Protein 6I8W (pdb70)

Sequence (618 aa):
KRFLLGLVLLLAVAAGVLYFVPATLLASSVRTVERGLAGLSEHSSVQVDNLEIAYLEGGSEKNPTLLLIHGFGADKDNWLRFARRPLTERYHVVALDLPGFGDSSKPQQASYDVGTQAERVANFAAAIGVRRLHLAGNSSMGGHIAALYAARHPEQVLSLALIDNAGVMMPARKSELFEEDLERGENPLVVRQPEDFQKLLDFVFVQQPPLPAPLKRYLGERAVAASAFNAQIFEQLRQRYIPLEPELPKIEAPTLLLWGDRDRRVLDVSSIEVMRPLLKRPSVVIMENCGHVPMVERPEETAQQHYQQAFLDGVRNAKRFLLGLVLLLAVAAGVLYFVPATLLASVRTVERGLAGLSEHSVQVDNLEEIAYLEGGSEKNPTLLLIHGFGADKDNWLRFARPLTERYHVVALDLPGFGDSSKPQQASYDVGTQAERVANFAAAIGVRRLHLAGNSSMGGHIAALYAARHPEQVLSLALIDNAGVMMPARKSELFEDLERGENPLVVRRQPEDFQKLLDFVFVQQQPPLPAPLKRYLGERAVAASAFNAQIFEQLRQRYIPLEPELPKIEAPTLLLWGDRDRVLDVSSIEVMRPLLKRPSVVIMENCGHVPMVERPEETAQQHYQQAFLDGVRNA

Organism: Pseudomonas aeruginosa (NCBI:txid287)

Nearest PDB structures (foldseek):
  6i8w-assembly2_B  TM=1.003E+00  e=7.235E-64  Pseudomonas aeruginosa
  4opm-assembly1_A  TM=9.510E-01  e=1.521E-30  Acinetobacter baumannii AYE
  1iuo-assembly1_A  TM=8.448E-01  e=3.465E-20  Pseudomonas fluorescens
  4uhe-assembly1_A  TM=7.995E-01  e=2.027E-19  Thermogutta terrifontis
  3v48-assembly1_B  TM=7.999E-01  e=5.677E-14  Escherichia coli SE11

CATH classification: 3.40.50.1820

Structure (mmCIF, N/CA/C/O backbone):
data_6I8W
#
_entry.id   6I8W
#
_cell.length_a   133.871
_cell.length_b   133.871
_cell.length_c   212.358
_cell.angle_alpha   90.00
_cell.angle_beta   90.00
_cell.angle_gamma   90.00
#
_symmetry.space_group_name_H-M   'I 41 2 2'
#
loop_
_entity.id
_entity.type
_entity.pdbx_description
1 polymer 'Alpha/beta fold hydrolase'
2 non-polymer 'MYRISTIC ACID'
3 non-polymer 'octyl beta-D-glucopyranoside'
4 non-polymer 'ISOPROPYL ALCOHOL'
5 non-polymer 'CARBON DIOXIDE'
6 non-polymer 'UNDECANOIC ACID'
7 water water
#
loop_
_atom_site.group_PDB
_atom_site.id
_atom_site.type_symbol
_atom_site.label_atom_id
_atom_site.label_alt_id
_atom_site.label_comp_id
_atom_site.label_asym_id
_atom_site.label_entity_id
_atom_site.label_seq_id
_atom_site.pdbx_PDB_ins_code
_atom_site.Cartn_x
_atom_site.Cartn_y
_atom_site.Cartn_z
_atom_site.occupancy
_atom_site.B_iso_or_equiv
_atom_site.auth_seq_id
_atom_site.auth_comp_id
_atom_site.auth_asym_id
_atom_site.auth_atom_id
_atom_site.pdbx_PDB_model_num
ATOM 11 N N . LYS A 1 2 ? 115.043 43.306 10.492 1.00 139.29 2 LYS A N 1
ATOM 12 C CA . LYS A 1 2 ? 114.600 42.096 9.810 1.00 136.57 2 LYS A CA 1
ATOM 13 C C . LYS A 1 2 ? 113.794 41.180 10.730 1.00 135.70 2 LYS A C 1
ATOM 14 O O . LYS A 1 2 ? 112.802 40.581 10.309 1.00 131.89 2 LYS A O 1
ATOM 16 N N . ARG A 1 3 ? 114.230 41.069 11.983 1.00 138.59 3 ARG A N 1
ATOM 17 C CA . ARG A 1 3 ? 113.546 40.222 12.960 1.00 135.37 3 ARG A CA 1
ATOM 18 C C . ARG A 1 3 ? 112.171 40.762 13.343 1.00 132.21 3 ARG A C 1
ATOM 19 O O . ARG A 1 3 ? 111.209 39.999 13.442 1.00 120.37 3 ARG A O 1
ATOM 27 N N . PHE A 1 4 ? 112.088 42.073 13.561 1.00 139.75 4 PHE A N 1
ATOM 28 C CA . PHE A 1 4 ? 110.820 42.719 13.888 1.00 138.50 4 PHE A CA 1
ATOM 29 C C . PHE A 1 4 ? 109.821 42.482 12.759 1.00 131.41 4 PHE A C 1
ATOM 30 O O . PHE A 1 4 ? 108.644 42.220 13.001 1.00 127.52 4 PHE A O 1
ATOM 38 N N . LEU A 1 5 ? 110.305 42.587 11.524 1.00 130.45 5 LEU A N 1
ATOM 39 C CA . LEU A 1 5 ? 109.486 42.336 10.343 1.00 127.23 5 LEU A CA 1
ATOM 40 C C . LEU A 1 5 ? 109.120 40.857 10.201 1.00 124.33 5 LEU A C 1
ATOM 41 O O . LEU A 1 5 ? 107.978 40.524 9.882 1.00 118.54 5 LEU A O 1
ATOM 46 N N . LEU A 1 6 ? 110.095 39.978 10.427 1.00 127.34 6 LEU A N 1
ATOM 47 C CA . LEU A 1 6 ? 109.861 38.535 10.408 1.00 123.89 6 LEU A CA 1
ATOM 48 C C . LEU A 1 6 ? 108.806 38.142 11.439 1.00 118.03 6 LEU A C 1
ATOM 49 O O . LEU A 1 6 ? 107.874 37.391 11.142 1.00 111.07 6 LEU A O 1
ATOM 54 N N . GLY A 1 7 ? 108.970 38.657 12.654 1.00 117.45 7 GLY A N 1
ATOM 55 C CA . GLY A 1 7 ? 108.030 38.413 13.732 1.00 113.24 7 GLY A CA 1
ATOM 56 C C . GLY A 1 7 ? 106.675 38.993 13.384 1.00 110.26 7 GLY A C 1
ATOM 57 O O . GLY A 1 7 ? 105.636 38.453 13.770 1.00 103.89 7 GLY A O 1
ATOM 58 N N . LEU A 1 8 ? 106.694 40.105 12.654 1.00 112.18 8 LEU A N 1
ATOM 59 C CA . LEU A 1 8 ? 105.470 40.750 12.192 1.00 107.62 8 LEU A CA 1
ATOM 60 C C . LEU A 1 8 ? 104.749 39.850 11.188 1.00 100.32 8 LEU A C 1
ATOM 61 O O . LEU A 1 8 ? 103.522 39.772 11.190 1.00 90.14 8 LEU A O 1
ATOM 66 N N . VAL A 1 9 ? 105.515 39.178 10.330 1.00 100.34 9 VAL A N 1
ATOM 67 C CA . VAL A 1 9 ? 104.940 38.257 9.351 1.00 95.51 9 VAL A CA 1
ATOM 68 C C . VAL A 1 9 ? 104.237 37.077 10.025 1.00 92.32 9 VAL A C 1
ATOM 69 O O . VAL A 1 9 ? 103.072 36.808 9.739 1.00 87.79 9 VAL A O 1
ATOM 73 N N . LEU A 1 10 ? 104.943 36.385 10.920 1.00 95.60 10 LEU A N 1
ATOM 74 C CA . LEU A 1 10 ? 104.371 35.258 11.664 1.00 93.69 10 LEU A CA 1
ATOM 75 C C . LEU A 1 10 ? 103.163 35.657 12.505 1.00 91.68 10 LEU A C 1
ATOM 76 O O . LEU A 1 10 ? 102.181 34.919 12.580 1.00 86.48 10 LEU A O 1
ATOM 81 N N . LEU A 1 11 ? 103.245 36.814 13.153 1.00 94.45 11 LEU A N 1
ATOM 82 C CA . LEU A 1 11 ? 102.146 37.283 13.984 1.00 93.86 11 LEU A CA 1
ATOM 83 C C . LEU A 1 11 ? 100.884 37.469 13.154 1.00 86.77 11 LEU A C 1
ATOM 84 O O . LEU A 1 11 ? 99.798 37.042 13.558 1.00 78.97 11 LEU A O 1
ATOM 89 N N . LEU A 1 12 ? 101.034 38.093 11.988 1.00 80.02 12 LEU A N 1
ATOM 90 C CA . LEU A 1 12 ? 99.920 38.245 11.060 1.00 73.55 12 LEU A CA 1
ATOM 91 C C . LEU A 1 12 ? 99.519 36.897 10.461 1.00 69.21 12 LEU A C 1
ATOM 92 O O . LEU A 1 12 ? 98.338 36.648 10.226 1.00 70.78 12 LEU A O 1
ATOM 97 N N . ALA A 1 13 ? 100.500 36.029 10.222 1.00 68.41 13 ALA A N 1
ATOM 98 C CA . ALA A 1 13 ? 100.224 34.709 9.655 1.00 71.43 13 ALA A CA 1
ATOM 99 C C . ALA A 1 13 ? 99.336 33.888 10.589 1.00 70.38 13 ALA A C 1
ATOM 100 O O . ALA A 1 13 ? 98.331 33.312 10.164 1.00 67.81 13 ALA A O 1
ATOM 102 N N . VAL A 1 14 ? 99.713 33.856 11.863 1.00 69.81 14 VAL A N 1
ATOM 103 C CA . VAL A 1 14 ? 98.953 33.133 12.873 1.00 73.61 14 VAL A CA 1
ATOM 104 C C . VAL A 1 14 ? 97.577 33.754 13.068 1.00 70.85 14 VAL A C 1
ATOM 105 O O . VAL A 1 14 ? 96.578 33.045 13.180 1.00 67.53 14 VAL A O 1
ATOM 109 N N . ALA A 1 15 ? 97.524 35.082 13.051 1.00 64.99 15 ALA A N 1
ATOM 110 C CA . ALA A 1 15 ? 96.274 35.800 13.272 1.00 66.17 15 ALA A CA 1
ATOM 111 C C . ALA A 1 15 ? 95.313 35.587 12.115 1.00 71.44 15 ALA A C 1
ATOM 112 O O . ALA A 1 15 ? 94.135 35.304 12.328 1.00 74.89 15 ALA A O 1
ATOM 114 N N . ALA A 1 16 ? 95.819 35.715 10.891 1.00 75.71 16 ALA A N 1
ATOM 115 C CA . ALA A 1 16 ? 95.004 35.473 9.704 1.00 73.81 16 ALA A CA 1
ATOM 116 C C . ALA A 1 16 ? 94.471 34.046 9.679 1.00 72.45 16 ALA A C 1
ATOM 117 O O . ALA A 1 16 ? 93.318 33.811 9.315 1.00 72.67 16 ALA A O 1
ATOM 119 N N . GLY A 1 17 ? 95.314 33.093 10.059 1.00 65.85 17 GLY A N 1
ATOM 120 C CA . GLY A 1 17 ? 94.888 31.708 10.096 1.00 62.83 17 GLY A CA 1
ATOM 121 C C . GLY A 1 17 ? 93.859 31.443 11.178 1.00 67.65 17 GLY A C 1
ATOM 122 O O . GLY A 1 17 ? 92.827 30.821 10.930 1.00 65.85 17 GLY A O 1
ATOM 123 N N . VAL A 1 18 ? 94.141 31.924 12.384 1.00 71.38 18 VAL A N 1
ATOM 124 C CA . VAL A 1 18 ? 93.215 31.789 13.500 1.00 70.34 18 VAL A CA 1
ATOM 125 C C . VAL A 1 18 ? 91.903 32.542 13.290 1.00 69.72 18 VAL A C 1
ATOM 126 O O . VAL A 1 18 ? 90.823 31.989 13.496 1.00 71.42 18 VAL A O 1
ATOM 130 N N . LEU A 1 19 ? 91.991 33.803 12.891 1.00 69.64 19 LEU A N 1
ATOM 131 C CA . LEU A 1 19 ? 90.792 34.621 12.787 1.00 73.91 19 LEU A CA 1
ATOM 132 C C . LEU A 1 19 ? 89.959 34.361 11.538 1.00 79.51 19 LEU A C 1
ATOM 133 O O . LEU A 1 19 ? 88.737 34.492 11.567 1.00 85.50 19 LEU A O 1
ATOM 138 N N . TYR A 1 20 ? 90.608 33.970 10.447 1.00 82.76 20 TYR A N 1
ATOM 139 C CA . TYR A 1 20 ? 89.884 33.798 9.191 1.00 80.49 20 TYR A CA 1
ATOM 140 C C . TYR A 1 20 ? 89.843 32.386 8.627 1.00 77.42 20 TYR A C 1
ATOM 141 O O . TYR A 1 20 ? 88.765 31.873 8.316 1.00 77.67 20 TYR A O 1
ATOM 150 N N . PHE A 1 21 ? 91.005 31.754 8.482 1.00 70.88 21 PHE A N 1
ATOM 151 C CA . PHE A 1 21 ? 91.040 30.484 7.768 1.00 67.60 21 PHE A CA 1
ATOM 152 C C . PHE A 1 21 ? 90.487 29.288 8.551 1.00 61.76 21 PHE A C 1
ATOM 153 O O . PHE A 1 21 ? 89.751 28.477 7.993 1.00 62.21 21 PHE A O 1
ATOM 161 N N . VAL A 1 22 ? 90.841 29.168 9.827 1.00 57.90 22 VAL A N 1
ATOM 162 C CA . VAL A 1 22 ? 90.381 28.035 10.625 1.00 57.48 22 VAL A CA 1
ATOM 163 C C . VAL A 1 22 ? 88.837 27.983 10.793 1.00 56.02 22 VAL A C 1
ATOM 164 O O . VAL A 1 22 ? 88.233 26.917 10.616 1.00 55.80 22 VAL A O 1
ATOM 168 N N . PRO A 1 23 ? 88.186 29.124 11.110 1.00 55.95 23 PRO A N 1
ATOM 169 C CA . PRO A 1 23 ? 86.712 29.081 11.165 1.00 53.42 23 PRO A CA 1
ATOM 170 C C . PRO A 1 23 ? 86.042 28.660 9.854 1.00 48.10 23 PRO A C 1
ATOM 171 O O . PRO A 1 23 ? 85.074 27.892 9.876 1.00 42.81 23 PRO A O 1
ATOM 175 N N . ALA A 1 24 ? 86.533 29.173 8.731 1.00 48.53 24 ALA A N 1
ATOM 176 C CA . ALA A 1 24 ? 85.937 28.865 7.429 1.00 44.16 24 ALA A CA 1
ATOM 177 C C . ALA A 1 24 ? 86.058 27.369 7.123 1.00 46.65 24 ALA A C 1
ATOM 178 O O . ALA A 1 24 ? 85.097 26.750 6.671 1.00 47.05 24 ALA A O 1
ATOM 180 N N . THR A 1 25 ? 87.227 26.781 7.382 1.00 49.58 25 THR A N 1
ATOM 181 C CA . THR A 1 25 ? 87.412 25.354 7.113 1.00 46.66 25 THR A CA 1
ATOM 182 C C . THR A 1 25 ? 86.562 24.531 8.077 1.00 45.52 25 THR A C 1
ATOM 183 O O . THR A 1 25 ? 86.089 23.447 7.738 1.00 50.19 25 THR A O 1
ATOM 187 N N . LEU A 1 26 ? 86.401 25.034 9.295 1.00 46.71 26 LEU A N 1
ATOM 188 C CA . LEU A 1 26 ? 85.537 24.389 10.275 1.00 44.79 26 LEU A CA 1
ATOM 189 C C . LEU A 1 26 ? 84.110 24.278 9.724 1.00 45.14 26 LEU A C 1
ATOM 190 O O . LEU A 1 26 ? 83.502 23.206 9.743 1.00 41.72 26 LEU A O 1
ATOM 195 N N . LEU A 1 27 ? 83.585 25.384 9.209 1.00 43.42 27 LEU A N 1
ATOM 196 C CA . LEU A 1 27 ? 82.225 25.373 8.669 1.00 36.89 27 LEU A CA 1
ATOM 197 C C . LEU A 1 27 ? 82.150 24.440 7.464 1.00 36.59 27 LEU A C 1
ATOM 198 O O . LEU A 1 27 ? 81.184 23.693 7.308 1.00 37.92 27 LEU A O 1
ATOM 203 N N . ALA A 1 28 ? 83.181 24.465 6.624 1.00 40.19 28 ALA A N 1
ATOM 204 C CA . ALA A 1 28 ? 83.185 23.614 5.439 1.00 40.84 28 ALA A CA 1
ATOM 205 C C . ALA A 1 28 ? 83.210 22.127 5.828 1.00 36.47 28 ALA A C 1
ATOM 206 O O . ALA A 1 28 ? 82.570 21.291 5.172 1.00 37.06 28 ALA A O 1
ATOM 208 N N . SER A 1 29 ? 83.894 21.808 6.921 1.00 35.73 29 SER A N 1
ATOM 209 C CA A SER A 1 29 ? 83.983 20.422 7.385 0.71 37.75 29 SER A CA 1
ATOM 210 C CA B SER A 1 29 ? 83.983 20.423 7.376 0.29 37.51 29 SER A CA 1
ATOM 211 C C . SER A 1 29 ? 82.639 19.959 7.934 1.00 37.61 29 SER A C 1
ATOM 212 O O . SER A 1 29 ? 82.158 18.873 7.608 1.00 36.91 29 SER A O 1
ATOM 217 N N . VAL A 1 30 ? 82.024 20.786 8.770 1.00 37.10 30 VAL A N 1
ATOM 218 C CA . VAL A 1 30 ? 80.718 20.441 9.318 1.00 37.35 30 VAL A CA 1
ATOM 219 C C . VAL A 1 30 ? 79.644 20.318 8.215 1.00 36.62 30 VAL A C 1
ATOM 220 O O . VAL A 1 30 ? 78.792 19.425 8.265 1.00 34.54 30 VAL A O 1
ATOM 224 N N . ARG A 1 31 ? 79.693 21.202 7.218 1.00 39.11 31 ARG A N 1
ATOM 225 C CA . ARG A 1 31 ? 78.784 21.112 6.072 1.00 34.41 31 ARG A CA 1
ATOM 226 C C . ARG A 1 31 ? 79.022 19.804 5.333 1.00 32.33 31 ARG A C 1
ATOM 227 O O . ARG A 1 31 ? 78.085 19.125 4.935 1.00 31.35 31 ARG A O 1
ATOM 235 N N . THR A 1 32 ? 80.289 19.469 5.129 1.00 31.88 32 THR A N 1
ATOM 236 C CA . THR A 1 32 ? 80.646 18.237 4.449 1.00 38.25 32 THR A CA 1
ATOM 237 C C . THR A 1 32 ? 80.055 17.041 5.192 1.00 35.31 32 THR A C 1
ATOM 238 O O . THR A 1 32 ? 79.475 16.139 4.577 1.00 33.32 32 THR A O 1
ATOM 242 N N . VAL A 1 33 ? 80.150 17.052 6.518 1.00 35.43 33 VAL A N 1
ATOM 243 C CA . VAL A 1 33 ? 79.606 15.936 7.292 1.00 35.73 33 VAL A CA 1
ATOM 244 C C . VAL A 1 33 ? 78.084 15.856 7.214 1.00 35.59 33 VAL A C 1
ATOM 245 O O . VAL A 1 33 ? 77.514 14.819 6.854 1.00 30.53 33 VAL A O 1
ATOM 249 N N . GLU A 1 34 ? 77.421 16.964 7.532 1.00 31.38 34 GLU A N 1
ATOM 250 C CA . GLU A 1 34 ? 75.973 16.953 7.621 1.00 31.31 34 GLU A CA 1
ATOM 251 C C . GLU A 1 34 ? 75.322 16.777 6.244 1.00 34.58 34 GLU A C 1
ATOM 252 O O . GLU A 1 34 ? 74.334 16.065 6.120 1.00 30.59 34 GLU A O 1
ATOM 258 N N . ARG A 1 35 ? 75.854 17.432 5.212 1.00 30.21 35 ARG A N 1
ATOM 259 C CA . ARG A 1 35 ? 75.329 17.226 3.857 1.00 28.80 35 ARG A CA 1
ATOM 260 C C . ARG A 1 35 ? 75.585 15.781 3.394 1.00 31.02 35 ARG A C 1
ATOM 261 O O . ARG A 1 35 ? 74.728 15.154 2.771 1.00 30.75 35 ARG A O 1
ATOM 269 N N . GLY A 1 36 ? 76.776 15.265 3.678 1.00 31.31 36 GLY A N 1
ATOM 270 C CA . GLY A 1 36 ? 77.132 13.917 3.266 1.00 33.16 36 GLY A CA 1
ATOM 271 C C . GLY A 1 36 ? 76.222 12.881 3.925 1.00 34.45 36 GLY A C 1
ATOM 272 O O . GLY A 1 36 ? 75.759 11.935 3.274 1.00 33.33 36 GLY A O 1
ATOM 273 N N . LEU A 1 37 ? 75.953 13.058 5.214 1.00 29.76 37 LEU A N 1
ATOM 274 C CA . LEU A 1 37 ? 75.050 12.138 5.913 1.00 33.50 37 LEU A CA 1
ATOM 275 C C . LEU A 1 37 ? 73.631 12.198 5.343 1.00 35.44 37 LEU A C 1
ATOM 276 O O . LEU A 1 37 ? 72.917 11.211 5.356 1.00 29.81 37 LEU A O 1
ATOM 281 N N . ALA A 1 38 ? 73.242 13.350 4.812 1.00 28.10 38 ALA A N 1
ATOM 282 C CA . ALA A 1 38 ? 71.899 13.503 4.265 1.00 29.50 38 ALA A CA 1
ATOM 283 C C . ALA A 1 38 ? 71.833 13.102 2.800 1.00 34.81 38 ALA A C 1
ATOM 284 O O . ALA A 1 38 ? 70.749 13.038 2.219 1.00 35.96 38 ALA A O 1
ATOM 286 N N . GLY A 1 39 ? 72.992 12.844 2.200 1.00 32.63 39 GLY A N 1
ATOM 287 C CA . GLY A 1 39 ? 73.051 12.535 0.786 1.00 30.39 39 GLY A CA 1
ATOM 288 C C . GLY A 1 39 ? 72.787 13.761 -0.095 1.00 32.84 39 GLY A C 1
ATOM 289 O O . GLY A 1 39 ? 72.243 13.627 -1.184 1.00 35.34 39 GLY A O 1
ATOM 290 N N . LEU A 1 40 ? 73.146 14.950 0.382 1.00 27.75 40 LEU A N 1
ATOM 291 C CA . LEU A 1 40 ? 72.925 16.202 -0.363 1.00 25.76 40 LEU A CA 1
ATOM 292 C C . LEU A 1 40 ? 74.236 16.787 -0.884 1.00 33.03 40 LEU A C 1
ATOM 293 O O . LEU A 1 40 ? 75.237 16.738 -0.195 1.00 33.98 40 LEU A O 1
ATOM 298 N N . SER A 1 41 ? 74.222 17.324 -2.095 1.00 28.31 41 SER A N 1
ATOM 299 C CA . SER A 1 41 ? 75.378 18.041 -2.619 1.00 35.35 41 SER A CA 1
ATOM 300 C C . SER A 1 41 ? 74.933 19.389 -3.175 1.00 33.23 41 SER A C 1
ATOM 301 O O . SER A 1 41 ? 73.754 19.581 -3.510 1.00 31.78 41 SER A O 1
ATOM 304 N N . GLU A 1 42 ? 75.877 20.322 -3.258 1.00 30.29 42 GLU A N 1
ATOM 305 C CA . GLU A 1 42 ? 75.575 21.712 -3.613 1.00 32.64 42 GLU A CA 1
ATOM 306 C C . GLU A 1 42 ? 75.743 22.020 -5.099 1.00 41.30 42 GLU A C 1
ATOM 307 O O . GLU A 1 42 ? 76.692 21.574 -5.736 1.00 35.66 42 GLU A O 1
ATOM 313 N N . HIS A 1 43 ? 74.806 22.796 -5.639 1.00 30.94 43 HIS A N 1
ATOM 314 C CA . HIS A 1 43 ? 74.853 23.251 -7.013 1.00 33.61 43 HIS A CA 1
ATOM 315 C C . HIS A 1 43 ? 74.421 24.704 -7.042 1.00 37.93 43 HIS A C 1
ATOM 316 O O . HIS A 1 43 ? 74.057 25.262 -6.011 1.00 34.75 43 HIS A O 1
ATOM 323 N N . SER A 1 44 ? 74.460 25.311 -8.222 1.00 35.57 44 SER A N 1
ATOM 324 C CA A SER A 1 44 ? 73.970 26.668 -8.415 0.08 41.12 44 SER A CA 1
ATOM 325 C CA B SER A 1 44 ? 73.890 26.634 -8.387 0.92 40.96 44 SER A CA 1
ATOM 326 C C . SER A 1 44 ? 73.300 26.771 -9.777 1.00 40.04 44 SER A C 1
ATOM 327 O O . SER A 1 44 ? 73.679 26.055 -10.704 1.00 37.33 44 SER A O 1
ATOM 332 N N . VAL A 1 45 ? 72.324 27.666 -9.900 1.00 37.55 45 VAL A N 1
ATOM 333 C CA . VAL A 1 45 ? 71.708 27.939 -11.185 1.00 39.39 45 VAL A CA 1
ATOM 334 C C . VAL A 1 45 ? 71.312 29.411 -11.224 1.00 35.51 45 VAL A C 1
ATOM 335 O O . VAL A 1 45 ? 70.903 29.986 -10.210 1.00 36.32 45 VAL A O 1
ATOM 339 N N . GLN A 1 46 ? 71.453 30.022 -12.390 1.00 37.01 46 GLN A N 1
ATOM 340 C CA . GLN A 1 46 ? 71.051 31.407 -12.595 1.00 37.79 46 GLN A CA 1
ATOM 341 C C . GLN A 1 46 ? 69.571 31.490 -12.936 1.00 38.81 46 GLN A C 1
ATOM 342 O O . GLN A 1 46 ? 69.111 30.880 -13.907 1.00 40.79 46 GLN A O 1
ATOM 348 N N . VAL A 1 47 ? 68.843 32.279 -12.154 1.00 37.99 47 VAL A N 1
ATOM 349 C CA . VAL A 1 47 ? 67.409 32.474 -12.334 1.00 36.82 47 VAL A CA 1
ATOM 350 C C . VAL A 1 47 ? 67.148 33.973 -12.360 1.00 38.65 47 VAL A C 1
ATOM 351 O O . VAL A 1 47 ? 67.427 34.651 -11.367 1.00 37.50 47 VAL A O 1
ATOM 355 N N . ASP A 1 48 ? 66.650 34.473 -13.497 1.00 39.07 48 ASP A N 1
ATOM 356 C CA . ASP A 1 48 ? 66.524 35.911 -13.749 1.00 40.37 48 ASP A CA 1
ATOM 357 C C . ASP A 1 48 ? 67.839 36.613 -13.402 1.00 50.81 48 ASP A C 1
ATOM 358 O O . ASP A 1 48 ? 67.855 37.683 -12.771 1.00 41.40 48 ASP A O 1
ATOM 363 N N . ASN A 1 49 ? 68.932 35.981 -13.821 1.00 41.26 49 ASN A N 1
ATOM 364 C CA . ASN A 1 49 ? 70.281 36.502 -13.630 1.00 42.11 49 ASN A CA 1
ATOM 365 C C . ASN A 1 49 ? 70.693 36.574 -12.161 1.00 41.62 49 ASN A C 1
ATOM 366 O O . ASN A 1 49 ? 71.685 37.206 -11.833 1.00 42.60 49 ASN A O 1
ATOM 371 N N . LEU A 1 50 ? 69.960 35.905 -11.277 1.00 39.42 50 LEU A N 1
ATOM 372 C CA . LEU A 1 50 ? 70.452 35.772 -9.913 1.00 43.14 50 LEU A CA 1
ATOM 373 C C . LEU A 1 50 ? 71.018 34.378 -9.723 1.00 43.08 50 LEU A C 1
ATOM 374 O O . LEU A 1 50 ? 70.394 33.387 -10.106 1.00 42.32 50 LEU A O 1
ATOM 379 N N . GLU A 1 51 ? 72.169 34.289 -9.070 1.00 37.54 51 GLU A N 1
ATOM 380 C CA . GLU A 1 51 ? 72.715 32.976 -8.745 1.00 37.38 51 GLU A CA 1
ATOM 381 C C . GLU A 1 51 ? 71.992 32.413 -7.540 1.00 37.15 51 GLU A C 1
ATOM 382 O O . GLU A 1 51 ? 71.977 33.008 -6.469 1.00 38.67 51 GLU A O 1
ATOM 388 N N . ILE A 1 52 ? 71.366 31.265 -7.729 1.00 33.84 52 ILE A N 1
ATOM 389 C CA . ILE A 1 52 ? 70.685 30.613 -6.630 1.00 32.33 52 ILE A CA 1
ATOM 390 C C . ILE A 1 52 ? 71.421 29.335 -6.263 1.00 37.89 52 ILE A C 1
ATOM 391 O O . ILE A 1 52 ? 71.523 28.423 -7.080 1.00 38.49 52 ILE A O 1
ATOM 396 N N . ALA A 1 53 ? 71.961 29.297 -5.044 1.00 34.52 53 ALA A N 1
ATOM 397 C CA . ALA A 1 53 ? 72.629 28.113 -4.538 1.00 34.72 53 ALA A CA 1
ATOM 398 C C . ALA A 1 53 ? 71.587 27.132 -4.018 1.00 32.82 53 ALA A C 1
ATOM 399 O O . ALA A 1 53 ? 70.570 27.538 -3.441 1.00 29.65 53 ALA A O 1
ATOM 401 N N . TYR A 1 54 ? 71.827 25.842 -4.215 1.00 28.72 54 TYR A N 1
ATOM 402 C CA . TYR A 1 54 ? 70.894 24.860 -3.688 1.00 27.56 54 TYR A CA 1
ATOM 403 C C . TYR A 1 54 ? 71.565 23.543 -3.401 1.00 34.13 54 TYR A C 1
ATOM 404 O O . TYR A 1 54 ? 72.647 23.257 -3.901 1.00 28.51 54 TYR A O 1
ATOM 413 N N . LEU A 1 55 ? 70.918 22.764 -2.548 1.00 27.62 55 LEU A N 1
ATOM 414 C CA . LEU A 1 55 ? 71.332 21.393 -2.287 1.00 30.14 55 LEU A CA 1
ATOM 415 C C . LEU A 1 55 ? 70.393 20.459 -3.010 1.00 31.81 55 LEU A C 1
ATOM 416 O O . LEU A 1 55 ? 69.194 20.762 -3.160 1.00 29.96 55 LEU A O 1
ATOM 421 N N . GLU A 1 56 ? 70.923 19.322 -3.442 1.00 30.70 56 GLU A N 1
ATOM 422 C CA . GLU A 1 56 ? 70.111 18.317 -4.119 1.00 33.74 56 GLU A CA 1
ATOM 423 C C . GLU A 1 56 ? 70.545 16.897 -3.737 1.00 32.14 56 GLU A C 1
ATOM 424 O O . GLU A 1 56 ? 71.737 16.637 -3.545 1.00 30.65 56 GLU A O 1
ATOM 430 N N . GLY A 1 57 ? 69.582 15.980 -3.623 1.00 33.52 57 GLY A N 1
ATOM 431 C CA . GLY A 1 57 ? 69.896 14.594 -3.293 1.00 34.34 57 GLY A CA 1
ATOM 432 C C . GLY A 1 57 ? 68.760 13.673 -3.687 1.00 35.70 57 GLY A C 1
ATOM 433 O O . GLY A 1 57 ? 67.685 14.138 -4.065 1.00 30.62 57 GLY A O 1
ATOM 434 N N . GLY A 1 58 ? 68.997 12.369 -3.616 1.00 34.45 58 GLY A N 1
ATOM 435 C CA . GLY A 1 58 ? 67.980 11.402 -3.981 1.00 35.39 58 GLY A CA 1
ATOM 436 C C . GLY A 1 58 ? 67.925 11.206 -5.483 1.00 42.84 58 GLY A C 1
ATOM 437 O O . GLY A 1 58 ? 68.641 11.862 -6.229 1.00 39.86 58 GLY A O 1
ATOM 438 N N . SER A 1 59 ? 67.077 10.292 -5.934 1.00 38.71 59 SER A N 1
ATOM 439 C CA . SER A 1 59 ? 66.963 10.008 -7.359 1.00 39.49 59 SER A CA 1
ATOM 440 C C . SER A 1 59 ? 65.972 10.915 -8.055 1.00 42.40 59 SER A C 1
ATOM 441 O O . SER A 1 59 ? 64.862 11.104 -7.565 1.00 43.64 59 SER A O 1
ATOM 444 N N . GLU A 1 60 ? 66.357 11.433 -9.220 1.00 44.60 60 GLU A N 1
ATOM 445 C CA . GLU A 1 60 ? 65.475 12.271 -10.029 1.00 49.29 60 GLU A CA 1
ATOM 446 C C . GLU A 1 60 ? 64.255 11.518 -10.559 1.00 49.40 60 GLU A C 1
ATOM 447 O O . GLU A 1 60 ? 63.331 12.134 -11.078 1.00 52.40 60 GLU A O 1
ATOM 453 N N . LYS A 1 61 ? 64.242 10.195 -10.418 1.00 50.52 61 LYS A N 1
ATOM 454 C CA . LYS A 1 61 ? 63.069 9.406 -10.795 1.00 57.24 61 LYS A CA 1
ATOM 455 C C . LYS A 1 61 ? 61.971 9.470 -9.725 1.00 55.36 61 LYS A C 1
ATOM 456 O O . LYS A 1 61 ? 60.826 9.091 -9.969 1.00 49.95 61 LYS A O 1
ATOM 462 N N . ASN A 1 62 ? 62.327 9.954 -8.540 1.00 46.87 62 ASN A N 1
ATOM 463 C CA . ASN A 1 62 ? 61.387 10.009 -7.433 1.00 43.17 62 ASN A CA 1
ATOM 464 C C . ASN A 1 62 ? 60.745 11.388 -7.331 1.00 44.41 62 ASN A C 1
ATOM 465 O O . ASN A 1 62 ? 61.245 12.337 -7.923 1.00 40.95 62 ASN A O 1
ATOM 470 N N . PRO A 1 63 ? 59.606 11.495 -6.623 1.00 44.75 63 PRO A N 1
ATOM 471 C CA . PRO A 1 63 ? 58.948 12.803 -6.537 1.00 39.99 63 PRO A CA 1
ATOM 472 C C . PRO A 1 63 ? 59.853 13.829 -5.869 1.00 35.18 63 PRO A C 1
ATOM 473 O O . PRO A 1 63 ? 60.648 13.485 -4.984 1.00 29.71 63 PRO A O 1
ATOM 477 N N . THR A 1 64 ? 59.753 15.073 -6.317 1.00 34.85 64 THR A N 1
ATOM 478 C CA . THR A 1 64 ? 60.580 16.150 -5.786 1.00 34.54 64 THR A CA 1
ATOM 479 C C . THR A 1 64 ? 59.944 16.789 -4.570 1.00 33.02 64 THR A C 1
ATOM 480 O O . THR A 1 64 ? 58.739 17.091 -4.567 1.00 30.27 64 THR A O 1
ATOM 484 N N . LEU A 1 65 ? 60.747 16.941 -3.520 1.00 27.26 65 LEU A N 1
ATOM 485 C CA . LEU A 1 65 ? 60.401 17.762 -2.369 1.00 30.71 65 LEU A CA 1
ATOM 486 C C . LEU A 1 65 ? 61.259 19.012 -2.409 1.00 31.90 65 LEU A C 1
ATOM 487 O O . LEU A 1 65 ? 62.482 18.916 -2.369 1.00 29.97 65 LEU A O 1
ATOM 492 N N . LEU A 1 66 ? 60.629 20.175 -2.454 1.00 27.57 66 LEU A N 1
ATOM 493 C CA . LEU A 1 66 ? 61.378 21.430 -2.458 1.00 25.84 66 LEU A CA 1
ATOM 494 C C . LEU A 1 66 ? 61.207 22.123 -1.111 1.00 27.60 66 LEU A C 1
ATOM 495 O O . LEU A 1 66 ? 60.086 22.459 -0.704 1.00 31.46 66 LEU A O 1
ATOM 500 N N . LEU A 1 67 ? 62.325 22.355 -0.433 1.00 24.10 67 LEU A N 1
ATOM 501 C CA . LEU A 1 67 ? 62.322 22.848 0.941 1.00 25.11 67 LEU A CA 1
ATOM 502 C C . LEU A 1 67 ? 62.777 24.296 0.986 1.00 28.62 67 LEU A C 1
ATOM 503 O O . LEU A 1 67 ? 63.825 24.639 0.427 1.00 28.54 67 LEU A O 1
ATOM 508 N N . ILE A 1 68 ? 62.014 25.142 1.674 1.00 25.71 68 ILE A N 1
ATOM 509 C CA . ILE A 1 68 ? 62.287 26.584 1.654 1.00 24.07 68 ILE A CA 1
ATOM 510 C C . ILE A 1 68 ? 62.495 27.117 3.074 1.00 26.43 68 ILE A C 1
ATOM 511 O O . ILE A 1 68 ? 61.572 27.120 3.893 1.00 30.29 68 ILE A O 1
ATOM 516 N N . HIS A 1 69 ? 63.707 27.586 3.350 1.00 30.73 69 HIS A N 1
ATOM 517 C CA . HIS A 1 69 ? 64.071 28.076 4.677 1.00 27.74 69 HIS A CA 1
ATOM 518 C C . HIS A 1 69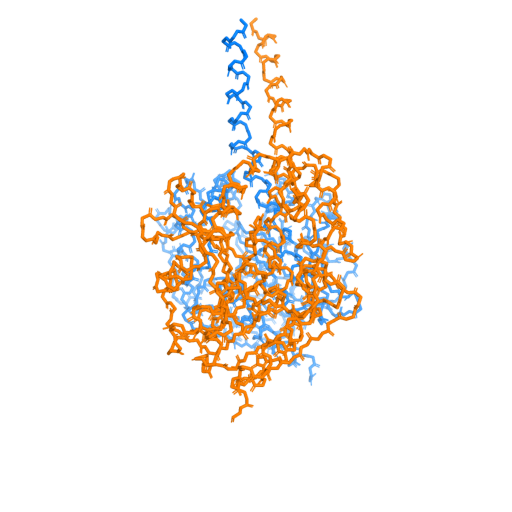 ? 63.390 29.417 5.024 1.00 34.72 69 HIS A C 1
ATOM 519 O O . HIS A 1 69 ? 62.785 30.077 4.164 1.00 30.70 69 HIS A O 1
ATOM 526 N N . GLY A 1 70 ? 63.545 29.848 6.274 1.00 33.02 70 GLY A N 1
ATOM 527 C CA . GLY A 1 70 ? 62.926 31.077 6.725 1.00 34.24 70 GLY A CA 1
ATOM 528 C C . GLY A 1 70 ? 63.873 32.264 6.771 1.00 39.18 70 GLY A C 1
ATOM 529 O O . GLY A 1 70 ? 64.975 32.214 6.235 1.00 32.80 70 GLY A O 1
ATOM 530 N N . PHE A 1 71 ? 63.421 33.340 7.407 1.00 35.59 71 PHE A N 1
ATOM 531 C CA . PHE A 1 71 ? 64.160 34.593 7.452 1.00 39.91 71 PHE A CA 1
ATOM 532 C C . PHE A 1 71 ? 65.523 34.424 8.126 1.00 39.75 71 PHE A C 1
ATOM 533 O O . PHE A 1 71 ? 65.619 33.845 9.200 1.00 38.14 71 PHE A O 1
ATOM 541 N N . GLY A 1 72 ? 66.571 34.914 7.477 1.00 38.79 72 GLY A N 1
ATOM 542 C CA . GLY A 1 72 ? 67.897 34.890 8.061 1.00 40.42 72 GLY A CA 1
ATOM 543 C C . GLY A 1 72 ? 68.549 33.522 8.038 1.00 42.50 72 GLY A C 1
ATOM 544 O O . GLY A 1 72 ? 69.713 33.397 8.419 1.00 47.11 72 GLY A O 1
ATOM 545 N N . ALA A 1 73 ? 67.808 32.506 7.589 1.00 35.42 73 ALA A N 1
ATOM 546 C CA . ALA A 1 73 ? 68.311 31.131 7.540 1.00 33.12 73 ALA A CA 1
ATOM 547 C C . ALA A 1 73 ? 68.870 30.781 6.157 1.00 35.20 73 ALA A C 1
ATOM 548 O O . ALA A 1 73 ? 69.092 31.657 5.324 1.00 32.67 73 ALA A O 1
ATOM 550 N N . ASP A 1 74 ? 69.096 29.494 5.909 1.00 33.47 74 ASP A N 1
ATOM 551 C CA . ASP A 1 74 ? 69.587 29.047 4.608 1.00 31.76 74 ASP A CA 1
ATOM 552 C C . ASP A 1 74 ? 69.277 27.563 4.420 1.00 30.31 74 ASP A C 1
ATOM 553 O O . ASP A 1 74 ? 68.650 26.935 5.276 1.00 29.91 74 ASP A O 1
ATOM 558 N N . LYS A 1 75 ? 69.728 27.014 3.299 1.00 28.43 75 LYS A N 1
ATOM 559 C CA . LYS A 1 75 ? 69.395 25.641 2.928 1.00 26.45 75 LYS A CA 1
ATOM 560 C C . LYS A 1 75 ? 69.943 24.620 3.927 1.00 29.25 75 LYS A C 1
ATOM 561 O O . LYS A 1 75 ? 69.412 23.506 4.033 1.00 26.61 75 LYS A O 1
ATOM 567 N N . ASP A 1 76 ? 70.997 24.973 4.661 1.00 26.62 76 ASP A N 1
ATOM 568 C CA . ASP A 1 76 ? 71.553 24.013 5.637 1.00 28.82 76 ASP A CA 1
ATOM 569 C C . ASP A 1 76 ? 70.642 23.806 6.860 1.00 32.87 76 ASP A C 1
ATOM 570 O O . ASP A 1 76 ? 70.877 22.888 7.644 1.00 30.53 76 ASP A O 1
ATOM 575 N N . ASN A 1 77 ? 69.603 24.633 7.027 1.00 30.35 77 ASN A N 1
ATOM 576 C CA . ASN A 1 77 ? 68.566 24.358 8.038 1.00 28.76 77 ASN A CA 1
ATOM 577 C C . ASN A 1 77 ? 67.909 22.981 7.868 1.00 29.64 77 ASN A C 1
ATOM 578 O O . ASN A 1 77 ? 67.355 22.427 8.816 1.00 29.24 77 ASN A O 1
ATOM 583 N N . TRP A 1 78 ? 67.955 22.455 6.652 1.00 27.07 78 TRP A N 1
ATOM 584 C CA . TRP A 1 78 ? 67.190 21.259 6.299 1.00 23.74 78 TRP A CA 1
ATOM 585 C C . TRP A 1 78 ? 67.943 19.935 6.339 1.00 24.66 78 TRP A C 1
ATOM 586 O O . TRP A 1 78 ? 67.338 18.902 6.061 1.00 24.40 78 TRP A O 1
ATOM 597 N N . LEU A 1 79 ? 69.235 19.946 6.674 1.00 25.98 79 LEU A N 1
ATOM 598 C CA . LEU A 1 79 ? 70.076 18.751 6.451 1.00 27.38 79 LEU A CA 1
ATOM 599 C C . LEU A 1 79 ? 69.611 17.502 7.193 1.00 28.66 79 LEU A C 1
ATOM 600 O O . LEU A 1 79 ? 69.504 16.423 6.610 1.00 25.81 79 LEU A O 1
ATOM 605 N N . ARG A 1 80 ? 69.394 17.623 8.492 1.00 26.12 80 ARG A N 1
ATOM 606 C CA . ARG A 1 80 ? 69.062 16.440 9.280 1.00 28.11 80 ARG A CA 1
ATOM 607 C C . ARG A 1 80 ? 67.646 15.965 8.980 1.00 30.97 80 ARG A C 1
ATOM 608 O O . ARG A 1 80 ? 67.346 14.781 9.039 1.00 25.08 80 ARG A O 1
ATOM 616 N N . PHE A 1 81 ? 66.780 16.911 8.656 1.00 26.95 81 PHE A N 1
ATOM 617 C CA . PHE A 1 81 ? 65.404 16.622 8.265 1.00 29.28 81 PHE A CA 1
ATOM 618 C C . PHE A 1 81 ? 65.369 15.849 6.952 1.00 28.06 81 PHE A C 1
ATOM 619 O O . PHE A 1 81 ? 64.557 14.961 6.765 1.00 27.68 81 PHE A O 1
ATOM 627 N N . ALA A 1 82 ? 66.254 16.222 6.035 1.00 25.95 82 ALA A N 1
ATOM 628 C CA . ALA A 1 82 ? 66.281 15.664 4.686 1.00 26.86 82 ALA A CA 1
ATOM 629 C C . ALA A 1 82 ? 66.895 14.267 4.660 1.00 29.37 82 ALA A C 1
ATOM 630 O O . ALA A 1 82 ? 66.622 13.479 3.763 1.00 29.50 82 ALA A O 1
ATOM 632 N N . ARG A 1 83 ? 67.709 13.959 5.656 1.00 29.14 83 ARG A N 1
ATOM 633 C CA A ARG A 1 83 ? 68.427 12.684 5.678 0.48 30.29 83 ARG A CA 1
ATOM 634 C CA B ARG A 1 83 ? 68.424 12.691 5.692 0.52 30.15 83 ARG A CA 1
ATOM 635 C C . ARG A 1 83 ? 67.500 11.469 5.486 1.00 37.79 83 ARG A C 1
ATOM 636 O O . ARG A 1 83 ? 67.769 10.629 4.628 1.00 34.73 83 ARG A O 1
ATOM 651 N N . PRO A 1 84 ? 66.390 11.365 6.258 1.00 31.69 84 PRO A N 1
ATOM 652 C CA . PRO A 1 84 ? 65.570 10.164 5.971 1.00 32.32 84 PRO A CA 1
ATOM 653 C C . PRO A 1 84 ? 64.727 10.265 4.697 1.00 36.78 84 PRO A C 1
ATOM 654 O O . PRO A 1 84 ? 64.120 9.281 4.294 1.00 39.42 84 PRO A O 1
ATOM 658 N N . LEU A 1 85 ? 64.681 11.443 4.085 1.00 31.83 85 LEU A N 1
ATOM 659 C CA . LEU A 1 85 ? 63.851 11.678 2.910 1.00 28.97 85 LEU A CA 1
ATOM 660 C C . LEU A 1 85 ? 64.535 11.369 1.579 1.00 32.39 85 LEU A C 1
ATOM 661 O O . LEU A 1 85 ? 63.859 11.071 0.597 1.00 35.14 85 LEU A O 1
ATOM 666 N N . THR A 1 86 ? 65.865 11.465 1.524 1.00 30.39 86 THR A N 1
ATOM 667 C CA . THR A 1 86 ? 66.551 11.317 0.244 1.00 31.02 86 THR A CA 1
ATOM 668 C C . THR A 1 86 ? 66.561 9.871 -0.266 1.00 36.39 86 THR A C 1
ATOM 669 O O . THR A 1 86 ? 66.851 9.635 -1.435 1.00 35.66 86 THR A O 1
ATOM 673 N N . GLU A 1 87 ? 66.201 8.917 0.585 1.00 36.41 87 GLU A N 1
ATOM 674 C CA . GLU A 1 87 ? 66.085 7.519 0.150 1.00 46.45 87 GLU A CA 1
ATOM 675 C C . GLU A 1 87 ? 64.920 7.342 -0.814 1.00 44.89 87 GLU A C 1
ATOM 676 O O . GLU A 1 87 ? 65.012 6.585 -1.771 1.00 50.12 87 GLU A O 1
ATOM 678 N N . ARG A 1 88 ? 63.835 8.068 -0.563 1.00 39.06 88 ARG A N 1
ATOM 679 C CA . ARG A 1 88 ? 62.584 7.883 -1.297 1.00 37.14 88 ARG A CA 1
ATOM 680 C C . ARG A 1 88 ? 62.190 9.080 -2.160 1.00 39.95 88 ARG A C 1
ATOM 681 O O . ARG A 1 88 ? 61.291 8.979 -2.996 1.00 40.44 88 ARG A O 1
ATOM 689 N N . TYR A 1 89 ? 62.859 10.212 -1.959 1.00 31.47 89 TYR A N 1
ATOM 690 C CA . TYR A 1 89 ? 62.500 11.445 -2.666 1.00 27.96 89 TYR A CA 1
ATOM 691 C C . TYR A 1 89 ? 63.690 12.119 -3.292 1.00 28.54 89 TYR A C 1
ATOM 692 O O . TYR A 1 89 ? 64.828 11.911 -2.877 1.00 33.88 89 TYR A O 1
ATOM 701 N N . HIS A 1 90 ? 63.402 12.923 -4.313 1.00 29.99 90 HIS A N 1
ATOM 702 C CA . HIS A 1 90 ? 64.361 13.836 -4.885 1.00 30.00 90 HIS A CA 1
ATOM 703 C C . HIS A 1 90 ? 64.259 15.123 -4.089 1.00 32.66 90 HIS A C 1
ATOM 704 O O . HIS A 1 90 ? 63.307 15.878 -4.250 1.00 36.72 90 HIS A O 1
ATOM 711 N N . VAL A 1 91 ? 65.220 15.361 -3.207 1.00 30.93 91 VAL A N 1
ATOM 712 C CA . VAL A 1 91 ? 65.109 16.479 -2.281 1.00 27.08 91 VAL A CA 1
ATOM 713 C C . VAL A 1 91 ? 65.918 17.671 -2.782 1.00 32.13 91 VAL A C 1
ATOM 714 O O . VAL A 1 91 ? 67.081 17.526 -3.183 1.00 28.08 91 VAL A O 1
ATOM 718 N N . VAL A 1 92 ? 65.279 18.840 -2.795 1.00 28.27 92 VAL A N 1
ATOM 719 C CA . VAL A 1 92 ? 65.951 20.081 -3.196 1.00 24.41 92 VAL A CA 1
ATOM 720 C C . VAL A 1 92 ? 65.729 21.142 -2.114 1.00 27.08 92 VAL A C 1
ATOM 721 O O . VAL A 1 92 ? 64.597 21.370 -1.665 1.00 27.14 92 VAL A O 1
ATOM 725 N N . ALA A 1 93 ? 66.812 21.772 -1.670 1.00 27.96 93 ALA A N 1
ATOM 726 C CA . ALA A 1 93 ? 66.703 22.874 -0.720 1.00 26.96 93 ALA A CA 1
ATOM 727 C C . ALA A 1 93 ? 67.501 24.070 -1.250 1.00 26.63 93 ALA A C 1
ATOM 728 O O . ALA A 1 93 ? 68.720 23.974 -1.396 1.00 27.61 93 ALA A O 1
ATOM 730 N N . LEU A 1 94 ? 66.828 25.178 -1.573 1.00 26.45 94 LEU A N 1
ATOM 731 C CA . LEU A 1 94 ? 67.534 26.349 -2.116 1.00 25.47 94 LEU A CA 1
ATOM 732 C C . LEU A 1 94 ? 67.832 27.410 -1.051 1.00 27.56 94 LEU A C 1
ATOM 733 O O . LEU A 1 94 ? 67.167 27.473 -0.004 1.00 26.48 94 LEU A O 1
ATOM 738 N N . ASP A 1 95 ? 68.846 28.231 -1.332 1.00 25.88 95 ASP A N 1
ATOM 739 C CA . ASP A 1 95 ? 69.026 29.498 -0.651 1.00 28.44 95 ASP A CA 1
ATOM 740 C C . ASP A 1 95 ? 68.192 30.531 -1.384 1.00 31.70 95 ASP A C 1
ATOM 741 O O . ASP A 1 95 ? 68.447 30.814 -2.560 1.00 31.22 95 ASP A O 1
ATOM 746 N N . LEU A 1 96 ? 67.210 31.111 -0.713 1.00 28.98 96 LEU A N 1
ATOM 747 C CA . LEU A 1 96 ? 66.468 32.209 -1.342 1.00 28.38 96 LEU A CA 1
ATOM 748 C C . LEU A 1 96 ? 67.410 33.365 -1.657 1.00 32.12 96 LEU A C 1
ATOM 749 O O . LEU A 1 96 ? 68.339 33.624 -0.893 1.00 34.25 96 LEU A O 1
ATOM 754 N N . PRO A 1 97 ? 67.197 34.040 -2.806 1.00 33.01 97 PRO A N 1
ATOM 755 C CA . PRO A 1 97 ? 67.857 35.318 -3.056 1.00 35.26 97 PRO A CA 1
ATOM 756 C C . PRO A 1 97 ? 67.764 36.207 -1.818 1.00 40.49 97 PRO A C 1
ATOM 757 O O . PRO A 1 97 ? 66.703 36.241 -1.170 1.00 33.65 97 PRO A O 1
ATOM 761 N N . GLY A 1 98 ? 68.866 36.876 -1.486 1.00 33.61 98 GLY A N 1
ATOM 762 C CA . GLY A 1 98 ? 68.972 37.653 -0.263 1.00 36.52 98 GLY A CA 1
ATOM 763 C C . GLY A 1 98 ? 69.634 36.901 0.891 1.00 38.83 98 GLY A C 1
ATOM 764 O O . GLY A 1 98 ? 70.077 37.526 1.857 1.00 39.47 98 GLY A O 1
ATOM 765 N N . PHE A 1 99 ? 69.737 35.573 0.774 1.00 33.44 99 PHE A N 1
ATOM 766 C CA . PHE A 1 99 ? 70.196 34.718 1.885 1.00 35.17 99 PHE A CA 1
ATOM 767 C C . PHE A 1 99 ? 71.222 33.667 1.464 1.00 35.08 99 PHE A C 1
ATOM 768 O O . PHE A 1 99 ? 71.409 33.412 0.275 1.00 35.58 99 PHE A O 1
ATOM 776 N N . GLY A 1 100 ? 71.890 33.066 2.450 1.00 37.77 100 GLY A N 1
ATOM 777 C CA . GLY A 1 100 ? 72.817 31.968 2.197 1.00 33.22 100 GLY A CA 1
ATOM 778 C C . GLY A 1 100 ? 73.890 32.316 1.184 1.00 31.65 100 GLY A C 1
ATOM 779 O O . GLY A 1 100 ? 74.507 33.370 1.268 1.00 34.81 100 GLY A O 1
ATOM 780 N N . ASP A 1 101 ? 74.096 31.448 0.197 1.00 29.99 101 ASP A N 1
ATOM 781 C CA . ASP A 1 101 ? 75.125 31.704 -0.807 1.00 35.51 101 ASP A CA 1
ATOM 782 C C . ASP A 1 101 ? 74.531 32.198 -2.120 1.00 36.75 101 ASP A C 1
ATOM 783 O O . ASP A 1 101 ? 75.220 32.223 -3.126 1.00 37.30 101 ASP A O 1
ATOM 788 N N . SER A 1 102 ? 73.250 32.567 -2.115 1.00 35.66 102 SER A N 1
ATOM 789 C CA . SER A 1 102 ? 72.604 33.070 -3.328 1.00 35.43 102 SER A CA 1
ATOM 790 C C . SER A 1 102 ? 72.883 34.563 -3.527 1.00 35.23 102 SER A C 1
ATOM 791 O O . SER A 1 102 ? 73.331 35.234 -2.606 1.00 38.79 102 SER A O 1
ATOM 794 N N . SER A 1 103 ? 72.612 35.083 -4.728 1.00 34.98 103 SER A N 1
ATOM 795 C CA . SER A 1 103 ? 72.795 36.513 -5.002 1.00 38.83 103 SER A CA 1
ATOM 796 C C . SER A 1 103 ? 71.965 37.366 -4.055 1.00 35.89 103 SER A C 1
ATOM 797 O O . SER A 1 103 ? 70.864 36.980 -3.675 1.00 34.87 103 SER A O 1
ATOM 800 N N . LYS A 1 104 ? 72.498 38.531 -3.705 1.00 37.52 104 LYS A N 1
ATOM 801 C CA . LYS A 1 104 ? 71.825 39.491 -2.829 1.00 43.69 104 LYS A CA 1
ATOM 802 C C . LYS A 1 104 ? 71.840 40.911 -3.420 1.00 42.99 104 LYS A C 1
ATOM 803 O O . LYS A 1 104 ? 72.442 41.817 -2.844 1.00 49.54 104 LYS A O 1
ATOM 809 N N . PRO A 1 105 ? 71.149 41.114 -4.555 1.00 44.82 105 PRO A N 1
ATOM 810 C CA . PRO A 1 105 ? 71.106 42.451 -5.177 1.00 52.54 105 PRO A CA 1
ATOM 811 C C . PRO A 1 105 ? 70.545 43.494 -4.213 1.00 53.36 105 PRO A C 1
ATOM 812 O O . PRO A 1 105 ? 69.491 43.271 -3.612 1.00 48.37 105 PRO A O 1
ATOM 816 N N . GLN A 1 106 ? 71.239 44.612 -4.073 1.00 50.80 106 GLN A N 1
ATOM 817 C CA . GLN A 1 106 ? 70.881 45.607 -3.078 1.00 58.85 106 GLN A CA 1
ATOM 818 C C . GLN A 1 106 ? 69.534 46.277 -3.353 1.00 57.33 106 GLN A C 1
ATOM 819 O O . GLN A 1 106 ? 68.836 46.666 -2.419 1.00 64.68 106 GLN A O 1
ATOM 825 N N . GLN A 1 107 ? 69.159 46.393 -4.624 1.00 55.18 107 GLN A N 1
ATOM 826 C CA . GLN A 1 107 ? 67.951 47.141 -4.984 1.00 62.08 107 GLN A CA 1
ATOM 827 C C . GLN A 1 107 ? 66.746 46.261 -5.316 1.00 61.48 107 GLN A C 1
ATOM 828 O O . GLN A 1 107 ? 65.735 46.745 -5.818 1.00 63.85 107 GLN A O 1
ATOM 834 N 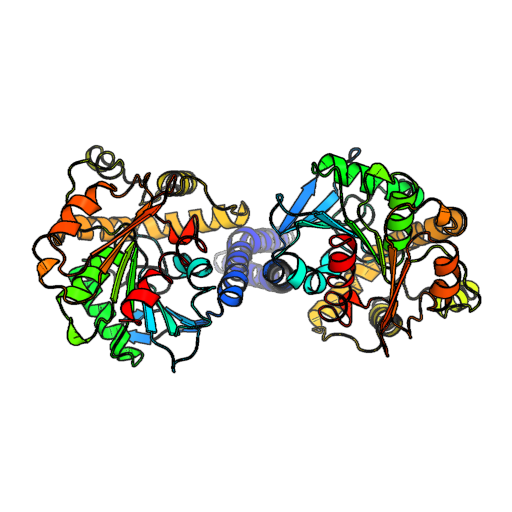N . ALA A 1 108 ? 66.832 44.972 -5.027 1.00 53.02 108 ALA A N 1
ATOM 835 C CA . ALA A 1 108 ? 65.742 44.084 -5.393 1.00 53.25 108 ALA A CA 1
ATOM 836 C C . ALA A 1 108 ? 64.622 44.124 -4.353 1.00 53.69 108 ALA A C 1
ATOM 837 O O . ALA A 1 108 ? 64.801 44.632 -3.241 1.00 49.61 108 ALA A O 1
ATOM 839 N N . SER A 1 109 ? 63.462 43.600 -4.727 1.00 51.73 109 SER A N 1
ATOM 840 C CA . SER A 1 109 ? 62.394 43.385 -3.771 1.00 53.68 109 SER A CA 1
ATOM 841 C C . SER A 1 109 ? 62.533 41.988 -3.148 1.00 48.28 109 SER A C 1
ATOM 842 O O . SER A 1 109 ? 62.792 41.005 -3.846 1.00 44.21 109 SER A O 1
ATOM 845 N N . TYR A 1 110 ? 62.329 41.901 -1.841 1.00 43.50 110 TYR A N 1
ATOM 846 C CA . TYR A 1 110 ? 62.437 40.635 -1.156 1.00 42.08 110 TYR A CA 1
ATOM 847 C C . TYR A 1 110 ? 61.149 40.278 -0.431 1.00 43.75 110 TYR A C 1
ATOM 848 O O . TYR A 1 110 ? 61.160 39.454 0.477 1.00 40.68 110 TYR A O 1
ATOM 857 N N . ASP A 1 111 ? 60.048 40.906 -0.837 1.00 42.26 111 ASP A N 1
ATOM 858 C CA . ASP A 1 111 ? 58.732 40.532 -0.332 1.00 44.50 111 ASP A CA 1
ATOM 859 C C . ASP A 1 111 ? 58.406 39.091 -0.721 1.00 43.68 111 ASP A C 1
ATOM 860 O O . ASP A 1 111 ? 58.942 38.571 -1.700 1.00 45.47 111 ASP A O 1
ATOM 865 N N . VAL A 1 112 ? 57.507 38.452 0.018 1.00 46.59 112 VAL A N 1
ATOM 866 C CA . VAL A 1 112 ? 57.270 37.018 -0.169 1.00 39.64 112 VAL A CA 1
ATOM 867 C C . VAL A 1 112 ? 56.584 36.728 -1.509 1.00 42.89 112 VAL A C 1
ATOM 868 O O . VAL A 1 112 ? 56.690 35.626 -2.046 1.00 41.68 112 VAL A O 1
ATOM 872 N N . GLY A 1 113 ? 55.868 37.716 -2.038 1.00 42.32 113 GLY A N 1
ATOM 873 C CA . GLY A 1 113 ? 55.232 37.573 -3.337 1.00 47.85 113 GLY A CA 1
ATOM 874 C C . GLY A 1 113 ? 56.238 37.467 -4.476 1.00 48.10 113 GLY A C 1
ATOM 875 O O . GLY A 1 113 ? 56.168 36.560 -5.304 1.00 46.80 113 GLY A O 1
ATOM 876 N N . THR A 1 114 ? 57.187 38.396 -4.507 1.00 46.96 114 THR A N 1
ATOM 877 C CA . THR A 1 114 ? 58.288 38.348 -5.461 1.00 44.78 114 THR A CA 1
ATOM 878 C C . THR A 1 114 ? 59.122 37.064 -5.254 1.00 42.64 114 THR A C 1
ATOM 879 O O . THR A 1 114 ? 59.499 36.386 -6.207 1.00 39.52 114 THR A O 1
ATOM 883 N N . GLN A 1 115 ? 59.389 36.717 -4.002 1.00 37.88 115 GLN A N 1
ATOM 884 C CA . GLN A 1 115 ? 60.172 35.511 -3.724 1.00 38.82 115 GLN A CA 1
ATOM 885 C C . GLN A 1 115 ? 59.450 34.242 -4.217 1.00 40.73 115 GLN A C 1
ATOM 886 O O . GLN A 1 115 ? 60.082 33.352 -4.773 1.00 35.89 115 GLN A O 1
ATOM 892 N N . ALA A 1 116 ? 58.129 34.176 -4.058 1.00 39.65 116 ALA A N 1
ATOM 893 C CA . ALA A 1 116 ? 57.379 33.003 -4.521 1.00 41.26 116 ALA A CA 1
ATOM 894 C C . ALA A 1 116 ? 57.504 32.827 -6.041 1.00 38.54 116 ALA A C 1
ATOM 895 O O . ALA A 1 116 ? 57.579 31.707 -6.538 1.00 37.66 116 ALA A O 1
ATOM 897 N N . GLU A 1 117 ? 57.544 33.929 -6.786 1.00 38.58 117 GLU A N 1
ATOM 898 C CA . GLU A 1 117 ? 57.740 33.818 -8.228 1.00 41.21 117 GLU A CA 1
ATOM 899 C C . GLU A 1 117 ? 59.163 33.354 -8.583 1.00 41.83 117 GLU A C 1
ATOM 900 O O . GLU A 1 117 ? 59.347 32.583 -9.522 1.00 39.03 117 GLU A O 1
ATOM 906 N N . ARG A 1 118 ? 60.161 33.813 -7.835 1.00 41.84 118 ARG A N 1
ATOM 907 C CA . ARG A 1 118 ? 61.529 33.343 -8.045 1.00 40.00 118 ARG A CA 1
ATOM 908 C C . ARG A 1 118 ? 61.634 31.826 -7.796 1.00 39.47 118 ARG A C 1
ATOM 909 O O . ARG A 1 118 ? 62.352 31.120 -8.509 1.00 37.26 118 ARG A O 1
ATOM 917 N N . VAL A 1 119 ? 60.931 31.329 -6.781 1.00 34.15 119 VAL A N 1
ATOM 918 C CA . VAL A 1 119 ? 60.991 29.903 -6.457 1.00 35.16 119 VAL A CA 1
ATOM 919 C C . VAL A 1 119 ? 60.356 29.083 -7.584 1.00 34.04 119 VAL A C 1
ATOM 920 O O . VAL A 1 119 ? 60.882 28.040 -7.978 1.00 35.43 119 VAL A O 1
ATOM 924 N N . ALA A 1 120 ? 59.240 29.566 -8.119 1.00 33.49 120 ALA A N 1
ATOM 925 C CA . ALA A 1 120 ? 58.609 28.901 -9.256 1.00 37.32 120 ALA A CA 1
ATOM 926 C C . ALA A 1 120 ? 59.526 28.916 -10.483 1.00 39.71 120 ALA A C 1
ATOM 927 O O . ALA A 1 120 ? 59.651 27.914 -11.182 1.00 40.29 120 ALA A O 1
ATOM 929 N N . ASN A 1 121 ? 60.163 30.053 -10.745 1.00 38.05 121 ASN A N 1
ATOM 930 C CA . ASN A 1 121 ? 61.127 30.143 -11.838 1.00 36.62 121 ASN A CA 1
ATOM 931 C C . ASN A 1 121 ? 62.331 29.213 -11.601 1.00 38.37 121 ASN A C 1
ATOM 932 O O . ASN A 1 121 ? 62.888 28.648 -12.547 1.00 34.17 121 ASN A O 1
ATOM 937 N N . PHE A 1 122 ? 62.735 29.081 -10.344 1.00 32.01 122 PHE A N 1
ATOM 938 C CA . PHE A 1 122 ? 63.814 28.162 -9.969 1.00 37.34 122 PHE A CA 1
ATOM 939 C C . PHE A 1 122 ? 63.434 26.697 -10.244 1.00 35.21 122 PHE A C 1
ATOM 940 O O . PHE A 1 122 ? 64.235 25.929 -10.767 1.00 35.92 122 PHE A O 1
ATOM 948 N N . ALA A 1 123 ? 62.219 26.309 -9.882 1.00 33.01 123 ALA A N 1
ATOM 949 C CA . ALA A 1 123 ? 61.784 24.941 -10.139 1.00 35.54 123 ALA A CA 1
ATOM 950 C C . ALA A 1 123 ? 61.849 24.647 -11.644 1.00 40.25 123 ALA A C 1
ATOM 951 O O . ALA A 1 123 ? 62.362 23.604 -12.052 1.00 36.22 123 ALA A O 1
ATOM 953 N N . ALA A 1 124 ? 61.377 25.581 -12.470 1.00 37.89 124 ALA A N 1
ATOM 954 C CA . ALA A 1 124 ? 61.468 25.409 -13.916 1.00 38.47 124 ALA A CA 1
ATOM 955 C C . ALA A 1 124 ? 62.926 25.321 -14.368 1.00 42.28 124 ALA A C 1
ATOM 956 O O . ALA A 1 124 ? 63.265 24.543 -15.265 1.00 40.19 124 ALA A O 1
ATOM 958 N N . ALA A 1 125 ? 63.789 26.115 -13.741 1.00 36.18 125 ALA A N 1
ATOM 959 C CA . ALA A 1 125 ? 65.185 26.164 -14.135 1.00 39.47 125 ALA A CA 1
ATOM 960 C C . ALA A 1 125 ? 65.907 24.838 -13.871 1.00 38.17 125 ALA A C 1
ATOM 961 O O . ALA A 1 125 ? 66.843 24.492 -14.594 1.00 37.81 125 ALA A O 1
ATOM 963 N N . ILE A 1 126 ? 65.488 24.093 -12.855 1.00 36.12 126 ILE A N 1
ATOM 964 C CA . ILE A 1 126 ? 66.120 22.784 -12.621 1.00 41.65 126 ILE A CA 1
ATOM 965 C C . ILE A 1 126 ? 65.270 21.637 -13.171 1.00 42.74 126 ILE A C 1
ATOM 966 O O . ILE A 1 126 ? 65.545 20.463 -12.922 1.00 38.99 126 ILE A O 1
ATOM 971 N N . GLY A 1 127 ? 64.244 21.988 -13.937 1.00 40.52 127 GLY A N 1
ATOM 972 C CA . GLY A 1 127 ? 63.496 21.008 -14.701 1.00 43.64 127 GLY A CA 1
ATOM 973 C C . GLY A 1 127 ? 62.467 20.242 -13.900 1.00 46.72 127 GLY A C 1
ATOM 974 O O . GLY A 1 127 ? 62.150 19.104 -14.225 1.00 45.22 127 GLY A O 1
ATOM 975 N N . VAL A 1 128 ? 61.940 20.865 -12.853 1.00 42.67 128 VAL A N 1
ATOM 976 C CA . VAL A 1 128 ? 60.915 20.232 -12.041 1.00 43.45 128 VAL A CA 1
ATOM 977 C C . VAL A 1 128 ? 59.569 20.889 -12.330 1.00 45.80 128 VAL A C 1
ATOM 978 O O . VAL A 1 128 ? 59.440 22.101 -12.214 1.00 51.33 128 VAL A O 1
ATOM 982 N N . ARG A 1 129 ? 58.572 20.085 -12.698 1.00 43.52 129 ARG A N 1
ATOM 983 C CA . ARG A 1 129 ? 57.273 20.604 -13.136 1.00 42.79 129 ARG A CA 1
ATOM 984 C C . ARG A 1 129 ? 56.166 20.352 -12.120 1.00 49.47 129 ARG A C 1
ATOM 985 O O . ARG A 1 129 ? 55.187 21.095 -12.054 1.00 47.82 129 ARG A O 1
ATOM 987 N N . ARG A 1 130 ? 56.321 19.287 -11.342 1.00 44.06 130 ARG A N 1
ATOM 988 C CA . ARG A 1 130 ? 55.378 18.956 -10.287 1.00 40.67 130 ARG A CA 1
ATOM 989 C C . ARG A 1 130 ? 56.176 18.617 -9.046 1.00 40.08 130 ARG A C 1
ATOM 990 O O . ARG A 1 130 ? 57.145 17.864 -9.122 1.00 38.36 130 ARG A O 1
ATOM 995 N N . LEU A 1 131 ? 55.774 19.158 -7.901 1.00 34.78 131 LEU A N 1
ATOM 996 C CA . LEU A 1 131 ? 56.584 18.991 -6.703 1.00 33.19 131 LEU A CA 1
ATOM 997 C C . LEU A 1 131 ? 55.793 19.133 -5.429 1.00 35.71 131 LEU A C 1
ATOM 998 O O . LEU A 1 131 ? 54.708 19.709 -5.427 1.00 36.49 131 LEU A O 1
ATOM 1003 N N . HIS A 1 132 ? 56.344 18.579 -4.351 1.00 30.30 132 HIS A N 1
ATOM 1004 C CA . HIS A 1 132 ? 55.852 18.848 -3.014 1.00 30.17 132 HIS A CA 1
ATOM 1005 C C . HIS A 1 132 ? 56.634 20.030 -2.478 1.00 35.62 132 HIS A C 1
ATOM 1006 O O . HIS A 1 132 ? 57.840 20.115 -2.685 1.00 31.36 132 HIS A O 1
ATOM 1013 N N . LEU A 1 133 ? 55.946 20.932 -1.793 1.00 31.09 133 LEU A N 1
ATOM 1014 C CA . LEU A 1 133 ? 56.580 22.102 -1.195 1.00 31.03 133 LEU A CA 1
ATOM 1015 C C . LEU A 1 133 ? 56.568 21.982 0.307 1.00 28.79 133 LEU A C 1
ATOM 1016 O O . LEU A 1 133 ? 55.559 21.573 0.878 1.00 31.18 133 LEU A O 1
ATOM 1021 N N . ALA A 1 134 ? 57.662 22.371 0.952 1.00 27.19 134 ALA A N 1
ATOM 1022 C CA . ALA A 1 134 ? 57.667 22.554 2.399 1.00 25.54 134 ALA A CA 1
ATOM 1023 C C . ALA A 1 134 ? 58.420 23.836 2.732 1.00 33.26 134 ALA A C 1
ATOM 1024 O O . ALA A 1 134 ? 59.478 24.092 2.180 1.00 30.95 134 ALA A O 1
ATOM 1026 N N . GLY A 1 135 ? 57.869 24.643 3.626 1.00 31.79 135 GLY A N 1
ATOM 1027 C CA . GLY A 1 135 ? 58.518 25.885 3.981 1.00 28.75 135 GLY A CA 1
ATOM 1028 C C . GLY A 1 135 ? 58.395 26.192 5.452 1.00 32.79 135 GLY A C 1
ATOM 1029 O O . GLY A 1 135 ? 57.344 25.968 6.061 1.00 31.67 135 GLY A O 1
ATOM 1030 N N . ASN A 1 136 ? 59.471 26.725 6.020 1.00 30.40 136 ASN A N 1
ATOM 1031 C CA . ASN A 1 136 ? 59.467 27.154 7.409 1.00 28.25 136 ASN A CA 1
ATOM 1032 C C . ASN A 1 136 ? 59.410 28.682 7.537 1.00 31.64 136 ASN A C 1
ATOM 1033 O O . ASN A 1 136 ? 60.194 29.399 6.908 1.00 33.24 136 ASN A O 1
ATOM 1038 N N . SER A 1 137 ? 58.494 29.159 8.376 1.00 31.64 137 SER A N 1
ATOM 1039 C CA A SER A 1 137 ? 58.404 30.581 8.693 0.74 35.40 137 SER A CA 1
ATOM 1040 C CA B SER A 1 137 ? 58.356 30.584 8.692 0.26 35.39 137 SER A CA 1
ATOM 1041 C C . SER A 1 137 ? 58.219 31.446 7.441 1.00 36.55 137 SER A C 1
ATOM 1042 O O . SER A 1 137 ? 57.251 31.287 6.713 1.00 36.40 137 SER A O 1
ATOM 1047 N N . MET A 1 138 ? 59.151 32.371 7.201 1.00 35.04 138 MET A N 1
ATOM 1048 C CA . MET A 1 138 ? 59.094 33.194 5.979 1.00 32.64 138 MET A CA 1
ATOM 1049 C C . MET A 1 138 ? 59.003 32.314 4.715 1.00 36.81 138 MET A C 1
ATOM 1050 O O . MET A 1 138 ? 58.310 32.652 3.762 1.00 33.70 138 MET A O 1
ATOM 1055 N N . GLY A 1 139 ? 59.718 31.188 4.718 1.00 32.46 139 GLY A N 1
ATOM 1056 C CA . GLY A 1 139 ? 59.675 30.249 3.605 1.00 28.93 139 GLY A CA 1
ATOM 1057 C C . GLY A 1 139 ? 58.321 29.554 3.462 1.00 32.65 139 GLY A C 1
ATOM 1058 O O . GLY A 1 139 ? 57.907 29.180 2.366 1.00 31.62 139 GLY A O 1
ATOM 1059 N N . GLY A 1 140 ? 57.626 29.369 4.579 1.00 30.79 140 GLY A N 1
ATOM 1060 C CA . GLY A 1 140 ? 56.276 28.820 4.535 1.00 29.98 140 GLY A CA 1
ATOM 1061 C C . GLY A 1 140 ? 55.306 29.839 3.963 1.00 37.51 140 GLY A C 1
ATOM 1062 O O . GLY A 1 140 ? 54.383 29.494 3.229 1.00 34.32 140 GLY A O 1
ATOM 1063 N N . HIS A 1 141 ? 55.518 31.106 4.311 1.00 35.35 141 HIS A N 1
ATOM 1064 C CA . HIS A 1 141 ? 54.708 32.198 3.770 1.00 37.04 141 HIS A CA 1
ATOM 1065 C C . HIS A 1 141 ? 54.821 32.189 2.238 1.00 36.68 141 HIS A C 1
ATOM 1066 O O . HIS A 1 141 ? 53.820 32.244 1.518 1.00 36.53 141 HIS A O 1
ATOM 1073 N N . ILE A 1 142 ? 56.058 32.088 1.763 1.00 36.21 142 ILE A N 1
ATOM 1074 C CA . ILE A 1 142 ? 56.378 31.993 0.339 1.00 35.21 142 ILE A CA 1
ATOM 1075 C C . ILE A 1 142 ? 55.796 30.724 -0.319 1.00 36.24 142 ILE A C 1
ATOM 1076 O O . ILE A 1 142 ? 55.231 30.783 -1.411 1.00 34.28 142 ILE A O 1
ATOM 1081 N N . ALA A 1 143 ? 55.948 29.579 0.343 1.00 30.86 143 ALA A N 1
ATOM 1082 C CA . ALA A 1 143 ? 55.429 28.314 -0.189 1.00 33.57 143 ALA A CA 1
ATOM 1083 C C . ALA A 1 143 ? 53.913 28.357 -0.354 1.00 33.88 143 ALA A C 1
ATOM 1084 O O . ALA A 1 143 ? 53.367 27.840 -1.324 1.00 34.76 143 ALA A O 1
ATOM 1086 N N . ALA A 1 144 ? 53.227 28.947 0.616 1.00 32.13 144 ALA A N 1
ATOM 1087 C CA . ALA A 1 144 ? 51.772 29.029 0.528 1.00 36.31 144 ALA A CA 1
ATOM 1088 C C . ALA A 1 144 ? 51.352 29.842 -0.699 1.00 43.34 144 ALA A C 1
ATOM 1089 O O . ALA A 1 144 ? 50.408 29.470 -1.393 1.00 39.05 144 ALA A O 1
ATOM 1091 N N . LEU A 1 145 ? 52.065 30.930 -0.989 1.00 41.35 145 LEU A N 1
ATOM 1092 C CA . LEU A 1 145 ? 51.708 31.759 -2.148 1.00 46.33 145 LEU A CA 1
ATOM 1093 C C . LEU A 1 145 ? 51.980 31.033 -3.466 1.00 41.12 145 LEU A C 1
ATOM 1094 O O . LEU A 1 145 ? 51.210 31.149 -4.414 1.00 42.38 145 LEU A O 1
ATOM 1099 N N . TYR A 1 146 ? 53.082 30.296 -3.522 1.00 36.92 146 TYR A N 1
ATOM 1100 C CA . TYR A 1 146 ? 53.385 29.458 -4.677 1.00 35.28 146 TYR A CA 1
ATOM 1101 C C . TYR A 1 146 ? 52.216 28.493 -4.925 1.00 38.88 146 TYR A C 1
ATOM 1102 O O . TYR A 1 146 ? 51.704 28.397 -6.047 1.00 39.36 146 TYR A O 1
ATOM 1111 N N . ALA A 1 147 ? 51.791 27.793 -3.874 1.00 40.83 147 ALA A N 1
ATOM 1112 C CA . ALA A 1 147 ? 50.695 26.827 -3.979 1.00 43.76 147 ALA A CA 1
ATOM 1113 C C . ALA A 1 147 ? 49.378 27.479 -4.402 1.00 48.04 147 ALA A C 1
ATOM 1114 O O . ALA A 1 147 ? 48.576 26.862 -5.106 1.00 47.34 147 ALA A O 1
ATOM 1116 N N . ALA A 1 148 ? 49.146 28.716 -3.966 1.00 41.45 148 ALA A N 1
ATOM 1117 C CA . ALA A 1 148 ? 47.901 29.409 -4.297 1.00 43.73 148 ALA A CA 1
ATOM 1118 C C . ALA A 1 148 ? 47.941 29.918 -5.728 1.00 46.56 148 ALA A C 1
ATOM 1119 O O . ALA A 1 148 ? 46.918 29.987 -6.403 1.00 53.16 148 ALA A O 1
ATOM 1121 N N . ARG A 1 149 ? 49.137 30.277 -6.186 1.00 45.73 149 ARG A N 1
ATOM 1122 C CA . ARG A 1 149 ? 49.311 30.871 -7.512 1.00 54.53 149 ARG A CA 1
ATOM 1123 C C . ARG A 1 149 ? 49.520 29.848 -8.622 1.00 52.74 149 ARG A C 1
ATOM 1124 O O . ARG A 1 149 ? 49.159 30.087 -9.766 1.00 57.03 149 ARG A O 1
ATOM 1132 N N . HIS A 1 150 ? 50.091 28.700 -8.286 1.00 45.11 150 HIS A N 1
ATOM 1133 C CA . HIS A 1 150 ? 50.399 27.698 -9.300 1.00 47.56 150 HIS A CA 1
ATOM 1134 C C . HIS A 1 150 ? 49.897 26.333 -8.887 1.00 48.48 150 HIS A C 1
ATOM 1135 O O . HIS A 1 150 ? 50.697 25.428 -8.684 1.00 48.81 150 HIS A O 1
ATOM 1142 N N . PRO A 1 151 ? 48.568 26.175 -8.778 1.00 52.10 151 PRO A N 1
ATOM 1143 C CA . PRO A 1 151 ? 48.018 24.930 -8.234 1.00 56.56 151 PRO A CA 1
ATOM 1144 C C . PRO A 1 151 ? 48.349 23.714 -9.100 1.00 55.85 151 PRO A C 1
ATOM 1145 O O . PRO A 1 151 ? 48.449 22.611 -8.582 1.00 60.49 151 PRO A O 1
ATOM 1149 N N . GLU A 1 152 ? 48.554 23.918 -10.396 1.00 52.79 152 GLU A N 1
ATOM 1150 C CA . GLU A 1 152 ? 48.839 22.802 -11.291 1.00 49.28 152 GLU A CA 1
ATOM 1151 C C . GLU A 1 152 ? 50.190 22.144 -10.991 1.00 52.64 152 GLU A C 1
ATOM 1152 O O . GLU A 1 152 ? 50.414 20.985 -11.341 1.00 55.32 152 GLU A O 1
ATOM 1158 N N . GLN A 1 153 ? 51.080 22.870 -10.320 1.00 46.50 153 GLN A N 1
ATOM 1159 C CA . GLN A 1 153 ? 52.426 22.362 -10.076 1.00 46.95 153 GLN A CA 1
ATOM 1160 C C . GLN A 1 153 ? 52.597 21.677 -8.717 1.00 46.78 153 GLN A C 1
ATOM 1161 O O . GLN A 1 153 ? 53.518 20.890 -8.536 1.00 47.28 153 GLN A O 1
ATOM 1167 N N . VAL A 1 154 ? 51.706 21.961 -7.772 1.00 39.89 154 VAL A N 1
ATOM 1168 C CA . VAL A 1 154 ? 51.982 21.614 -6.386 1.00 35.19 154 VAL A CA 1
ATOM 1169 C C . VAL A 1 154 ? 51.199 20.385 -5.929 1.00 40.77 154 VAL A C 1
ATOM 1170 O O . VAL A 1 154 ? 49.973 20.401 -5.852 1.00 43.68 154 VAL A O 1
ATOM 1174 N N . LEU A 1 155 ? 51.932 19.325 -5.616 1.00 38.15 155 LEU A N 1
ATOM 1175 C CA . LEU A 1 155 ? 51.335 18.055 -5.221 1.00 39.76 155 LEU A CA 1
ATOM 1176 C C . LEU A 1 155 ? 50.943 18.039 -3.746 1.00 36.00 155 LEU A C 1
ATOM 1177 O O . LEU A 1 155 ? 49.994 17.367 -3.358 1.00 37.44 155 LEU A O 1
ATOM 1182 N N . SER A 1 156 ? 51.703 18.740 -2.916 1.00 31.61 156 SER A N 1
ATOM 1183 C CA . SER A 1 156 ? 51.338 18.900 -1.514 1.00 31.83 156 SER A CA 1
ATOM 1184 C C . SER A 1 156 ? 52.108 20.075 -0.942 1.00 36.79 156 SER A C 1
ATOM 1185 O O . SER A 1 156 ? 53.107 20.512 -1.512 1.00 35.03 156 SER A O 1
ATOM 1188 N N . LEU A 1 157 ? 51.634 20.571 0.194 1.00 36.31 157 LEU A N 1
ATOM 1189 C CA . LEU A 1 157 ? 52.208 21.745 0.830 1.00 34.47 157 LEU A CA 1
ATOM 1190 C C . LEU A 1 157 ? 52.359 21.477 2.316 1.00 34.48 157 LEU A C 1
ATOM 1191 O O . LEU A 1 157 ? 51.430 21.006 2.963 1.00 34.33 157 LEU A O 1
ATOM 1196 N N . ALA A 1 158 ? 53.536 21.756 2.854 1.00 32.94 158 ALA A N 1
ATOM 1197 C CA . ALA A 1 158 ? 53.756 21.633 4.284 1.00 30.56 158 ALA A CA 1
ATOM 1198 C C . ALA A 1 158 ? 54.191 22.993 4.796 1.00 33.89 158 ALA A C 1
ATOM 1199 O O . ALA A 1 158 ? 55.208 23.551 4.360 1.00 29.28 158 ALA A O 1
ATOM 1201 N N . LEU A 1 159 ? 53.399 23.521 5.712 1.00 29.23 159 LEU A N 1
ATOM 1202 C CA . LEU A 1 159 ? 53.665 24.816 6.308 1.00 31.75 159 LEU A CA 1
ATOM 1203 C C . LEU A 1 159 ? 54.183 24.546 7.700 1.00 31.27 159 LEU A C 1
ATOM 1204 O O . LEU A 1 159 ? 53.444 24.109 8.571 1.00 30.10 159 LEU A O 1
ATOM 1209 N N . ILE A 1 160 ? 55.474 24.768 7.891 1.00 28.68 160 ILE A N 1
ATOM 1210 C CA . ILE A 1 160 ? 56.099 24.460 9.160 1.00 29.60 160 ILE A CA 1
ATOM 1211 C C . ILE A 1 160 ? 56.324 25.763 9.916 1.00 34.34 160 ILE A C 1
ATOM 1212 O O . ILE A 1 160 ? 57.288 26.481 9.637 1.00 30.23 160 ILE A O 1
ATOM 1217 N N . ASP A 1 161 ? 55.426 26.071 10.851 1.00 29.77 161 ASP A N 1
ATOM 1218 C CA . ASP A 1 161 ? 55.500 27.339 11.577 1.00 32.60 161 ASP A CA 1
ATOM 1219 C C . ASP A 1 161 ? 5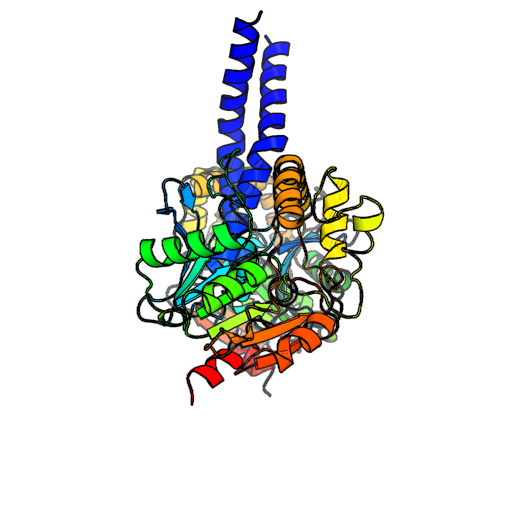5.629 28.509 10.597 1.00 35.66 161 ASP A C 1
ATOM 1220 O O . ASP A 1 161 ? 56.549 29.314 10.705 1.00 35.33 161 ASP A O 1
ATOM 1225 N N . ASN A 1 162 ? 54.717 28.589 9.637 1.00 34.63 162 ASN A N 1
ATOM 1226 C CA . ASN A 1 162 ? 54.788 29.610 8.591 1.00 36.77 162 ASN A CA 1
ATOM 1227 C C . ASN A 1 162 ? 54.355 30.988 9.070 1.00 38.30 162 ASN A C 1
ATOM 1228 O O . ASN A 1 162 ? 53.502 31.093 9.941 1.00 33.90 162 ASN A O 1
ATOM 1233 N N . ALA A 1 163 ? 54.922 32.029 8.470 1.00 39.32 163 ALA A N 1
ATOM 1234 C CA . ALA A 1 163 ? 54.407 33.386 8.628 1.00 41.83 163 ALA A CA 1
ATOM 1235 C C . ALA A 1 163 ? 53.225 33.585 7.688 1.00 42.34 163 ALA A C 1
ATOM 1236 O O . ALA A 1 163 ? 52.986 32.754 6.814 1.00 38.82 163 ALA A O 1
ATOM 1238 N N . GLY A 1 164 ? 52.488 34.681 7.856 1.00 47.52 164 GLY A N 1
ATOM 1239 C CA . GLY A 1 164 ? 51.442 35.016 6.905 1.00 42.66 164 GLY A CA 1
ATOM 1240 C C . GLY A 1 164 ? 50.014 35.127 7.420 1.00 46.11 164 GLY A C 1
ATOM 1241 O O . GLY A 1 164 ? 49.127 35.546 6.676 1.00 48.33 164 GLY A O 1
ATOM 1242 N N . VAL A 1 165 ? 49.768 34.758 8.676 1.00 41.72 165 VAL A N 1
ATOM 1243 C CA . VAL A 1 165 ? 48.460 35.023 9.263 1.00 43.77 165 VAL A CA 1
ATOM 1244 C C . VAL A 1 165 ? 48.578 35.804 10.563 1.00 44.13 165 VAL A C 1
ATOM 1245 O O . VAL A 1 165 ? 49.648 35.880 11.161 1.00 46.66 165 VAL A O 1
ATOM 1249 N N . MET A 1 166 ? 47.459 36.383 10.978 1.00 46.12 166 MET A N 1
ATOM 1250 C CA A MET A 1 166 ? 47.370 37.129 12.228 0.62 50.44 166 MET A CA 1
ATOM 1251 C CA B MET A 1 166 ? 47.387 37.114 12.235 0.38 50.04 166 MET A CA 1
ATOM 1252 C C . MET A 1 166 ? 46.466 36.391 13.212 1.00 49.53 166 MET A C 1
ATOM 1253 O O . MET A 1 166 ? 45.252 36.525 13.152 1.00 55.79 166 MET A O 1
ATOM 1262 N N . PRO A 1 167 ? 47.064 35.600 14.117 1.00 53.71 167 PRO A N 1
ATOM 1263 C CA . PRO A 1 167 ? 46.352 34.755 15.080 1.00 55.68 167 PRO A CA 1
ATOM 1264 C C . PRO A 1 167 ? 45.908 35.503 16.334 1.00 59.33 167 PRO A C 1
ATOM 1265 O O . PRO A 1 167 ? 46.279 36.667 16.538 1.00 55.96 167 PRO A O 1
ATOM 1269 N N . ALA A 1 168 ? 45.133 34.816 17.167 1.00 58.36 168 ALA A N 1
ATOM 1270 C CA . ALA A 1 168 ? 44.541 35.412 18.360 1.00 62.59 168 ALA A CA 1
ATOM 1271 C C . ALA A 1 168 ? 45.588 35.826 19.394 1.00 59.09 168 ALA A C 1
ATOM 1272 O O . ALA A 1 168 ? 45.453 36.860 20.032 1.00 65.53 168 ALA A O 1
ATOM 1274 N N . ARG A 1 169 ? 46.622 35.008 19.568 1.00 61.10 169 ARG A N 1
ATOM 1275 C CA . ARG A 1 169 ? 47.674 35.321 20.530 1.00 67.55 169 AR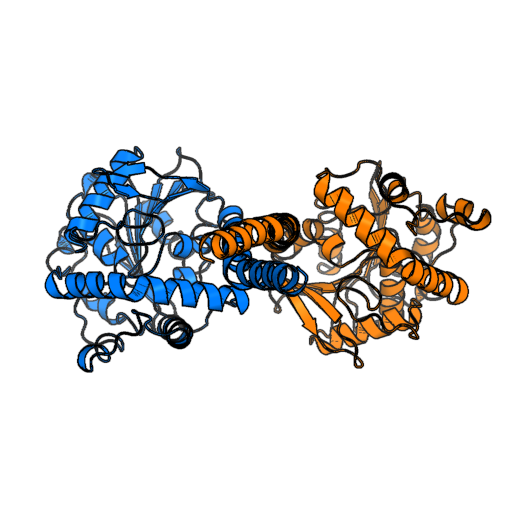G A CA 1
ATOM 1276 C C . ARG A 1 169 ? 48.865 35.998 19.842 1.00 62.79 169 ARG A C 1
ATOM 1277 O O . ARG A 1 169 ? 49.349 35.533 18.812 1.00 55.54 169 ARG A O 1
ATOM 1281 N N . LYS A 1 170 ? 49.326 37.102 20.421 1.00 54.47 170 LYS A N 1
ATOM 1282 C CA . LYS A 1 170 ? 50.481 37.831 19.910 1.00 52.49 170 LYS A CA 1
ATOM 1283 C C . LYS A 1 170 ? 51.761 37.119 20.332 1.00 50.84 170 LYS A C 1
ATOM 1284 O O . LYS A 1 170 ? 51.977 36.879 21.521 1.00 53.02 170 LYS A O 1
ATOM 1290 N N . SER A 1 171 ? 52.614 36.782 19.371 1.00 47.43 171 SER A N 1
ATOM 1291 C CA . SER A 1 171 ? 53.845 36.068 19.693 1.00 46.06 171 SER A CA 1
ATOM 1292 C C . SER A 1 171 ? 54.849 36.981 20.391 1.00 50.43 171 SER A C 1
ATOM 1293 O O . SER A 1 171 ? 54.725 38.196 20.353 1.00 49.23 171 SER A O 1
ATOM 1296 N N . GLU A 1 172 ? 55.849 36.370 21.015 1.00 47.99 172 GLU A N 1
ATOM 1297 C CA . GLU A 1 172 ? 56.889 37.097 21.719 1.00 49.15 172 GLU A CA 1
ATOM 1298 C C . GLU A 1 172 ? 57.676 37.967 20.727 1.00 48.59 172 GLU A C 1
ATOM 1299 O O . GLU A 1 172 ? 58.154 39.043 21.090 1.00 50.21 172 GLU A O 1
ATOM 1305 N N . LEU A 1 173 ? 57.817 37.501 19.485 1.00 46.58 173 LEU A N 1
ATOM 1306 C CA . LEU A 1 173 ? 58.439 38.324 18.438 1.00 46.32 173 LEU A CA 1
ATOM 1307 C C . LEU A 1 173 ? 57.647 39.590 18.208 1.00 47.95 173 LEU A C 1
ATOM 1308 O O . LEU A 1 173 ? 58.213 40.681 18.187 1.00 49.28 173 LEU A O 1
ATOM 1313 N N . PHE A 1 174 ? 56.341 39.449 18.016 1.00 48.05 174 PHE A N 1
ATOM 1314 C CA . PHE A 1 174 ? 55.531 40.615 17.720 1.00 50.09 174 PHE A CA 1
ATOM 1315 C C . PHE A 1 174 ? 55.479 41.545 18.928 1.00 52.20 174 PHE A C 1
ATOM 1316 O O . PHE A 1 174 ? 55.425 42.751 18.760 1.00 53.86 174 PHE A O 1
ATOM 1324 N N . GLU A 1 175 ? 55.555 41.007 20.142 1.00 52.73 175 GLU A N 1
ATOM 1325 C CA A GLU A 1 175 ? 55.610 41.894 21.297 0.27 55.38 175 GLU A CA 1
ATOM 1326 C CA B GLU A 1 175 ? 55.657 41.829 21.355 0.73 55.34 175 GLU A CA 1
ATOM 1327 C C . GLU A 1 175 ? 56.950 42.628 21.356 1.00 56.03 175 GLU A C 1
ATOM 1328 O O . GLU A 1 175 ? 56.979 43.821 21.681 1.00 58.36 175 GLU A O 1
ATOM 1339 N N . ASP A 1 176 ? 58.036 41.933 21.016 1.00 54.21 176 ASP A N 1
ATOM 1340 C CA . ASP A 1 176 ? 59.361 42.535 20.972 1.00 54.84 176 ASP A CA 1
ATOM 1341 C C . ASP A 1 176 ? 59.384 43.684 19.967 1.00 55.57 176 ASP A C 1
ATOM 1342 O O . ASP A 1 176 ? 59.976 44.734 20.232 1.00 57.66 176 ASP A O 1
ATOM 1347 N N . LEU A 1 177 ? 58.744 43.469 18.817 1.00 54.09 177 LEU A N 1
ATOM 1348 C CA . LEU A 1 177 ? 58.751 44.451 17.730 1.00 54.76 177 LEU A CA 1
ATOM 1349 C C . LEU A 1 177 ? 58.117 45.767 18.162 1.00 57.59 177 LEU A C 1
ATOM 1350 O O . LEU A 1 177 ? 58.511 46.834 17.686 1.00 59.13 177 LEU A O 1
ATOM 1355 N N . GLU A 1 178 ? 57.155 45.706 19.081 1.00 58.56 178 GLU A N 1
ATOM 1356 C CA . GLU A 1 178 ? 56.516 46.943 19.542 1.00 61.52 178 GLU A CA 1
ATOM 1357 C C . GLU A 1 178 ? 57.472 47.815 20.343 1.00 63.89 178 GLU A C 1
ATOM 1358 O O . GLU A 1 178 ? 57.229 49.007 20.515 1.00 66.57 178 GLU A O 1
ATOM 1364 N N . ARG A 1 179 ? 58.559 47.228 20.828 1.00 63.13 179 ARG A N 1
ATOM 1365 C CA . ARG A 1 179 ? 59.547 47.995 21.578 1.00 65.51 179 ARG A CA 1
ATOM 1366 C C . ARG A 1 179 ? 60.852 48.140 20.807 1.00 65.09 179 ARG A C 1
ATOM 1367 O O . ARG A 1 179 ? 61.878 48.498 21.383 1.00 66.51 179 ARG A O 1
ATOM 1375 N N . GLY A 1 180 ? 60.813 47.840 19.511 1.00 62.89 180 GLY A N 1
ATOM 1376 C CA . GLY A 1 180 ? 61.980 48.007 18.665 1.00 65.01 180 GLY A CA 1
ATOM 1377 C C . GLY A 1 180 ? 63.033 46.934 18.860 1.00 64.24 180 GLY A C 1
ATOM 1378 O O . GLY A 1 180 ? 64.216 47.156 18.602 1.00 63.96 180 GLY A O 1
ATOM 1379 N N . GLU A 1 181 ? 62.603 45.760 19.305 1.00 58.83 181 GLU A N 1
ATOM 1380 C CA . GLU A 1 181 ? 63.522 44.650 19.501 1.00 57.16 181 GLU A CA 1
ATOM 1381 C C . GLU A 1 181 ? 63.189 43.550 18.497 1.00 54.14 181 GLU A C 1
ATOM 1382 O O . GLU A 1 181 ? 62.025 43.216 18.281 1.00 57.22 181 GLU A O 1
ATOM 1388 N N . ASN A 1 182 ? 64.226 42.992 17.886 1.00 58.23 182 ASN A N 1
ATOM 1389 C CA . ASN A 1 182 ? 64.073 41.913 16.923 1.00 51.45 182 ASN A CA 1
ATOM 1390 C C . ASN A 1 182 ? 65.206 40.919 17.120 1.00 49.25 182 ASN A C 1
ATOM 1391 O O . ASN A 1 182 ? 66.328 41.150 16.669 1.00 49.78 182 ASN A O 1
ATOM 1396 N N . PRO A 1 183 ? 64.922 39.814 17.827 1.00 48.02 183 PRO A N 1
ATOM 1397 C CA . PRO A 1 183 ? 65.937 38.788 18.064 1.00 53.52 183 PRO A CA 1
ATOM 1398 C C . PRO A 1 183 ? 66.425 38.143 16.767 1.00 52.98 183 PRO A C 1
ATOM 1399 O O . PRO A 1 183 ? 67.492 37.533 16.773 1.00 55.22 183 PRO A O 1
ATOM 1403 N N . LEU A 1 184 ? 65.669 38.283 15.679 1.00 44.58 184 LEU A N 1
ATOM 1404 C CA . LEU A 1 184 ? 66.032 37.611 14.428 1.00 45.61 184 LEU A CA 1
ATOM 1405 C C . LEU A 1 184 ? 67.136 38.352 13.684 1.00 48.47 184 LEU A C 1
ATOM 1406 O O . LEU A 1 184 ? 67.729 37.814 12.754 1.00 46.38 184 LEU A O 1
ATOM 1411 N N . VAL A 1 185 ? 67.407 39.589 14.093 1.00 46.48 185 VAL A N 1
ATOM 1412 C CA . VAL A 1 185 ? 68.490 40.365 13.512 1.00 48.14 185 VAL A CA 1
ATOM 1413 C C . VAL A 1 185 ? 69.595 40.498 14.556 1.00 50.64 185 VAL A C 1
ATOM 1414 O O . VAL A 1 185 ? 69.425 41.160 15.573 1.00 55.04 185 VAL A O 1
ATOM 1418 N N . VAL A 1 186 ? 70.722 39.849 14.298 1.00 50.75 186 VAL A N 1
ATOM 1419 C CA . VAL A 1 186 ? 71.800 39.726 15.271 1.00 50.56 186 VAL A CA 1
ATOM 1420 C C . VAL A 1 186 ? 72.830 40.842 15.078 1.00 55.75 186 VAL A C 1
ATOM 1421 O O . VAL A 1 186 ? 73.670 40.765 14.180 1.00 56.56 186 VAL A O 1
ATOM 1425 N N . ARG A 1 187 ? 72.755 41.875 15.920 1.00 55.49 187 ARG A N 1
ATOM 1426 C CA . ARG A 1 187 ? 73.609 43.063 15.787 1.00 60.79 187 ARG A CA 1
ATOM 1427 C C . ARG A 1 187 ? 74.988 42.889 16.423 1.00 67.03 187 ARG A C 1
ATOM 1428 O O . ARG A 1 187 ? 75.990 43.421 15.930 1.00 63.28 187 ARG A O 1
ATOM 1436 N N . GLN A 1 188 ? 75.016 42.170 17.540 1.00 61.68 188 GLN A N 1
ATOM 1437 C CA . GLN A 1 188 ? 76.231 41.936 18.312 1.00 64.80 188 GLN A CA 1
ATOM 1438 C C . GLN A 1 188 ? 76.447 40.445 18.507 1.00 59.07 188 GLN A C 1
ATOM 1439 O O . GLN A 1 188 ? 75.482 39.689 18.541 1.00 56.59 188 GLN A O 1
ATOM 1445 N N . PRO A 1 189 ? 77.715 40.027 18.656 1.00 60.20 189 PRO A N 1
ATOM 1446 C CA . PRO A 1 189 ? 78.048 38.604 18.724 1.00 64.95 189 PRO A CA 1
ATOM 1447 C C . PRO A 1 189 ? 77.308 37.881 19.856 1.00 63.03 189 PRO A C 1
ATOM 1448 O O . PRO A 1 189 ? 76.969 36.705 19.679 1.00 55.06 189 PRO A O 1
ATOM 1452 N N . GLU A 1 190 ? 77.022 38.576 20.962 1.00 61.84 190 GLU A N 1
ATOM 1453 C CA . GLU A 1 190 ? 76.329 37.938 22.085 1.00 66.86 190 GLU A CA 1
ATOM 1454 C C . GLU A 1 190 ? 74.839 37.732 21.778 1.00 65.00 190 GLU A C 1
ATOM 1455 O O . GLU A 1 190 ? 74.153 36.960 22.462 1.00 67.09 190 GLU A O 1
ATOM 1461 N N . ASP A 1 191 ? 74.329 38.414 20.753 1.00 57.41 191 ASP A N 1
ATOM 1462 C CA . ASP A 1 191 ? 72.910 38.280 20.413 1.00 55.18 191 ASP A CA 1
ATOM 1463 C C . ASP A 1 191 ? 72.651 37.000 19.630 1.00 50.75 191 ASP A C 1
ATOM 1464 O O . ASP A 1 191 ? 71.498 36.628 19.404 1.00 53.82 191 ASP A O 1
ATOM 1469 N N . PHE A 1 192 ? 73.710 36.318 19.206 1.00 50.22 192 PHE A N 1
ATOM 1470 C CA . PHE A 1 192 ? 73.500 35.093 18.451 1.00 47.68 192 PHE A CA 1
ATOM 1471 C C . PHE A 1 192 ? 73.000 33.993 19.380 1.00 46.70 192 PHE A C 1
ATOM 1472 O O . PHE A 1 192 ? 72.068 33.282 19.032 1.00 47.06 192 PHE A O 1
ATOM 1480 N N . GLN A 1 193 ? 73.599 33.862 20.564 1.00 48.25 193 GLN A N 1
ATOM 1481 C CA . GLN A 1 193 ? 73.098 32.884 21.535 1.00 49.63 193 GLN A CA 1
ATOM 1482 C C . GLN A 1 193 ? 71.665 33.221 21.906 1.00 50.33 193 GLN A C 1
ATOM 1483 O O . GLN A 1 193 ? 70.859 32.331 22.150 1.00 46.23 193 GLN A O 1
ATOM 1489 N N . LYS A 1 194 ? 71.354 34.515 21.930 1.00 48.62 194 LYS A N 1
ATOM 1490 C CA . LYS A 1 194 ? 70.004 34.971 22.226 1.00 48.58 194 LYS A CA 1
ATOM 1491 C C . LYS A 1 194 ? 69.021 34.498 21.154 1.00 48.78 194 LYS A C 1
ATOM 1492 O O . LYS A 1 194 ? 67.894 34.093 21.464 1.00 48.14 194 LYS A O 1
ATOM 1495 N N . LEU A 1 195 ? 69.455 34.534 19.897 1.00 48.83 195 LEU A N 1
ATOM 1496 C CA . LEU A 1 195 ? 68.629 34.060 18.787 1.00 43.11 195 LEU A CA 1
ATOM 1497 C C . LEU A 1 195 ? 68.343 32.561 18.924 1.00 41.58 195 LEU A C 1
ATOM 1498 O O . LEU A 1 195 ? 67.199 32.125 18.775 1.00 42.19 195 LEU A O 1
ATOM 1503 N N . LEU A 1 196 ? 69.377 31.780 19.213 1.00 41.66 196 LEU A N 1
ATOM 1504 C CA . LEU A 1 196 ? 69.205 30.339 19.427 1.00 40.57 196 LEU A CA 1
ATOM 1505 C C . LEU A 1 196 ? 68.206 30.054 20.560 1.00 47.35 196 LEU A C 1
ATOM 1506 O O . LEU A 1 196 ? 67.332 29.186 20.419 1.00 41.55 196 LEU A O 1
ATOM 1511 N N . ASP A 1 197 ? 68.337 30.776 21.676 1.00 47.44 197 ASP A N 1
ATOM 1512 C CA . ASP A 1 197 ? 67.415 30.620 22.820 1.00 52.25 197 ASP A CA 1
ATOM 1513 C C . ASP A 1 197 ? 65.988 30.982 22.423 1.00 43.28 197 ASP A C 1
ATOM 1514 O O . ASP A 1 197 ? 65.017 30.436 22.950 1.00 43.42 197 ASP A O 1
ATOM 1519 N N . PHE A 1 198 ? 65.869 31.893 21.465 1.00 42.79 198 PHE A N 1
ATOM 1520 C CA . PHE A 1 198 ? 64.570 32.399 21.031 1.00 42.47 198 PHE A CA 1
ATOM 1521 C C . PHE A 1 198 ? 63.794 31.395 20.159 1.00 56.33 198 PHE A C 1
ATOM 1522 O O . PHE A 1 198 ? 62.557 31.371 20.180 1.00 40.60 198 PHE A O 1
ATOM 1530 N N . VAL A 1 199 ? 64.508 30.572 19.392 1.00 39.25 199 VAL A N 1
ATOM 1531 C CA . VAL A 1 199 ? 63.834 29.686 18.441 1.00 37.70 199 VAL A CA 1
ATOM 1532 C C . VAL A 1 199 ? 63.874 28.209 18.854 1.00 37.25 199 VAL A C 1
ATOM 1533 O O . VAL A 1 199 ? 63.135 27.406 18.287 1.00 36.37 199 VAL A O 1
ATOM 1537 N N . PHE A 1 200 ? 64.714 27.857 19.832 1.00 38.31 200 PHE A N 1
ATOM 1538 C CA . PHE A 1 200 ? 64.791 26.471 20.334 1.00 39.67 200 PHE A CA 1
ATOM 1539 C C . PHE A 1 200 ? 64.267 26.307 21.755 1.00 43.97 200 PHE A C 1
ATOM 1540 O O . PHE A 1 200 ? 64.598 27.094 22.646 1.00 41.10 200 PHE A O 1
ATOM 1548 N N . VAL A 1 201 ? 63.508 25.240 21.993 1.00 39.65 201 VAL A N 1
ATOM 1549 C CA . VAL A 1 201 ? 63.261 24.837 23.365 1.00 41.45 201 VAL A CA 1
ATOM 1550 C C . VAL A 1 201 ? 64.463 24.033 23.865 1.00 43.56 201 VAL A C 1
ATOM 1551 O O . VAL A 1 201 ? 65.069 24.375 24.877 1.00 43.48 201 VAL A O 1
ATOM 1555 N N . GLN A 1 202 ? 64.810 22.962 23.157 1.00 40.74 202 GLN A N 1
ATOM 1556 C CA . GLN A 1 202 ? 66.023 22.211 23.469 1.00 41.13 202 GLN A CA 1
ATOM 1557 C C . GLN A 1 202 ? 66.968 22.402 22.308 1.00 45.20 202 GLN A C 1
ATOM 1558 O O . GLN A 1 202 ? 66.738 21.873 21.213 1.00 40.86 202 GLN A O 1
ATOM 1564 N N . GLN A 1 203 ? 68.019 23.178 22.531 1.00 40.26 203 GLN A N 1
ATOM 1565 C CA . GLN A 1 203 ? 68.918 23.496 21.449 1.00 39.24 203 GLN A CA 1
ATOM 1566 C C . GLN A 1 203 ? 69.827 22.308 21.166 1.00 41.33 203 GLN A C 1
ATOM 1567 O O . GLN A 1 203 ? 70.390 21.733 22.081 1.00 40.90 203 GLN A O 1
ATOM 1573 N N . PRO A 1 204 ? 69.966 21.936 19.891 1.00 39.82 204 PRO A N 1
ATOM 1574 C CA . PRO A 1 204 ? 70.962 20.903 19.581 1.00 42.66 204 PRO A CA 1
ATOM 1575 C C . PRO A 1 204 ? 72.381 21.369 19.941 1.00 38.94 204 PRO A C 1
ATOM 1576 O O . PRO A 1 204 ? 72.674 22.560 19.834 1.00 41.74 204 PRO A O 1
ATOM 1580 N N . PRO A 1 205 ? 73.245 20.436 20.378 1.00 40.37 205 PRO A N 1
ATOM 1581 C CA . PRO A 1 205 ? 74.643 20.715 20.731 1.00 42.11 205 PRO A CA 1
ATOM 1582 C C . PRO A 1 205 ? 75.372 21.387 19.569 1.00 43.03 205 PRO A C 1
ATOM 1583 O O . PRO A 1 205 ? 75.253 20.939 18.423 1.00 41.83 205 PRO A O 1
ATOM 1587 N N . LEU A 1 206 ? 76.106 22.443 19.880 1.00 45.08 206 LEU A N 1
ATOM 1588 C CA . LEU A 1 206 ? 76.849 23.243 18.916 1.00 55.48 206 LEU A CA 1
ATOM 1589 C C . LEU A 1 206 ? 78.233 23.508 19.494 1.00 50.71 206 LEU A C 1
ATOM 1590 O O . LEU A 1 206 ? 78.341 24.102 20.559 1.00 50.89 206 LEU A O 1
ATOM 1595 N N . PRO A 1 207 ? 79.290 23.030 18.824 1.00 52.00 207 PRO A N 1
ATOM 1596 C CA . PRO A 1 207 ? 80.659 23.282 19.295 1.00 54.10 207 PRO A CA 1
ATOM 1597 C C . PRO A 1 207 ? 80.949 24.785 19.394 1.00 50.05 207 PRO A C 1
ATOM 1598 O O . PRO A 1 207 ? 80.589 25.504 18.474 1.00 47.36 207 PRO A O 1
ATOM 1602 N N . ALA A 1 208 ? 81.572 25.226 20.485 1.00 53.45 208 ALA A N 1
ATOM 1603 C CA . ALA A 1 208 ? 81.838 26.648 20.739 1.00 55.83 208 ALA A CA 1
ATOM 1604 C C . ALA A 1 208 ? 82.542 27.382 19.586 1.00 58.28 208 ALA A C 1
ATOM 1605 O O . ALA A 1 208 ? 82.130 28.489 19.234 1.00 52.47 208 ALA A O 1
ATOM 1607 N N . PRO A 1 209 ? 83.605 26.786 19.000 1.00 57.65 209 PRO A N 1
ATOM 1608 C CA . PRO A 1 209 ? 84.217 27.505 17.877 1.00 54.55 209 PRO A CA 1
ATOM 1609 C C . PRO A 1 209 ? 83.262 27.676 16.690 1.00 54.80 209 PRO A C 1
ATOM 1610 O O . PRO A 1 209 ? 83.261 28.729 16.065 1.00 47.77 209 PRO A O 1
ATOM 1614 N N . LEU A 1 210 ? 82.455 26.664 16.390 1.00 48.15 210 LEU A N 1
ATOM 1615 C CA . LEU A 1 210 ? 81.502 26.779 15.295 1.00 49.04 210 LEU A CA 1
ATOM 1616 C C . LEU A 1 210 ? 80.444 27.835 15.606 1.00 45.01 210 LEU A C 1
ATOM 1617 O O . LEU A 1 210 ? 80.069 28.625 14.741 1.00 44.79 210 LEU A O 1
ATOM 1622 N N . LYS A 1 211 ? 79.976 27.852 16.848 1.00 44.25 211 LYS A N 1
ATOM 1623 C CA . LYS A 1 211 ? 78.972 28.821 17.269 1.00 47.13 211 LYS A CA 1
ATOM 1624 C C . LYS A 1 211 ? 79.447 30.264 17.096 1.00 47.29 211 LYS A C 1
ATOM 1625 O O . LYS A 1 211 ? 78.715 31.095 16.588 1.00 46.31 211 LYS A O 1
ATOM 1631 N N . ARG A 1 212 ? 80.675 30.549 17.514 1.00 48.50 212 ARG A N 1
ATOM 1632 C CA . ARG A 1 212 ? 81.215 31.899 17.391 1.00 52.80 212 ARG A CA 1
ATOM 1633 C C . ARG A 1 212 ? 81.286 32.369 15.935 1.00 48.04 212 ARG A C 1
ATOM 1634 O O . ARG A 1 212 ? 80.996 33.527 15.630 1.00 53.09 212 ARG A O 1
ATOM 1642 N N . TYR A 1 213 ? 81.687 31.481 15.034 1.00 45.82 213 TYR A N 1
ATOM 1643 C CA . TYR A 1 213 ? 81.770 31.849 13.622 1.00 50.76 213 TYR A CA 1
ATOM 1644 C C . TYR A 1 213 ? 80.380 32.082 13.054 1.00 43.28 213 TYR A C 1
ATOM 1645 O O . TYR A 1 213 ? 80.173 33.023 12.293 1.00 44.18 213 TYR A O 1
ATOM 1654 N N . LEU A 1 214 ? 79.428 31.222 13.401 1.00 40.68 214 LEU A N 1
ATOM 1655 C CA . LEU A 1 214 ? 78.047 31.421 12.948 1.00 41.19 214 LEU A CA 1
ATOM 1656 C C . LEU A 1 214 ? 77.542 32.786 13.430 1.00 43.46 214 LEU A C 1
ATOM 1657 O O . LEU A 1 214 ? 76.881 33.513 12.683 1.00 44.18 214 LEU A O 1
ATOM 1662 N N . GLY A 1 215 ? 77.875 33.131 14.674 1.00 45.11 215 GLY A N 1
ATOM 1663 C CA . GLY A 1 215 ? 77.506 34.418 15.238 1.00 44.78 215 GLY A CA 1
ATOM 1664 C C . GLY A 1 215 ? 78.178 35.575 14.506 1.00 53.01 215 GLY A C 1
ATOM 1665 O O . GLY A 1 215 ? 77.565 36.621 14.286 1.00 48.84 215 GLY A O 1
ATOM 1666 N N . GLU A 1 216 ? 79.444 35.395 14.138 1.00 47.55 216 GLU A N 1
ATOM 1667 C CA . GLU A 1 216 ? 80.154 36.414 13.370 1.00 50.30 216 GLU A CA 1
ATOM 1668 C C . GLU A 1 216 ? 79.486 36.607 12.011 1.00 53.01 216 GLU A C 1
ATOM 1669 O O . GLU A 1 216 ? 79.248 37.734 11.579 1.00 51.37 216 GLU A O 1
ATOM 1675 N N . ARG A 1 217 ? 79.157 35.502 11.350 1.00 48.26 217 ARG A N 1
ATOM 1676 C CA . ARG A 1 217 ? 78.484 35.570 10.057 1.00 51.24 217 ARG A CA 1
ATOM 1677 C C . ARG A 1 217 ? 77.122 36.262 10.161 1.00 50.00 217 ARG A C 1
ATOM 1678 O O . ARG A 1 217 ? 76.735 37.013 9.267 1.00 49.27 217 ARG A O 1
ATOM 1686 N N . ALA A 1 218 ? 76.394 35.995 11.244 1.00 44.62 218 ALA A N 1
ATOM 1687 C CA . ALA A 1 218 ? 75.083 36.608 11.455 1.00 41.32 218 ALA A CA 1
ATOM 1688 C C . ALA A 1 218 ? 75.197 38.120 11.662 1.00 44.13 218 ALA A C 1
ATOM 1689 O O . ALA A 1 218 ? 74.383 38.889 11.147 1.00 48.14 218 ALA A O 1
ATOM 1691 N N . VAL A 1 219 ? 76.209 38.549 12.412 1.00 46.86 219 VAL A N 1
ATOM 1692 C CA . VAL A 1 219 ? 76.453 39.973 12.597 1.00 50.24 219 VAL A CA 1
ATOM 1693 C C . VAL A 1 219 ? 76.762 40.639 11.254 1.00 54.55 219 VAL A C 1
ATOM 1694 O O . VAL A 1 219 ? 76.217 41.691 10.934 1.00 52.50 219 VAL A O 1
ATOM 1698 N N . ALA A 1 220 ? 77.614 40.008 10.454 1.00 56.51 220 ALA A N 1
ATOM 1699 C CA . ALA A 1 220 ? 77.989 40.578 9.163 1.00 60.27 220 ALA A CA 1
ATOM 1700 C C . ALA A 1 220 ? 76.773 40.710 8.238 1.00 51.46 220 ALA A C 1
ATOM 1701 O O . ALA A 1 220 ? 76.712 41.614 7.418 1.00 55.44 220 ALA A O 1
ATOM 1703 N N . ALA A 1 221 ? 75.796 39.821 8.394 1.00 52.43 221 ALA A N 1
ATOM 1704 C CA . ALA A 1 221 ? 74.607 39.837 7.543 1.00 51.31 221 ALA A CA 1
ATOM 1705 C C . ALA A 1 221 ? 73.494 40.741 8.085 1.00 55.07 221 ALA A C 1
ATOM 1706 O O . ALA A 1 221 ? 72.486 40.948 7.412 1.00 53.91 221 ALA A O 1
ATOM 1708 N N . SER A 1 222 ? 73.679 41.289 9.285 1.00 56.15 222 SER A N 1
ATOM 1709 C CA . SER A 1 222 ? 72.562 41.874 10.028 1.00 46.91 222 SER A CA 1
ATOM 1710 C C . SER A 1 222 ? 71.978 43.137 9.374 1.00 48.44 222 SER A C 1
ATOM 1711 O O . SER A 1 222 ? 70.761 43.325 9.372 1.00 50.31 222 SER A O 1
ATOM 1714 N N . ALA A 1 223 ? 72.831 43.999 8.827 1.00 55.71 223 ALA A N 1
ATOM 1715 C CA . ALA A 1 223 ? 72.341 45.229 8.196 1.00 62.10 223 ALA A CA 1
ATOM 1716 C C . ALA A 1 223 ? 71.423 44.921 7.008 1.00 50.59 223 ALA A C 1
ATOM 1717 O O . ALA A 1 223 ? 70.317 45.458 6.906 1.00 51.05 223 ALA A O 1
ATOM 1719 N N . PHE A 1 224 ? 71.877 44.041 6.123 1.00 50.25 224 PHE A N 1
ATOM 1720 C CA . PHE A 1 224 ? 71.068 43.617 4.993 1.00 47.83 224 PHE A CA 1
ATOM 1721 C C . PHE A 1 224 ? 69.828 42.835 5.444 1.00 49.87 224 PHE A C 1
ATOM 1722 O O . PHE A 1 224 ? 68.741 43.003 4.895 1.00 49.09 224 PHE A O 1
ATOM 1730 N N . ASN A 1 225 ? 69.988 41.969 6.436 1.00 46.78 225 ASN A N 1
ATOM 1731 C CA . ASN A 1 225 ? 68.833 41.240 6.946 1.00 42.41 225 ASN A CA 1
ATOM 1732 C C . ASN A 1 225 ? 67.783 42.213 7.486 1.00 45.24 225 ASN A C 1
ATOM 1733 O O . ASN A 1 225 ? 66.598 42.037 7.233 1.00 43.37 225 ASN A O 1
ATOM 1738 N N . ALA A 1 226 ? 68.225 43.259 8.187 1.00 44.51 226 ALA A N 1
ATOM 1739 C CA . ALA A 1 226 ? 67.298 44.234 8.754 1.00 47.12 226 ALA A CA 1
ATOM 1740 C C . ALA A 1 226 ? 66.498 44.939 7.658 1.00 52.78 226 ALA A C 1
ATOM 1741 O O . ALA A 1 226 ? 65.316 45.246 7.829 1.00 50.61 226 ALA A O 1
ATOM 1743 N N . GLN A 1 227 ? 67.159 45.208 6.539 1.00 52.94 227 GLN A N 1
ATOM 1744 C CA . GLN A 1 227 ? 66.513 45.865 5.400 1.00 54.46 227 GLN A CA 1
ATOM 1745 C C . GLN A 1 227 ? 65.455 44.946 4.776 1.00 45.17 227 GLN A C 1
ATOM 1746 O O . GLN A 1 227 ? 64.339 45.368 4.472 1.00 45.11 227 GLN A O 1
ATOM 1752 N N . ILE A 1 228 ? 65.802 43.678 4.605 1.00 42.78 228 ILE A N 1
ATOM 1753 C CA . ILE A 1 228 ? 64.831 42.708 4.121 1.00 48.97 228 ILE A CA 1
ATOM 1754 C C . ILE A 1 228 ? 63.658 42.591 5.094 1.00 44.31 228 ILE A C 1
ATOM 1755 O O . ILE A 1 228 ? 62.504 42.551 4.671 1.00 46.11 228 ILE A O 1
ATOM 1760 N N . PHE A 1 229 ? 63.949 42.550 6.393 1.00 41.51 229 PHE A N 1
ATOM 1761 C CA . PHE A 1 229 ? 62.887 42.415 7.391 1.00 42.57 229 PHE A CA 1
ATOM 1762 C C . PHE A 1 229 ? 61.913 43.590 7.292 1.00 47.86 229 PHE A C 1
ATOM 1763 O O . PHE A 1 229 ? 60.703 43.423 7.461 1.00 51.33 229 PHE A O 1
ATOM 1771 N N . GLU A 1 230 ? 62.440 44.772 6.992 1.00 45.01 230 GLU A N 1
ATOM 1772 C CA . GLU A 1 230 ? 61.594 45.954 6.843 1.00 48.37 230 GLU A CA 1
ATOM 1773 C C . GLU A 1 230 ? 60.677 45.829 5.626 1.00 47.61 230 GLU A C 1
ATOM 1774 O O . GLU A 1 230 ? 59.515 46.234 5.672 1.00 47.53 230 GLU A O 1
ATOM 1780 N N . GLN A 1 231 ? 61.196 45.262 4.541 1.00 50.22 231 GLN A N 1
ATOM 1781 C CA . GLN A 1 231 ? 60.362 44.955 3.382 1.00 53.19 231 GLN A CA 1
ATOM 1782 C C . GLN A 1 231 ? 59.271 43.935 3.722 1.00 52.97 231 GLN A C 1
ATOM 1783 O O . GLN A 1 231 ? 58.147 44.040 3.246 1.00 53.40 231 GLN A O 1
ATOM 1789 N N . LEU A 1 232 ? 59.601 42.941 4.541 1.00 44.80 232 LEU A N 1
ATOM 1790 C CA . LEU A 1 232 ? 58.611 41.932 4.904 1.00 47.11 232 LEU A CA 1
ATOM 1791 C C . LEU A 1 232 ? 57.482 42.591 5.701 1.00 53.04 232 LEU A C 1
ATOM 1792 O O . LEU A 1 232 ? 56.321 42.181 5.610 1.00 51.15 232 LEU A O 1
ATOM 1797 N N . ARG A 1 233 ? 57.817 43.633 6.457 1.00 50.71 233 ARG A N 1
ATOM 1798 C CA . ARG A 1 233 ? 56.806 44.379 7.197 1.00 57.89 233 ARG A CA 1
ATOM 1799 C C . ARG A 1 233 ? 55.993 45.291 6.285 1.00 53.62 233 ARG A C 1
ATOM 1800 O O . ARG A 1 233 ? 54.766 45.310 6.357 1.00 55.43 233 ARG A O 1
ATOM 1808 N N . GLN A 1 234 ? 56.682 46.057 5.442 1.00 50.42 234 GLN A N 1
ATOM 1809 C CA . GLN A 1 234 ? 56.016 47.072 4.613 1.00 57.65 234 GLN A CA 1
ATOM 1810 C C . GLN A 1 234 ? 55.289 46.463 3.419 1.00 56.50 234 GLN A C 1
ATOM 1811 O O . GLN A 1 234 ? 54.320 47.032 2.924 1.00 59.08 234 GLN A O 1
ATOM 1817 N N . ARG A 1 235 ? 55.763 45.313 2.956 1.00 52.09 235 ARG A N 1
ATOM 1818 C CA . ARG A 1 235 ? 55.201 44.668 1.771 1.00 58.51 235 ARG A CA 1
ATOM 1819 C C . ARG A 1 235 ? 54.565 43.339 2.160 1.00 57.04 235 ARG A C 1
ATOM 1820 O O . ARG A 1 235 ? 54.580 42.372 1.399 1.00 52.07 235 ARG A O 1
ATOM 1828 N N . TYR A 1 236 ? 53.993 43.315 3.358 1.00 57.94 236 TYR A N 1
ATOM 1829 C CA . TYR A 1 236 ? 53.375 42.115 3.911 1.00 54.44 236 TYR A CA 1
ATOM 1830 C C . TYR A 1 236 ? 52.178 41.681 3.081 1.00 51.36 236 TYR A C 1
ATOM 1831 O O . TYR A 1 236 ? 51.359 42.497 2.708 1.00 53.70 236 TYR A O 1
ATOM 1840 N N . ILE A 1 237 ? 52.089 40.391 2.783 1.00 48.25 237 ILE A N 1
ATOM 1841 C CA . ILE A 1 237 ? 50.935 39.852 2.068 1.00 53.51 237 ILE A CA 1
ATOM 1842 C C . ILE A 1 237 ? 50.165 38.884 2.961 1.00 53.76 237 ILE A C 1
ATOM 1843 O O . ILE A 1 237 ? 50.665 37.808 3.290 1.00 54.58 237 ILE A O 1
ATOM 1848 N N . PRO A 1 238 ? 48.948 39.270 3.369 1.00 52.34 238 PRO A N 1
ATOM 1849 C CA . PRO A 1 238 ? 48.135 38.381 4.206 1.00 52.34 238 PRO A CA 1
ATOM 1850 C C . PRO A 1 238 ? 47.795 37.083 3.487 1.00 47.28 238 PRO A C 1
ATOM 1851 O O . PRO A 1 238 ? 47.433 37.106 2.312 1.00 51.25 238 PRO A O 1
ATOM 1855 N N . LEU A 1 239 ? 47.919 35.957 4.180 1.00 50.32 239 LEU A N 1
ATOM 1856 C CA . LEU A 1 239 ? 47.565 34.671 3.598 1.00 46.06 239 LEU A CA 1
ATOM 1857 C C . LEU A 1 239 ? 46.073 34.343 3.680 1.00 53.47 239 LEU A C 1
ATOM 1858 O O . LEU A 1 239 ? 45.577 33.524 2.903 1.00 54.73 239 LEU A O 1
ATOM 1863 N N . GLU A 1 240 ? 45.368 34.956 4.631 1.00 53.06 240 GLU A N 1
ATOM 1864 C CA . GLU A 1 240 ? 43.962 34.620 4.865 1.00 52.29 240 GLU A CA 1
ATOM 1865 C C . GLU A 1 240 ? 43.112 34.648 3.578 1.00 55.37 240 GLU A C 1
ATOM 1866 O O . GLU A 1 240 ? 42.316 33.741 3.362 1.00 55.78 240 GLU A O 1
ATOM 1872 N N . PRO A 1 241 ? 43.277 35.674 2.714 1.00 56.94 241 PRO A N 1
ATOM 1873 C CA . PRO A 1 241 ? 42.499 35.610 1.466 1.00 60.62 241 PRO A CA 1
ATOM 1874 C C . PRO A 1 241 ? 43.035 34.609 0.425 1.00 58.07 241 PRO A C 1
ATOM 1875 O O . PRO A 1 241 ? 42.358 34.368 -0.569 1.00 60.86 241 PRO A O 1
ATOM 1879 N N . GLU A 1 242 ? 44.238 34.075 0.619 1.00 50.64 242 GLU A N 1
ATOM 1880 C CA . GLU A 1 242 ? 44.865 33.230 -0.401 1.00 53.72 242 GLU A CA 1
ATOM 1881 C C . GLU A 1 242 ? 44.702 31.732 -0.145 1.00 52.27 242 GLU A C 1
ATOM 1882 O O . GLU A 1 242 ? 44.591 30.944 -1.087 1.00 52.41 242 GLU A O 1
ATOM 1888 N N . LEU A 1 243 ? 44.700 31.340 1.126 1.00 48.46 243 LEU A N 1
ATOM 1889 C CA . LEU A 1 243 ? 44.603 29.925 1.494 1.00 48.35 243 LEU A CA 1
ATOM 1890 C C . LEU A 1 243 ? 43.430 29.173 0.842 1.00 53.12 243 LEU A C 1
ATOM 1891 O O . LEU A 1 243 ? 43.612 28.032 0.429 1.00 49.64 243 LEU A O 1
ATOM 1896 N N . PRO A 1 244 ? 42.232 29.799 0.731 1.00 55.97 244 PRO A N 1
ATOM 1897 C CA . PRO A 1 244 ? 41.153 29.043 0.075 1.00 57.29 244 PRO A CA 1
ATOM 1898 C C . PRO A 1 244 ? 41.417 28.709 -1.400 1.00 56.22 244 PRO A C 1
ATOM 1899 O O . PRO A 1 244 ? 40.731 27.850 -1.942 1.00 57.69 244 PRO A O 1
ATOM 1903 N N . LYS A 1 245 ? 42.392 29.360 -2.029 1.00 52.77 245 LYS A N 1
ATOM 1904 C CA . LYS A 1 245 ? 42.727 29.076 -3.427 1.00 53.04 245 LYS A CA 1
ATOM 1905 C C . LYS A 1 245 ? 43.607 27.832 -3.568 1.00 52.93 245 LYS A C 1
ATOM 1906 O O . LYS A 1 245 ? 43.781 27.299 -4.661 1.00 56.21 245 LYS A O 1
ATOM 1912 N N . ILE A 1 246 ? 44.178 27.380 -2.460 1.00 48.93 246 ILE A N 1
ATOM 1913 C CA . ILE A 1 246 ? 45.076 26.234 -2.503 1.00 45.42 246 ILE A CA 1
ATOM 1914 C C . ILE A 1 246 ? 44.291 24.938 -2.723 1.00 51.26 246 ILE A C 1
ATOM 1915 O O . ILE A 1 246 ? 43.334 24.647 -2.000 1.00 51.86 246 ILE A O 1
ATOM 1920 N N . GLU A 1 247 ? 44.694 24.173 -3.736 1.00 46.88 247 GLU A N 1
ATOM 1921 C CA . GLU A 1 247 ? 44.043 22.900 -4.056 1.00 48.03 247 GLU A CA 1
ATOM 1922 C C . GLU A 1 247 ? 44.775 21.711 -3.417 1.00 51.07 247 GLU A C 1
ATOM 1923 O O . GLU A 1 247 ? 44.186 20.658 -3.157 1.00 49.46 247 GLU A O 1
ATOM 1925 N N . ALA A 1 248 ? 46.058 21.896 -3.136 1.00 45.91 248 ALA A N 1
ATOM 1926 C CA . ALA A 1 248 ? 46.896 20.811 -2.643 1.00 46.19 248 ALA A CA 1
ATOM 1927 C C . ALA A 1 248 ? 46.561 20.433 -1.203 1.00 42.56 248 ALA A C 1
ATOM 1928 O O . ALA A 1 248 ? 46.146 21.287 -0.428 1.00 42.60 248 ALA A O 1
ATOM 1930 N N . PRO A 1 249 ? 46.744 19.148 -0.841 1.00 42.47 249 PRO A N 1
ATOM 1931 C CA . PRO A 1 249 ? 46.711 18.793 0.582 1.00 39.79 249 PRO A CA 1
ATOM 1932 C C . PRO A 1 249 ? 47.762 19.614 1.320 1.00 38.34 249 PRO A C 1
ATOM 1933 O O . PRO A 1 249 ? 48.892 19.729 0.834 1.00 31.73 249 PRO A O 1
ATOM 1937 N N . THR A 1 250 ? 47.406 20.155 2.474 1.00 38.46 250 THR A N 1
ATOM 1938 C CA . THR A 1 250 ? 48.277 21.083 3.172 1.00 39.01 250 THR A CA 1
ATOM 1939 C C . THR A 1 250 ? 48.492 20.634 4.614 1.00 39.00 250 THR A C 1
ATOM 1940 O O . THR A 1 250 ? 47.542 20.497 5.387 1.00 39.08 250 THR A O 1
ATOM 1944 N N . LEU A 1 251 ? 49.750 20.398 4.961 1.00 30.25 251 LEU A N 1
ATOM 1945 C CA . LEU A 1 251 ? 50.114 20.047 6.319 1.00 32.08 251 LEU A CA 1
ATOM 1946 C C . LEU A 1 251 ? 50.430 21.317 7.097 1.00 34.46 251 LEU A C 1
ATOM 1947 O O . LEU A 1 251 ? 51.244 22.130 6.656 1.00 31.79 251 LEU A O 1
ATOM 1952 N N . LEU A 1 252 ? 49.769 21.485 8.237 1.00 33.62 252 LEU A N 1
ATOM 1953 C CA . LEU A 1 252 ? 50.083 22.554 9.182 1.00 32.79 252 LEU A CA 1
ATOM 1954 C C . LEU A 1 252 ? 50.851 21.931 10.331 1.00 34.88 252 LEU A C 1
ATOM 1955 O O . LEU A 1 252 ? 50.281 21.148 11.090 1.00 34.91 252 LEU A O 1
ATOM 1960 N N . LEU A 1 253 ? 52.138 22.244 10.457 1.00 30.48 253 LEU A N 1
ATOM 1961 C CA . LEU A 1 253 ? 52.936 21.640 11.529 1.00 27.70 253 LEU A CA 1
ATOM 1962 C C . LEU A 1 253 ? 53.577 22.728 12.385 1.00 34.33 253 LEU A C 1
ATOM 1963 O O . LEU A 1 253 ? 54.202 23.652 11.849 1.00 33.23 253 LEU A O 1
ATOM 1968 N N . TRP A 1 254 ? 53.438 22.603 13.708 1.00 29.85 254 TRP A N 1
ATOM 1969 C CA . TRP A 1 254 ? 53.917 23.630 14.635 1.00 36.27 254 TRP A CA 1
ATOM 1970 C C . TRP A 1 254 ? 54.685 23.029 15.795 1.00 40.07 254 TRP A C 1
ATOM 1971 O O . TRP A 1 254 ? 54.411 21.900 16.202 1.00 35.38 254 TRP A O 1
ATOM 1982 N N . GLY A 1 255 ? 55.651 23.783 16.315 1.00 31.51 255 GLY A N 1
ATOM 1983 C CA . GLY A 1 255 ? 56.172 23.537 17.651 1.00 33.27 255 GLY A CA 1
ATOM 1984 C C . GLY A 1 255 ? 55.259 24.271 18.614 1.00 40.98 255 GLY A C 1
ATOM 1985 O O . GLY A 1 255 ? 55.027 25.460 18.431 1.00 40.08 255 GLY A O 1
ATOM 1986 N N . ASP A 1 256 ? 54.735 23.589 19.631 1.00 33.88 256 ASP A N 1
ATOM 1987 C CA . ASP A 1 256 ? 53.727 24.208 20.489 1.00 37.92 256 ASP A CA 1
ATOM 1988 C C . ASP A 1 256 ? 54.253 25.459 21.204 1.00 43.16 256 ASP A C 1
ATOM 1989 O O . ASP A 1 256 ? 53.493 26.396 21.447 1.00 41.00 256 ASP A O 1
ATOM 1994 N N . ARG A 1 257 ? 55.552 25.507 21.486 1.00 36.84 257 ARG A N 1
ATOM 1995 C CA . ARG A 1 257 ? 56.106 26.629 22.256 1.00 43.76 257 ARG A CA 1
ATOM 1996 C C . ARG A 1 257 ? 56.862 27.634 21.377 1.00 44.30 257 ARG A C 1
ATOM 1997 O O . ARG A 1 257 ? 57.724 28.375 21.864 1.00 38.51 257 ARG A O 1
ATOM 2005 N N . ASP A 1 258 ? 56.526 27.646 20.088 1.00 37.99 258 ASP A N 1
ATOM 2006 C CA . ASP A 1 258 ? 57.051 28.618 19.122 1.00 37.06 258 ASP A CA 1
ATOM 2007 C C . ASP A 1 258 ? 56.841 30.032 19.668 1.00 41.41 258 ASP A C 1
ATOM 2008 O O . ASP A 1 258 ? 55.712 30.444 19.906 1.00 38.82 258 ASP A O 1
ATOM 2013 N N . ARG A 1 259 ? 57.933 30.759 19.884 1.00 37.91 259 ARG A N 1
ATOM 2014 C CA A ARG A 1 259 ? 57.875 32.121 20.422 0.45 44.32 259 ARG A CA 1
ATOM 2015 C CA B ARG A 1 259 ? 57.843 32.117 20.423 0.55 38.51 259 ARG A CA 1
ATOM 2016 C C . ARG A 1 259 ? 57.844 33.155 19.305 1.00 43.79 259 ARG A C 1
ATOM 2017 O O . ARG A 1 259 ? 57.495 34.329 19.524 1.00 47.08 259 ARG A O 1
ATOM 2032 N N . VAL A 1 260 ? 58.227 32.723 18.107 1.00 42.22 260 VAL A N 1
ATOM 2033 C CA . VAL A 1 260 ? 58.342 33.624 16.963 1.00 41.87 260 VAL A CA 1
ATOM 2034 C C . VAL A 1 260 ? 56.993 33.842 16.277 1.00 41.30 260 VAL A C 1
ATOM 2035 O O . VAL A 1 260 ? 56.598 34.964 15.996 1.00 42.77 260 VAL A O 1
ATOM 2039 N N . LEU A 1 261 ? 56.299 32.746 15.994 1.00 40.49 261 LEU A N 1
ATOM 2040 C CA . LEU A 1 261 ? 54.978 32.779 15.368 1.00 43.09 261 LEU A CA 1
ATOM 2041 C C . LEU A 1 261 ? 54.071 31.835 16.152 1.00 45.34 261 LEU A C 1
ATOM 2042 O O . LEU A 1 261 ? 54.441 30.685 16.419 1.00 44.12 261 LEU A O 1
ATOM 2047 N N . ASP A 1 262 ? 52.894 32.310 16.531 1.00 41.28 262 ASP A N 1
ATOM 2048 C CA . ASP A 1 262 ? 52.134 31.602 17.549 1.00 38.83 262 ASP A CA 1
ATOM 2049 C C . ASP A 1 262 ? 51.362 30.406 17.010 1.00 41.47 262 ASP A C 1
ATOM 2050 O O . ASP A 1 262 ? 50.824 30.454 15.902 1.00 38.59 262 ASP A O 1
ATOM 2055 N N . VAL A 1 263 ? 51.309 29.337 17.808 1.00 41.16 263 VAL A N 1
ATOM 2056 C CA . VAL A 1 263 ? 50.605 28.112 17.421 1.00 43.25 263 VAL A CA 1
ATOM 2057 C C . VAL A 1 263 ? 49.122 28.352 17.116 1.00 45.38 263 VAL A C 1
ATOM 2058 O O . VAL A 1 263 ? 48.514 27.591 16.368 1.00 41.90 263 VAL A O 1
ATOM 2062 N N . SER A 1 264 ? 48.544 29.418 17.665 1.00 45.14 264 SER A N 1
ATOM 2063 C CA . SER A 1 264 ? 47.152 29.745 17.371 1.00 50.08 264 SER A CA 1
ATOM 2064 C C . SER A 1 264 ? 46.946 30.126 15.896 1.00 45.51 264 SER A C 1
ATOM 2065 O O . SER A 1 264 ? 45.807 30.272 15.444 1.00 50.47 264 SER A O 1
ATOM 2068 N N . SER A 1 265 ? 48.040 30.303 15.158 1.00 38.75 265 SER A N 1
ATOM 2069 C CA . SER A 1 265 ? 47.981 30.448 13.700 1.00 42.38 265 SER A CA 1
ATOM 2070 C C . SER A 1 265 ? 47.202 29.311 13.028 1.00 43.22 265 SER A C 1
ATOM 2071 O O . SER A 1 265 ? 46.569 29.513 11.997 1.00 39.47 265 SER A O 1
ATOM 2074 N N . ILE A 1 266 ? 47.280 28.112 13.601 1.00 40.05 266 ILE A N 1
ATOM 2075 C CA . ILE A 1 266 ? 46.636 26.939 13.004 1.00 39.69 266 ILE A CA 1
ATOM 2076 C C . ILE A 1 266 ? 45.111 27.093 12.976 1.00 45.50 266 ILE A C 1
ATOM 2077 O O . ILE A 1 266 ? 44.456 26.695 12.013 1.00 48.30 266 ILE A O 1
ATOM 2082 N N . GLU A 1 267 ? 44.553 27.698 14.018 1.00 41.21 267 GLU A N 1
ATOM 2083 C CA . GLU A 1 267 ? 43.106 27.911 14.085 1.00 52.91 267 GLU A CA 1
ATOM 2084 C C . GLU A 1 267 ? 42.633 28.915 13.032 1.00 54.37 267 GLU A C 1
ATOM 2085 O O . GLU A 1 267 ? 41.500 28.852 12.577 1.00 54.22 267 GLU A O 1
ATOM 2091 N N . VAL A 1 268 ? 43.505 29.834 12.632 1.00 50.78 268 VAL A N 1
ATOM 2092 C CA . VAL A 1 268 ? 43.164 30.755 11.553 1.00 52.29 268 VAL A CA 1
ATOM 2093 C C . VAL A 1 268 ? 43.141 29.999 10.222 1.00 51.17 268 VAL A C 1
ATOM 2094 O O . VAL A 1 268 ? 42.233 30.173 9.422 1.00 44.83 268 VAL A O 1
ATOM 2098 N N . MET A 1 269 ? 44.136 29.146 9.998 1.00 45.97 269 MET A N 1
ATOM 2099 C CA . MET A 1 269 ? 44.339 28.539 8.687 1.00 43.63 269 MET A CA 1
ATOM 2100 C C . MET A 1 269 ? 43.460 27.330 8.400 1.00 45.82 269 MET A C 1
ATOM 2101 O O . MET A 1 269 ? 43.076 27.081 7.254 1.00 46.07 269 MET A O 1
ATOM 2106 N N . ARG A 1 270 ? 43.207 26.540 9.433 1.00 44.20 270 ARG A N 1
ATOM 2107 C CA . ARG A 1 270 ? 42.482 25.287 9.266 1.00 50.37 270 ARG A CA 1
ATOM 2108 C C . ARG A 1 270 ? 41.122 25.451 8.544 1.00 48.86 270 ARG A C 1
ATOM 2109 O O . ARG A 1 270 ? 40.900 24.778 7.536 1.00 49.24 270 ARG A O 1
ATOM 2117 N N . PRO A 1 271 ? 40.234 26.365 9.017 1.00 47.84 271 PRO A N 1
ATOM 2118 C CA . PRO A 1 271 ? 38.946 26.572 8.329 1.00 54.65 271 PRO A CA 1
ATOM 2119 C C . PRO A 1 271 ? 39.073 27.081 6.895 1.00 58.47 271 PRO A C 1
ATOM 2120 O O . PRO A 1 271 ? 38.116 26.991 6.127 1.00 56.47 271 PRO A O 1
ATOM 2124 N N . LEU A 1 272 ? 40.217 27.673 6.565 1.00 57.28 272 LEU A N 1
ATOM 2125 C CA . LEU A 1 272 ? 40.388 28.332 5.272 1.00 55.47 272 LEU A CA 1
ATOM 2126 C C . LEU A 1 272 ? 40.973 27.398 4.216 1.00 52.42 272 LEU A C 1
ATOM 2127 O O . LEU A 1 272 ? 41.003 27.745 3.038 1.00 59.09 272 LEU A O 1
ATOM 2132 N N . LEU A 1 273 ? 41.420 26.213 4.636 1.00 46.60 273 LEU A N 1
ATOM 2133 C CA . LEU A 1 273 ? 42.047 25.264 3.719 1.00 43.58 273 LEU A CA 1
ATOM 2134 C C . LEU A 1 273 ? 41.098 24.143 3.317 1.00 48.39 273 LEU A C 1
ATOM 2135 O O . LEU A 1 273 ? 40.368 23.611 4.153 1.00 48.05 273 LEU A O 1
ATOM 2140 N N . LYS A 1 274 ? 41.130 23.769 2.041 1.00 51.09 274 LYS A N 1
ATOM 2141 C CA . LYS A 1 274 ? 40.285 22.684 1.540 1.00 52.29 274 LYS A CA 1
ATOM 2142 C C . LYS A 1 274 ? 40.682 21.346 2.148 1.00 47.78 274 LYS A C 1
ATOM 2143 O O . LYS A 1 274 ? 39.826 20.546 2.531 1.00 50.15 274 LYS A O 1
ATOM 2149 N N . ARG A 1 275 ? 41.985 21.103 2.235 1.00 41.82 275 ARG A N 1
ATOM 2150 C CA . ARG A 1 275 ? 42.497 19.805 2.685 1.00 43.43 275 ARG A CA 1
ATOM 2151 C C . ARG A 1 275 ? 43.617 19.922 3.713 1.00 42.55 275 ARG A C 1
ATOM 2152 O O . ARG A 1 275 ? 44.769 19.590 3.420 1.00 43.97 275 ARG A O 1
ATOM 2160 N N . PRO A 1 276 ? 43.277 20.367 4.934 1.00 41.95 276 PRO A N 1
ATOM 2161 C CA . PRO A 1 276 ? 44.312 20.551 5.952 1.00 41.12 276 PRO A CA 1
ATOM 2162 C C . PRO A 1 276 ? 44.603 19.277 6.744 1.00 37.81 276 PRO A C 1
ATOM 2163 O O . PRO A 1 276 ? 43.688 18.516 7.038 1.00 38.76 276 PRO A O 1
ATOM 2167 N N . SER A 1 277 ? 45.879 19.043 7.042 1.00 34.95 277 SER A N 1
ATOM 2168 C CA . SER A 1 277 ? 46.293 18.103 8.074 1.00 30.97 277 SER A CA 1
ATOM 2169 C C . SER A 1 277 ? 46.978 18.917 9.160 1.00 35.07 277 SER A C 1
ATOM 2170 O O . SER A 1 277 ? 47.515 19.992 8.885 1.00 33.24 277 SER A O 1
ATOM 2173 N N . VAL A 1 278 ? 46.999 18.403 10.383 1.00 33.25 278 VAL A N 1
ATOM 2174 C CA . VAL A 1 278 ? 47.600 19.155 11.476 1.00 35.69 278 VAL A CA 1
ATOM 2175 C C . VAL A 1 278 ? 48.557 18.285 12.283 1.00 36.04 278 VAL A C 1
ATOM 2176 O O . VAL A 1 278 ? 48.242 17.142 12.609 1.00 32.02 278 VAL A O 1
ATOM 2180 N N . VAL A 1 279 ? 49.733 18.828 12.581 1.00 32.37 279 VAL A N 1
ATOM 2181 C CA . VAL A 1 279 ? 50.625 18.239 13.570 1.00 30.90 279 VAL A CA 1
ATOM 2182 C C . VAL A 1 279 ? 51.125 19.328 14.525 1.00 30.76 279 VAL A C 1
ATOM 2183 O O . VAL A 1 279 ? 51.696 20.315 14.089 1.00 32.65 279 VAL A O 1
ATOM 2187 N N . ILE A 1 280 ? 50.901 19.151 15.823 1.00 30.20 280 ILE A N 1
ATOM 2188 C CA . ILE A 1 280 ? 51.512 20.043 16.803 1.00 35.29 280 ILE A CA 1
ATOM 2189 C C . ILE A 1 280 ? 52.456 19.221 17.652 1.00 38.32 280 ILE A C 1
ATOM 2190 O O . ILE A 1 280 ? 52.028 18.315 18.372 1.00 35.42 280 ILE A O 1
ATOM 2195 N N . MET A 1 281 ? 53.742 19.539 17.566 1.00 34.06 281 MET A N 1
ATOM 2196 C CA . MET A 1 281 ? 54.754 18.829 18.335 1.00 35.91 281 MET A CA 1
ATOM 2197 C C . MET A 1 281 ? 54.932 19.458 19.709 1.00 35.78 281 MET A C 1
ATOM 2198 O O . MET A 1 281 ? 54.965 20.680 19.835 1.00 33.89 281 MET A O 1
ATOM 2203 N N . GLU A 1 282 ? 55.014 18.614 20.735 1.00 33.16 282 GLU A N 1
ATOM 2204 C CA . GLU A 1 282 ? 55.027 19.070 22.123 1.00 36.15 282 GLU A CA 1
ATOM 2205 C C . GLU A 1 282 ? 56.422 19.500 22.583 1.00 37.08 282 GLU A C 1
ATOM 2206 O O . GLU A 1 282 ? 57.420 18.873 22.227 1.00 39.39 282 GLU A O 1
ATOM 2212 N N . ASN A 1 283 ? 56.473 20.562 23.382 1.00 39.09 283 ASN A N 1
ATOM 2213 C CA . ASN A 1 283 ? 57.716 21.102 23.935 1.00 40.37 283 ASN A CA 1
ATOM 2214 C C . ASN A 1 283 ? 58.755 21.362 22.855 1.00 37.05 283 ASN A C 1
ATOM 2215 O O . ASN A 1 283 ? 59.932 21.009 23.007 1.00 39.67 283 ASN A O 1
ATOM 2220 N N . CYS A 1 284 ? 58.308 22.002 21.780 1.00 34.10 284 CYS A N 1
ATOM 2221 C CA . CYS A 1 284 ? 59.150 22.276 20.635 1.00 31.92 284 CYS A CA 1
ATOM 2222 C C . CYS A 1 284 ? 59.008 23.729 20.207 1.00 33.05 284 CYS A C 1
ATOM 2223 O O . CYS A 1 284 ? 57.961 24.356 20.410 1.00 37.48 284 CYS A O 1
ATOM 2226 N N . GLY A 1 285 ? 60.067 24.279 19.631 1.00 33.61 285 GLY A N 1
ATOM 2227 C CA . GLY A 1 285 ? 60.052 25.693 19.273 1.00 32.06 285 GLY A CA 1
ATOM 2228 C C . GLY A 1 285 ? 59.701 25.943 17.821 1.00 39.61 285 GLY A C 1
ATOM 2229 O O . GLY A 1 285 ? 59.001 25.155 17.174 1.00 37.05 285 GLY A O 1
ATOM 2230 N N . HIS A 1 286 ? 60.230 27.050 17.313 1.00 35.89 286 HIS A N 1
ATOM 2231 C CA . HIS A 1 286 ? 59.924 27.589 15.995 1.00 31.74 286 HIS A CA 1
ATOM 2232 C C . HIS A 1 286 ? 60.473 26.800 14.803 1.00 32.27 286 HIS A C 1
ATOM 2233 O O . HIS A 1 286 ? 59.994 26.954 13.676 1.00 30.12 286 HIS A O 1
ATOM 2240 N N . VAL A 1 287 ? 61.497 25.982 15.024 1.00 29.24 287 VAL A N 1
ATOM 2241 C CA . VAL A 1 287 ? 62.092 25.265 13.890 1.00 29.76 287 VAL A CA 1
ATOM 2242 C C . VAL A 1 287 ? 62.164 23.757 14.175 1.00 30.44 287 VAL A C 1
ATOM 2243 O O . VAL A 1 287 ? 63.243 23.192 14.357 1.00 32.72 287 VAL A O 1
ATOM 2247 N N . PRO A 1 288 ? 60.991 23.093 14.216 1.00 31.65 288 PRO A N 1
ATOM 2248 C CA . PRO A 1 288 ? 60.920 21.659 14.542 1.00 31.95 288 PRO A CA 1
ATOM 2249 C C . PRO A 1 288 ? 61.854 20.808 13.671 1.00 28.14 288 PRO A C 1
ATOM 2250 O O . PRO A 1 288 ? 62.466 19.849 14.176 1.00 30.20 288 PRO A O 1
ATOM 2254 N N . MET A 1 289 ? 61.985 21.165 12.396 1.00 28.38 289 MET A N 1
ATOM 2255 C CA . MET A 1 289 ? 62.817 20.381 11.476 1.00 26.78 289 MET A CA 1
ATOM 2256 C C . MET A 1 289 ? 64.300 20.480 11.837 1.00 27.33 289 MET A C 1
ATOM 2257 O O . MET A 1 289 ? 65.094 19.658 11.393 1.00 30.50 289 MET A O 1
ATOM 2262 N N . VAL A 1 290 ? 64.673 21.477 12.644 1.00 28.76 290 VAL A N 1
ATOM 2263 C CA . VAL A 1 290 ? 66.046 21.556 13.153 1.00 28.86 290 VAL A CA 1
ATOM 2264 C C . VAL A 1 290 ? 66.144 21.007 14.580 1.00 30.26 290 VAL A C 1
ATOM 2265 O O . VAL A 1 290 ? 67.081 20.285 14.900 1.00 31.63 290 VAL A O 1
ATOM 2269 N N . GLU A 1 291 ? 65.180 21.361 15.435 1.00 30.45 291 GLU A N 1
ATOM 2270 C CA . GLU A 1 291 ? 65.213 20.954 16.837 1.00 30.00 291 GLU A CA 1
ATOM 2271 C C . GLU A 1 291 ? 65.045 19.435 17.013 1.00 28.67 291 GLU A C 1
ATOM 2272 O O . GLU A 1 291 ? 65.765 18.794 17.781 1.00 31.11 291 GLU A O 1
ATOM 2278 N N . ARG A 1 292 ? 64.074 18.879 16.300 1.00 29.59 292 ARG A N 1
ATOM 2279 C CA . ARG A 1 292 ? 63.773 17.451 16.360 1.00 31.55 292 ARG A CA 1
ATOM 2280 C C . ARG A 1 292 ? 63.554 16.950 14.928 1.00 25.94 292 ARG A C 1
ATOM 2281 O O . ARG A 1 292 ? 62.416 16.705 14.505 1.00 28.05 292 ARG A O 1
ATOM 2289 N N . PRO A 1 293 ? 64.651 16.814 14.169 1.00 30.96 293 PRO A N 1
ATOM 2290 C CA . PRO A 1 293 ? 64.575 16.601 12.717 1.00 31.01 293 PRO A CA 1
ATOM 2291 C C . PRO A 1 293 ? 63.938 15.269 12.317 1.00 31.81 293 PRO A C 1
ATOM 2292 O O . PRO A 1 293 ? 63.089 15.245 11.439 1.00 25.79 293 PRO A O 1
ATOM 2296 N N . GLU A 1 294 ? 64.371 14.174 12.926 1.00 29.22 294 GLU A N 1
ATOM 2297 C CA . GLU A 1 294 ? 63.871 12.854 12.511 1.00 34.81 294 GLU A CA 1
ATOM 2298 C C . GLU A 1 294 ? 62.396 12.714 12.881 1.00 30.77 294 GLU A C 1
ATOM 2299 O O . GLU A 1 294 ? 61.613 12.120 12.150 1.00 32.48 294 GLU A O 1
ATOM 2305 N N . GLU A 1 295 ? 62.027 13.271 14.022 1.00 31.40 295 GLU A N 1
ATOM 2306 C CA . GLU A 1 295 ? 60.636 13.271 14.447 1.00 30.44 295 GLU A CA 1
ATOM 2307 C C . GLU A 1 295 ? 59.750 14.094 13.491 1.00 30.08 295 GLU A C 1
ATOM 2308 O O . GLU A 1 295 ? 58.673 13.659 13.084 1.00 28.72 295 GLU A O 1
ATOM 2314 N N . THR A 1 296 ? 60.207 15.285 13.132 1.00 27.97 296 THR A N 1
ATOM 2315 C CA . THR A 1 296 ? 59.475 16.127 12.206 1.00 27.92 296 THR A CA 1
ATOM 2316 C C . THR A 1 296 ? 59.376 15.466 10.824 1.00 26.79 296 THR A C 1
ATOM 2317 O O . THR A 1 296 ? 58.330 15.498 10.190 1.00 27.45 296 THR A O 1
ATOM 2321 N N . ALA A 1 297 ? 60.469 14.864 10.369 1.00 24.49 297 ALA A N 1
ATOM 2322 C CA . ALA A 1 297 ? 60.498 14.169 9.072 1.00 25.64 297 ALA A CA 1
ATOM 2323 C C . ALA A 1 297 ? 59.552 12.982 9.052 1.00 25.38 297 ALA A C 1
ATOM 2324 O O . ALA A 1 297 ? 58.999 12.633 8.016 1.00 26.08 297 ALA A O 1
ATOM 2326 N N . GLN A 1 298 ? 59.412 12.324 10.195 1.00 25.91 298 GLN A N 1
ATOM 2327 C CA A GLN A 1 298 ? 58.524 11.167 10.289 0.53 27.20 298 GLN A CA 1
ATOM 2328 C CA B GLN A 1 298 ? 58.532 11.170 10.302 0.47 27.46 298 GLN A CA 1
ATOM 2329 C C . GLN A 1 298 ? 57.056 11.594 10.177 1.00 27.45 298 GLN A C 1
ATOM 2330 O O . GLN A 1 298 ? 56.268 10.929 9.516 1.00 28.55 298 GLN A O 1
ATOM 2341 N N . HIS A 1 299 ? 56.689 12.695 10.843 1.00 26.85 299 HIS A N 1
ATOM 2342 C CA . HIS A 1 299 ? 55.334 13.254 10.696 1.00 29.33 299 HIS A CA 1
ATOM 2343 C C . HIS A 1 299 ? 55.082 13.638 9.235 1.00 26.89 299 HIS A C 1
ATOM 2344 O O . HIS A 1 299 ? 54.015 13.378 8.671 1.00 28.98 299 HIS A O 1
ATOM 2351 N N . TYR A 1 300 ? 56.075 14.266 8.624 1.00 25.66 300 TYR A N 1
ATOM 2352 C CA . TYR A 1 300 ? 55.978 14.682 7.223 1.00 25.46 300 TYR A CA 1
ATOM 2353 C C . TYR A 1 300 ? 55.862 13.469 6.282 1.00 27.89 300 TYR A C 1
ATOM 2354 O O . TYR A 1 300 ? 55.030 13.475 5.379 1.00 28.37 300 TYR A O 1
ATOM 2363 N N . GLN A 1 301 ? 56.677 12.427 6.498 1.00 26.60 301 GLN A N 1
ATOM 2364 C CA A GLN A 1 301 ? 56.575 11.193 5.713 0.47 27.98 301 GLN A CA 1
ATOM 2365 C CA B GLN A 1 301 ? 56.559 11.205 5.698 0.53 27.98 301 GLN A CA 1
ATOM 2366 C C . GLN A 1 301 ? 55.184 10.572 5.839 1.00 30.42 301 GLN A C 1
ATOM 2367 O O . GLN A 1 301 ? 54.627 10.029 4.870 1.00 30.75 301 GLN A O 1
ATOM 2378 N N . ALA A 1 302 ? 54.635 10.627 7.048 1.00 29.90 302 ALA A N 1
ATOM 2379 C CA . ALA A 1 302 ? 53.315 10.057 7.284 1.00 32.73 302 ALA A CA 1
ATOM 2380 C C . ALA A 1 302 ? 52.274 10.817 6.462 1.00 32.07 302 ALA A C 1
ATOM 2381 O O . ALA A 1 302 ? 51.408 10.226 5.818 1.00 33.92 302 ALA A O 1
ATOM 2383 N N . PHE A 1 303 ? 52.367 12.140 6.524 1.00 30.36 303 PHE A N 1
ATOM 2384 C CA . PHE A 1 303 ? 51.512 13.028 5.738 1.00 32.42 303 PHE A CA 1
ATOM 2385 C C . PHE A 1 303 ? 51.619 12.704 4.249 1.00 32.83 303 PHE A C 1
ATOM 2386 O O . PHE A 1 303 ? 50.609 12.490 3.589 1.00 31.81 303 PHE A O 1
ATOM 2394 N N . LEU A 1 304 ? 52.850 12.630 3.730 1.00 30.12 304 LEU A N 1
ATOM 2395 C CA . LEU A 1 304 ? 53.070 12.314 2.315 1.00 29.45 304 LEU A CA 1
ATOM 2396 C C . LEU A 1 304 ? 52.500 10.948 1.920 1.00 37.61 304 LEU A C 1
ATOM 2397 O O . LEU A 1 304 ? 51.996 10.763 0.808 1.00 37.25 304 LEU A O 1
ATOM 2402 N N . ASP A 1 305 ? 52.633 9.978 2.813 1.00 33.43 305 ASP A N 1
ATOM 2403 C CA . ASP A 1 305 ? 52.083 8.642 2.558 1.00 35.67 305 ASP A CA 1
ATOM 2404 C C . ASP A 1 305 ? 50.575 8.739 2.347 1.00 37.40 305 ASP A C 1
ATOM 2405 O O . ASP A 1 305 ? 50.027 8.133 1.431 1.00 41.28 305 ASP A O 1
ATOM 2410 N N . GLY A 1 306 ? 49.900 9.498 3.203 1.00 37.01 306 GLY A N 1
ATOM 2411 C CA . GLY A 1 306 ? 48.473 9.710 3.027 1.00 42.73 306 GLY A CA 1
ATOM 2412 C C . GLY A 1 306 ? 48.158 10.382 1.704 1.00 45.11 306 GLY A C 1
ATOM 2413 O O . GLY A 1 306 ? 47.274 9.944 0.984 1.00 49.61 306 GLY A O 1
ATOM 2414 N N . VAL A 1 307 ? 48.897 11.435 1.370 1.00 37.49 307 VAL A N 1
ATOM 2415 C CA . VAL A 1 307 ? 48.681 12.132 0.094 1.00 47.52 307 VAL A CA 1
ATOM 2416 C C . VAL A 1 307 ? 48.832 11.190 -1.112 1.00 51.39 307 VAL A C 1
ATOM 2417 O O . VAL A 1 307 ? 48.015 11.228 -2.038 1.00 49.66 307 VAL A O 1
ATOM 2421 N N . ARG A 1 308 ? 49.855 10.339 -1.088 1.00 47.27 308 ARG A N 1
ATOM 2422 C CA . ARG A 1 308 ? 50.092 9.376 -2.167 1.00 47.72 308 ARG A CA 1
ATOM 2423 C C . ARG A 1 308 ? 49.100 8.219 -2.171 1.00 58.98 308 ARG A C 1
ATOM 2424 O O . ARG A 1 308 ? 48.604 7.814 -3.234 1.00 66.86 308 ARG A O 1
ATOM 2429 N N . ASN A 1 309 ? 48.756 7.725 -0.981 1.00 69.26 309 ASN A N 1
ATOM 2430 C CA . ASN A 1 309 ? 48.085 6.416 -0.879 1.00 83.39 309 ASN A CA 1
ATOM 2431 C C . ASN A 1 309 ? 46.606 6.371 -1.081 1.00 93.19 309 ASN A C 1
ATOM 2432 O O . ASN A 1 309 ? 45.995 5.332 -0.838 1.00 97.50 309 ASN A O 1
ATOM 2437 N N . ALA A 1 310 ? 46.019 7.470 -1.517 1.00 95.21 310 ALA A N 1
ATOM 2438 C CA . ALA A 1 310 ? 44.577 7.507 -1.624 1.00 101.16 310 ALA A CA 1
ATOM 2439 C C . ALA A 1 310 ? 44.127 8.669 -2.490 1.00 104.90 310 ALA A C 1
ATOM 2440 O O . ALA A 1 310 ? 44.747 8.961 -3.512 1.00 106.34 310 ALA A O 1
ATOM 2459 N N . LYS B 1 2 ? 107.333 52.824 2.745 1.00 73.53 2 LYS B N 1
ATOM 2460 C CA . LYS B 1 2 ? 106.683 52.342 3.964 1.00 71.54 2 LYS B CA 1
ATOM 2461 C C . LYS B 1 2 ? 105.451 51.525 3.595 1.00 64.65 2 LYS B C 1
ATOM 2462 O O . LYS B 1 2 ? 105.204 50.456 4.152 1.00 67.46 2 LYS B O 1
ATOM 2468 N N . ARG B 1 3 ? 104.695 52.027 2.626 1.00 65.14 3 ARG B N 1
ATOM 2469 C CA . ARG B 1 3 ? 103.509 51.336 2.140 1.00 68.33 3 ARG B CA 1
ATOM 2470 C C . ARG B 1 3 ? 103.910 50.080 1.374 1.00 59.33 3 ARG B C 1
ATOM 2471 O O . ARG B 1 3 ? 103.290 49.030 1.532 1.00 58.45 3 ARG B O 1
ATOM 2473 N N . PHE B 1 4 ? 104.945 50.194 0.540 1.00 67.78 4 PHE B N 1
ATOM 2474 C CA . PHE B 1 4 ? 105.434 49.043 -0.219 1.00 66.54 4 PHE B CA 1
ATOM 2475 C C . PHE B 1 4 ? 105.871 47.905 0.699 1.00 65.80 4 PHE B C 1
ATOM 2476 O O . PHE B 1 4 ? 105.561 46.739 0.448 1.00 67.17 4 PHE B O 1
ATOM 2484 N N . LEU B 1 5 ? 106.577 48.254 1.771 1.00 70.36 5 LEU B N 1
ATOM 2485 C CA . LEU B 1 5 ? 107.041 47.270 2.744 1.00 72.77 5 LEU B CA 1
ATOM 2486 C C . LEU B 1 5 ? 105.878 46.651 3.496 1.00 70.08 5 LEU B C 1
ATOM 2487 O O . LEU B 1 5 ? 105.869 45.450 3.746 1.00 70.58 5 LEU B O 1
ATOM 2492 N N . LEU B 1 6 ? 104.909 47.478 3.870 1.00 72.38 6 LEU B N 1
ATOM 2493 C CA . LEU B 1 6 ? 103.707 46.981 4.534 1.00 70.42 6 LEU B CA 1
ATOM 2494 C C . LEU B 1 6 ? 103.004 45.941 3.671 1.00 70.24 6 LEU B C 1
ATOM 2495 O O . LEU B 1 6 ? 102.639 44.866 4.151 1.00 73.42 6 LEU B O 1
ATOM 2500 N N . GLY B 1 7 ? 102.822 46.268 2.396 1.00 70.17 7 GLY B N 1
ATOM 2501 C CA . GLY B 1 7 ? 102.175 45.361 1.470 1.00 71.66 7 GLY B CA 1
ATOM 2502 C C . GLY B 1 7 ? 102.983 44.095 1.293 1.00 71.17 7 GLY B C 1
ATOM 2503 O O . GLY B 1 7 ? 102.422 43.008 1.152 1.00 68.67 7 GLY B O 1
ATOM 2504 N N . LEU B 1 8 ? 104.305 44.236 1.320 1.00 64.14 8 LEU B N 1
ATOM 2505 C CA . LEU B 1 8 ? 105.194 43.091 1.206 1.00 66.04 8 LEU B CA 1
ATOM 2506 C C . LEU B 1 8 ? 105.075 42.194 2.430 1.00 69.48 8 LEU B C 1
ATOM 2507 O O . LEU B 1 8 ? 105.056 40.970 2.311 1.00 66.83 8 LEU B O 1
ATOM 2512 N N . VAL B 1 9 ? 104.962 42.814 3.600 1.00 65.46 9 VAL B N 1
ATOM 2513 C CA . VAL B 1 9 ? 104.812 42.078 4.850 1.00 65.54 9 VAL B CA 1
ATOM 2514 C C . VAL B 1 9 ? 103.526 41.248 4.837 1.00 68.68 9 VAL B C 1
ATOM 2515 O O . VAL B 1 9 ? 103.549 40.044 5.108 1.00 67.30 9 VAL B O 1
ATOM 2519 N N . LEU B 1 10 ? 102.414 41.900 4.513 1.00 71.29 10 LEU B N 1
ATOM 2520 C CA . LEU B 1 10 ? 101.118 41.232 4.423 1.00 70.11 10 LEU B CA 1
ATOM 2521 C C . LEU B 1 10 ? 101.139 40.106 3.397 1.00 69.19 10 LEU B C 1
ATOM 2522 O O . LEU B 1 10 ? 100.605 39.020 3.637 1.00 77.42 10 LEU B O 1
ATOM 2527 N N . LEU B 1 11 ? 101.760 40.376 2.255 1.00 66.75 11 LEU B N 1
ATOM 2528 C CA . LEU B 1 11 ? 101.836 39.411 1.168 1.00 69.97 11 LEU B CA 1
ATOM 2529 C C . LEU B 1 11 ? 102.597 38.146 1.596 1.00 74.91 11 LEU B C 1
ATOM 2530 O O . LEU B 1 11 ? 102.154 37.029 1.314 1.00 70.21 11 LEU B O 1
ATOM 2535 N N . LEU B 1 12 ? 103.730 38.305 2.279 1.00 72.29 12 LEU B N 1
ATOM 2536 C CA . LEU B 1 12 ? 104.416 37.134 2.837 1.00 73.01 12 LEU B CA 1
ATOM 2537 C C . LEU B 1 12 ? 103.624 36.491 3.980 1.00 71.58 12 LEU B C 1
ATOM 2538 O O . LEU B 1 12 ? 103.674 35.281 4.160 1.00 70.34 12 LEU B O 1
ATOM 2543 N N . ALA B 1 13 ? 102.906 37.301 4.755 1.00 71.14 13 ALA B N 1
ATOM 2544 C CA . ALA B 1 13 ? 102.127 36.788 5.881 1.00 66.33 13 ALA B CA 1
ATOM 2545 C C . ALA B 1 13 ? 101.074 35.794 5.410 1.00 68.16 13 ALA B C 1
ATOM 2546 O O . ALA B 1 13 ? 100.921 34.719 5.996 1.00 65.46 13 ALA B O 1
ATOM 2548 N N . VAL B 1 14 ? 100.343 36.158 4.358 1.00 64.37 14 VAL B N 1
ATOM 2549 C CA . VAL B 1 14 ? 99.332 35.264 3.816 1.00 66.92 14 VAL B CA 1
ATOM 2550 C C . VAL B 1 14 ? 100.022 34.021 3.264 1.00 67.98 14 VAL B C 1
ATOM 2551 O O . VAL B 1 14 ? 99.494 32.915 3.375 1.00 67.90 14 VAL B O 1
ATOM 2555 N N . ALA B 1 15 ? 101.207 34.197 2.685 1.00 61.28 15 ALA B N 1
ATOM 2556 C CA . ALA B 1 15 ? 101.930 33.075 2.108 1.00 63.67 15 ALA B CA 1
ATOM 2557 C C . ALA B 1 15 ? 102.409 32.135 3.208 1.00 75.37 15 ALA B C 1
ATOM 2558 O O . ALA B 1 15 ? 102.217 30.921 3.119 1.00 81.93 15 ALA B O 1
ATOM 2560 N N . ALA B 1 16 ? 103.018 32.696 4.249 1.00 65.46 16 ALA B N 1
ATOM 2561 C CA . ALA B 1 16 ? 103.445 31.894 5.391 1.00 68.17 16 ALA B CA 1
ATOM 2562 C C . ALA B 1 16 ? 102.244 31.203 6.044 1.00 70.25 16 ALA B C 1
ATOM 2563 O O . ALA B 1 16 ? 102.340 30.053 6.460 1.00 71.79 16 ALA B O 1
ATOM 2565 N N . GLY B 1 17 ? 101.123 31.919 6.120 1.00 71.57 17 GLY B N 1
ATOM 2566 C CA . GLY B 1 17 ? 99.893 31.417 6.711 1.00 72.08 17 GLY B CA 1
ATOM 2567 C C . GLY B 1 17 ? 99.332 30.251 5.923 1.00 75.54 17 GLY B C 1
ATOM 2568 O O . GLY B 1 17 ? 98.888 29.257 6.499 1.00 75.18 17 GLY B O 1
ATOM 2569 N N . VAL B 1 18 ? 99.345 30.384 4.601 1.00 79.38 18 VAL B N 1
ATOM 2570 C CA . VAL B 1 18 ? 98.937 29.305 3.710 1.00 82.91 18 VAL B CA 1
ATOM 2571 C C . VAL B 1 18 ? 99.829 28.089 3.925 1.00 87.65 18 VAL B C 1
ATOM 2572 O O . VAL B 1 18 ? 99.346 26.970 4.006 1.00 92.61 18 VAL B O 1
ATOM 2576 N N . LEU B 1 19 ? 101.128 28.317 4.056 1.00 81.43 19 LEU B N 1
ATOM 2577 C CA . LEU B 1 19 ? 102.096 27.227 4.143 1.00 86.42 19 LEU B CA 1
ATOM 2578 C C . LEU B 1 19 ? 101.987 26.454 5.451 1.00 89.72 19 LEU B C 1
ATOM 2579 O O . LEU B 1 19 ? 102.495 25.337 5.551 1.00 96.89 19 LEU B O 1
ATOM 2584 N N . TYR B 1 20 ? 101.364 27.046 6.465 1.00 84.52 20 TYR B N 1
ATOM 2585 C CA . TYR B 1 20 ? 101.204 26.331 7.726 1.00 86.87 20 TYR B CA 1
ATOM 2586 C C . TYR B 1 20 ? 99.747 25.921 7.941 1.00 87.76 20 TYR B C 1
ATOM 2587 O O . TYR B 1 20 ? 99.457 24.755 8.206 1.00 88.25 20 TYR B O 1
ATOM 2596 N N . PHE B 1 21 ? 98.827 26.869 7.818 1.00 88.32 21 PHE B N 1
ATOM 2597 C CA . PHE B 1 21 ? 97.437 26.586 8.152 1.00 84.83 21 PHE B CA 1
ATOM 2598 C C . PHE B 1 21 ? 96.763 25.707 7.107 1.00 85.29 21 PHE B C 1
ATOM 2599 O O . PHE B 1 21 ? 96.021 24.789 7.461 1.00 81.98 21 PHE B O 1
ATOM 2607 N N . VAL B 1 22 ? 97.014 25.967 5.826 1.00 77.64 22 VAL B N 1
ATOM 2608 C CA . VAL B 1 22 ? 96.357 25.170 4.797 1.00 75.32 22 VAL B CA 1
ATOM 2609 C C . VAL B 1 22 ? 96.735 23.676 4.884 1.00 72.08 22 VAL B C 1
ATOM 2610 O O . VAL B 1 22 ? 95.842 22.836 4.814 1.00 69.62 22 VAL B O 1
ATOM 2614 N N . PRO B 1 23 ? 98.032 23.329 5.033 1.00 60.53 23 PRO B N 1
ATOM 2615 C CA . PRO B 1 23 ? 98.253 21.893 5.259 1.00 63.78 23 PRO B CA 1
ATOM 2616 C C . PRO B 1 23 ? 97.647 21.383 6.570 1.00 64.61 23 PRO B C 1
ATOM 2617 O O . PRO B 1 23 ? 96.984 20.344 6.561 1.00 62.97 23 PRO B O 1
ATOM 2621 N N . ALA B 1 24 ? 97.845 22.124 7.660 1.00 68.81 24 ALA B N 1
ATOM 2622 C CA . ALA B 1 24 ? 97.403 21.693 8.990 1.00 80.54 24 ALA B CA 1
ATOM 2623 C C . ALA B 1 24 ? 95.886 21.578 9.165 1.00 81.32 24 ALA B C 1
ATOM 2624 O O . ALA B 1 24 ? 95.401 20.591 9.718 1.00 82.62 24 ALA B O 1
ATOM 2626 N N . THR B 1 25 ? 95.136 22.582 8.721 1.00 78.32 25 THR B N 1
ATOM 2627 C CA . THR B 1 25 ? 93.684 22.532 8.861 1.00 72.76 25 THR B CA 1
ATOM 2628 C C . THR B 1 25 ? 93.086 21.516 7.909 1.00 69.71 25 THR B C 1
ATOM 2629 O O . THR B 1 25 ? 92.111 20.844 8.238 1.00 64.94 25 THR B O 1
ATOM 2633 N N . LEU B 1 26 ? 93.675 21.412 6.722 1.00 66.12 26 LEU B N 1
ATOM 2634 C CA . LEU B 1 26 ? 93.245 20.419 5.751 1.00 75.67 26 LEU B CA 1
ATOM 2635 C C . LEU B 1 26 ? 93.341 19.024 6.368 1.00 72.48 26 LEU B C 1
ATOM 2636 O O . LEU B 1 26 ? 92.403 18.230 6.270 1.00 74.20 26 LEU B O 1
ATOM 2641 N N . LEU B 1 27 ? 94.468 18.725 7.007 1.00 64.03 27 LEU B N 1
ATOM 2642 C CA . LEU B 1 27 ? 94.613 17.424 7.660 1.00 61.49 27 LEU B CA 1
ATOM 2643 C C . LEU B 1 27 ? 93.618 17.297 8.821 1.00 56.83 27 LEU B C 1
ATOM 2644 O O . LEU B 1 27 ? 92.987 16.261 8.992 1.00 55.99 27 LEU B O 1
ATOM 2649 N N . ALA B 1 28 ? 93.461 18.365 9.599 1.00 56.20 28 ALA B N 1
ATOM 2650 C CA . ALA B 1 28 ? 92.512 18.386 10.719 1.00 60.33 28 ALA B CA 1
ATOM 2651 C C . ALA B 1 28 ? 91.045 18.266 10.261 1.00 63.14 28 ALA B C 1
ATOM 2652 O O . ALA B 1 28 ? 90.190 17.767 10.998 1.00 58.07 28 ALA B O 1
ATOM 2654 N N . SER B 1 29 ? 90.751 18.770 9.066 1.00 47.72 29 SER B N 1
ATOM 2655 C CA . SER B 1 29 ? 89.413 18.665 8.484 1.00 47.38 29 SER B CA 1
ATOM 2656 C C . SER B 1 29 ? 89.078 17.237 8.069 1.00 49.72 29 SER B C 1
ATOM 2657 O O . SER B 1 29 ? 87.937 16.782 8.216 1.00 47.17 29 SER B O 1
ATOM 2660 N N . VAL B 1 30 ? 90.074 16.521 7.561 1.00 53.80 30 VAL B N 1
ATOM 2661 C CA . VAL B 1 30 ? 89.883 15.115 7.229 1.00 55.84 30 VAL B CA 1
ATOM 2662 C C . VAL B 1 30 ? 89.471 14.377 8.485 1.00 54.12 30 VAL B C 1
ATOM 2663 O O . VAL B 1 30 ? 88.567 13.536 8.467 1.00 52.43 30 VAL B O 1
ATOM 2667 N N . ARG B 1 31 ? 90.115 14.738 9.588 1.00 52.55 31 ARG B N 1
ATOM 2668 C CA . ARG B 1 31 ? 89.804 14.154 10.881 1.00 50.18 31 ARG B CA 1
ATOM 2669 C C . ARG B 1 31 ? 88.380 14.483 11.312 1.00 45.27 31 ARG B C 1
ATOM 2670 O O . ARG B 1 31 ? 87.623 13.601 11.694 1.00 43.00 31 ARG B O 1
ATOM 2678 N N . THR B 1 32 ? 88.003 15.751 11.212 1.00 40.77 32 THR B N 1
ATOM 2679 C CA . THR B 1 32 ? 86.653 16.186 11.561 1.00 42.65 32 THR B CA 1
ATOM 2680 C C . THR B 1 32 ? 85.573 15.489 10.744 1.00 39.80 32 THR B C 1
ATOM 2681 O O . THR B 1 32 ? 84.536 15.093 11.271 1.00 38.55 32 THR B O 1
ATOM 2685 N N . VAL B 1 33 ? 85.816 15.358 9.447 1.00 38.03 33 VAL B N 1
ATOM 2686 C CA . VAL B 1 33 ? 84.869 14.703 8.552 1.00 38.72 33 VAL B CA 1
ATOM 2687 C C . VAL B 1 33 ? 84.744 13.211 8.887 1.00 39.55 33 VAL B C 1
ATOM 2688 O O . VAL B 1 33 ? 83.633 12.701 8.980 1.00 41.85 33 VAL B O 1
ATOM 2692 N N . GLU B 1 34 ? 85.864 12.506 9.062 1.00 36.75 34 GLU B N 1
ATOM 2693 C CA . GLU B 1 34 ? 85.782 11.076 9.376 1.00 37.44 34 GLU B CA 1
ATOM 2694 C C . GLU B 1 34 ? 85.105 10.852 10.719 1.00 39.37 34 GLU B C 1
ATOM 2695 O O . GLU B 1 34 ? 84.295 9.935 10.852 1.00 39.61 34 GLU B O 1
ATOM 2701 N N . ARG B 1 35 ? 85.411 11.687 11.711 1.00 40.45 35 ARG B N 1
ATOM 2702 C CA . ARG B 1 35 ? 84.735 11.557 13.002 1.00 37.15 35 ARG B CA 1
ATOM 2703 C C . ARG B 1 35 ? 83.242 11.831 12.859 1.00 38.42 35 ARG B C 1
ATOM 2704 O O . ARG B 1 35 ? 82.407 11.077 13.365 1.00 38.61 35 ARG B O 1
ATOM 2712 N N . GLY B 1 36 ? 82.913 12.900 12.137 1.00 37.90 36 GLY B N 1
ATOM 2713 C CA . GLY B 1 36 ? 81.529 13.295 11.948 1.00 30.06 36 GLY B CA 1
ATOM 2714 C C . GLY B 1 36 ? 80.698 12.267 11.212 1.00 30.26 36 GLY B C 1
ATOM 2715 O O . GLY B 1 36 ? 79.557 11.992 11.584 1.00 33.24 36 GLY B O 1
ATOM 2716 N N . LEU B 1 37 ? 81.262 11.683 10.165 1.00 32.58 37 LEU B N 1
ATOM 2717 C CA . LEU B 1 37 ? 80.543 10.636 9.434 1.00 36.97 37 LEU B CA 1
ATOM 2718 C C . LEU B 1 37 ? 80.235 9.430 10.320 1.00 39.04 37 LEU B C 1
ATOM 2719 O O . LEU B 1 37 ? 79.254 8.719 10.091 1.00 40.50 37 LEU B O 1
ATOM 2724 N N . ALA B 1 38 ? 81.064 9.219 11.343 1.00 38.21 38 ALA B N 1
ATOM 2725 C CA . ALA B 1 38 ? 80.896 8.089 12.270 1.00 36.80 38 ALA B CA 1
ATOM 2726 C C . ALA B 1 38 ? 79.965 8.465 13.412 1.00 44.06 38 ALA B C 1
ATOM 2727 O O . ALA B 1 38 ? 79.658 7.643 14.266 1.00 45.60 38 ALA B O 1
ATOM 2729 N N . GLY B 1 39 ? 79.561 9.731 13.432 1.00 41.83 39 GLY B N 1
ATOM 2730 C CA . GLY B 1 39 ? 78.742 10.285 14.491 1.00 47.89 39 GLY B CA 1
ATOM 2731 C C . GLY B 1 39 ? 79.498 10.496 15.786 1.00 46.88 39 GLY B C 1
ATOM 2732 O O . GLY B 1 39 ? 78.895 10.532 16.858 1.00 45.46 39 GLY B O 1
ATOM 2733 N N . LEU B 1 40 ? 80.809 10.705 15.689 1.00 37.57 40 LEU B N 1
ATOM 2734 C CA . LEU B 1 40 ? 81.641 10.875 16.881 1.00 36.73 40 LEU B CA 1
ATOM 2735 C C . LEU B 1 40 ? 82.115 12.317 17.046 1.00 44.52 40 LEU B C 1
ATOM 2736 O O . LEU B 1 40 ? 82.506 12.943 16.071 1.00 41.88 40 LEU B O 1
ATOM 2741 N N . SER B 1 41 ? 82.115 12.824 18.275 1.00 39.43 41 SER B N 1
ATOM 2742 C CA . SER B 1 41 ? 82.649 14.158 18.543 1.00 44.37 41 SER B CA 1
ATOM 2743 C C . SER B 1 41 ? 83.652 14.083 19.684 1.00 46.64 41 SER B C 1
ATOM 2744 O O . SER B 1 41 ? 83.620 13.140 20.488 1.00 42.91 41 SER B O 1
ATOM 2747 N N . GLU B 1 42 ? 84.550 15.062 19.758 1.00 42.25 42 GLU B N 1
ATOM 2748 C CA . GLU B 1 42 ? 85.644 14.991 20.723 1.00 50.32 42 GLU B CA 1
ATOM 2749 C C . GLU B 1 42 ? 85.299 15.721 22.012 1.00 52.26 42 GLU B C 1
ATOM 2750 O O . GLU B 1 42 ? 84.684 16.780 21.993 1.00 46.10 42 GLU B O 1
ATOM 2756 N N . HIS B 1 43 ? 85.696 15.127 23.131 1.00 47.94 43 HIS B N 1
ATOM 2757 C CA . HIS B 1 43 ? 85.554 15.739 24.439 1.00 47.11 43 HIS B CA 1
ATOM 2758 C C . HIS B 1 43 ? 86.811 15.454 25.243 1.00 49.56 43 HIS B C 1
ATOM 2759 O O . HIS B 1 43 ? 87.692 14.719 24.787 1.00 41.71 43 HIS B O 1
ATOM 2766 N N . SER B 1 44 ? 86.885 16.020 26.441 1.00 45.73 44 SER B N 1
ATOM 2767 C CA . SER B 1 44 ? 87.925 15.637 27.385 1.00 51.58 44 SER B CA 1
ATOM 2768 C C . SER B 1 44 ? 87.357 15.634 28.791 1.00 53.25 44 SER B C 1
ATOM 2769 O O . SER B 1 44 ? 86.367 16.305 29.074 1.00 47.86 44 SER B O 1
ATOM 2772 N N . VAL B 1 45 ? 87.986 14.868 29.672 1.00 46.43 45 VAL B N 1
ATOM 2773 C CA . VAL B 1 45 ? 87.557 14.812 31.061 1.00 46.44 45 VAL B CA 1
ATOM 2774 C C . VAL B 1 45 ? 88.785 14.646 31.968 1.00 48.84 45 VAL B C 1
ATOM 2775 O O . VAL B 1 45 ? 89.778 14.013 31.580 1.00 44.24 45 VAL B O 1
ATOM 2779 N N . GLN B 1 46 ? 88.733 15.249 33.154 1.00 46.48 46 GLN B N 1
ATOM 2780 C CA . GLN B 1 46 ? 89.811 15.114 34.128 1.00 51.22 46 GLN B CA 1
ATOM 2781 C C . GLN B 1 46 ? 89.654 13.848 34.941 1.00 53.18 46 GLN B C 1
ATOM 2782 O O . GLN B 1 46 ? 88.620 13.625 35.572 1.00 56.91 46 GLN B O 1
ATOM 2788 N N . VAL B 1 47 ? 90.684 13.008 34.902 1.00 45.83 47 VAL B N 1
ATOM 2789 C CA . VAL B 1 47 ? 90.674 11.762 35.641 1.00 45.57 47 VAL B CA 1
ATOM 2790 C C . VAL B 1 47 ? 92.002 11.599 36.387 1.00 47.98 47 VAL B C 1
ATOM 2791 O O . VAL B 1 47 ? 93.064 11.532 35.759 1.00 48.12 47 VAL B O 1
ATOM 2795 N N . ASP B 1 48 ? 91.940 11.543 37.714 1.00 49.22 48 ASP B N 1
ATOM 2796 C CA . ASP B 1 48 ? 93.141 11.430 38.543 1.00 53.64 48 ASP B CA 1
ATOM 2797 C C . ASP B 1 48 ? 94.167 12.510 38.182 1.00 56.17 48 ASP B C 1
ATOM 2798 O O . ASP B 1 48 ? 95.360 12.230 38.081 1.00 63.90 48 ASP B O 1
ATOM 2803 N N . ASN B 1 49 ? 93.684 13.728 37.961 1.00 52.10 49 ASN B N 1
ATOM 2804 C CA . ASN B 1 49 ? 94.522 14.880 37.604 1.00 57.59 49 ASN B CA 1
ATOM 2805 C C . ASN B 1 49 ? 95.208 14.749 36.234 1.00 52.40 49 ASN B C 1
ATOM 2806 O O . ASN B 1 49 ? 96.168 15.456 35.939 1.00 62.13 49 ASN B O 1
ATOM 2811 N N . LEU B 1 50 ? 94.720 13.817 35.421 1.00 47.73 50 LEU B N 1
ATOM 2812 C CA . LEU B 1 50 ? 95.091 13.686 34.011 1.00 45.23 50 LEU B CA 1
ATOM 2813 C C . LEU B 1 50 ? 93.959 14.113 33.078 1.00 48.13 50 LEU B C 1
ATOM 2814 O O . LEU B 1 50 ? 92.788 13.908 33.391 1.00 50.83 50 LEU B O 1
ATOM 2819 N N . GLU B 1 51 ? 94.295 14.731 31.951 1.00 47.86 51 GLU B N 1
ATOM 2820 C CA A GLU B 1 51 ? 93.302 15.028 30.923 0.51 48.86 51 GLU B CA 1
ATOM 2821 C CA B GLU B 1 51 ? 93.294 15.024 30.933 0.49 48.93 51 GLU B CA 1
ATOM 2822 C C . GLU B 1 51 ? 93.190 13.862 29.948 1.00 49.86 51 GLU B C 1
ATOM 2823 O O . GLU B 1 51 ? 94.166 13.496 29.287 1.00 45.11 51 GLU B O 1
ATOM 2834 N N . ILE B 1 52 ? 92.003 13.274 29.863 1.00 43.84 52 ILE B N 1
ATOM 2835 C CA . ILE B 1 52 ? 91.784 12.150 28.965 1.00 35.10 52 ILE B CA 1
ATOM 2836 C C . ILE B 1 52 ? 90.874 12.607 27.830 1.00 43.99 52 ILE B C 1
ATOM 2837 O O . ILE B 1 52 ? 89.733 13.001 28.061 1.00 42.36 52 ILE B O 1
ATOM 2842 N N . ALA B 1 53 ? 91.405 12.609 26.612 1.00 43.61 53 ALA B N 1
ATOM 2843 C CA . ALA B 1 53 ? 90.620 12.976 25.442 1.00 43.57 53 ALA B CA 1
ATOM 2844 C C . ALA B 1 53 ? 89.834 11.764 24.969 1.00 39.94 53 ALA B C 1
ATOM 2845 O O . ALA B 1 53 ? 90.317 10.647 25.052 1.00 37.01 53 ALA B O 1
ATOM 2847 N N . TYR B 1 54 ? 88.622 11.986 24.478 1.00 37.45 54 TYR B N 1
ATOM 2848 C CA . TYR B 1 54 ? 87.838 10.883 23.974 1.00 33.12 54 TYR B CA 1
ATOM 2849 C C . TYR B 1 54 ? 86.840 11.337 22.938 1.00 35.55 54 TYR B C 1
ATOM 2850 O O . TYR B 1 54 ? 86.502 12.529 22.836 1.00 37.47 54 TYR B O 1
ATOM 2859 N N . LEU B 1 55 ? 86.403 10.366 22.152 1.00 34.54 55 LEU B N 1
ATOM 2860 C CA . LEU B 1 55 ? 85.329 10.534 21.188 1.00 38.38 55 LEU B CA 1
ATOM 2861 C C . LEU B 1 55 ? 84.080 9.894 21.759 1.00 38.37 55 LEU B C 1
ATOM 2862 O O . LEU B 1 55 ? 84.163 8.890 22.472 1.00 37.26 55 LEU B O 1
ATOM 2867 N N . GLU B 1 56 ? 82.931 10.473 21.439 1.00 40.87 56 GLU B N 1
ATOM 2868 C CA . GLU B 1 56 ? 81.663 9.966 21.915 1.00 39.28 56 GLU B CA 1
ATOM 2869 C C . GLU B 1 56 ? 80.576 10.146 20.853 1.00 42.55 56 GLU B C 1
ATOM 2870 O O . GLU B 1 56 ? 80.568 11.136 20.100 1.00 38.22 56 GLU B O 1
ATOM 2876 N N . GLY B 1 57 ? 79.669 9.179 20.779 1.00 41.43 57 GLY B N 1
ATOM 2877 C CA . GLY B 1 57 ? 78.563 9.267 19.843 1.00 46.87 57 GLY B CA 1
ATOM 2878 C C . GLY B 1 57 ? 77.445 8.345 20.278 1.00 48.49 57 GLY B C 1
ATOM 2879 O O . GLY B 1 57 ? 77.630 7.514 21.173 1.00 39.82 57 GLY B O 1
ATOM 2880 N N . GLY B 1 58 ? 76.294 8.480 19.635 1.00 40.60 58 GLY B N 1
ATOM 2881 C CA . GLY B 1 58 ? 75.129 7.680 19.966 1.00 44.43 58 GLY B CA 1
ATOM 2882 C C . GLY B 1 58 ? 74.399 8.261 21.159 1.00 47.10 58 GLY B C 1
ATOM 2883 O O . GLY B 1 58 ? 74.860 9.219 21.772 1.00 52.33 58 GLY B O 1
ATOM 2884 N N . SER B 1 59 ? 73.260 7.675 21.504 1.00 49.99 59 SER B N 1
ATOM 2885 C CA . SER B 1 59 ? 72.471 8.200 22.614 1.00 51.78 59 SER B CA 1
ATOM 2886 C C . SER B 1 59 ? 72.956 7.606 23.927 1.00 51.61 59 SER B C 1
ATOM 2887 O O . SER B 1 59 ? 73.174 6.401 24.014 1.00 47.61 59 SER B O 1
ATOM 2890 N N . GLU B 1 60 ? 73.106 8.452 24.946 1.00 53.37 60 GLU B N 1
ATOM 2891 C CA . GLU B 1 60 ? 73.528 8.011 26.273 1.00 56.91 60 GLU B CA 1
ATOM 2892 C C . GLU B 1 60 ? 72.490 7.095 26.912 1.00 57.49 60 GLU B C 1
ATOM 2893 O O . GLU B 1 60 ? 72.747 6.482 27.941 1.00 60.97 60 GLU B O 1
ATOM 2895 N N . LYS B 1 61 ? 71.312 7.011 26.300 1.00 62.36 61 LYS B N 1
ATOM 2896 C CA . LYS B 1 61 ? 70.277 6.097 26.764 1.00 62.62 61 LYS B CA 1
ATOM 2897 C C . LYS B 1 61 ? 70.533 4.666 26.292 1.00 56.61 61 LYS B C 1
ATOM 2898 O O . LYS B 1 61 ? 69.891 3.730 26.770 1.00 61.59 61 LYS B O 1
ATOM 2901 N N . ASN B 1 62 ? 71.457 4.496 25.348 1.00 51.03 62 ASN B N 1
ATOM 2902 C CA . ASN B 1 62 ? 71.767 3.170 24.800 1.00 45.70 62 ASN B CA 1
ATOM 2903 C C . ASN B 1 62 ? 72.979 2.551 25.503 1.00 42.43 62 ASN B C 1
ATOM 2904 O O . ASN B 1 62 ? 73.724 3.268 26.147 1.00 41.09 62 ASN B O 1
ATOM 2909 N N . PRO B 1 63 ? 73.170 1.220 25.398 1.00 42.35 63 PRO B N 1
ATOM 2910 C CA . PRO B 1 63 ? 74.315 0.609 26.090 1.00 43.06 63 PRO B CA 1
ATOM 2911 C C . PRO B 1 63 ? 75.649 1.185 25.606 1.00 40.62 63 PRO B C 1
ATOM 2912 O O . PRO B 1 63 ? 75.793 1.519 24.424 1.00 37.17 63 PRO B O 1
ATOM 2916 N N . THR B 1 64 ? 76.604 1.303 26.521 1.00 33.29 64 THR B N 1
ATOM 2917 C CA . THR B 1 64 ? 77.900 1.891 26.206 1.00 34.10 64 THR B CA 1
ATOM 2918 C C . THR B 1 64 ? 78.890 0.850 25.703 1.00 34.41 64 THR B C 1
ATOM 2919 O O . THR B 1 64 ? 79.070 -0.196 26.329 1.00 30.66 64 THR B O 1
ATOM 2923 N N . LEU B 1 65 ? 79.537 1.142 24.574 1.00 30.94 65 LEU B N 1
ATOM 2924 C CA . LEU B 1 65 ? 80.681 0.366 24.113 1.00 26.34 65 LEU B CA 1
ATOM 2925 C C . LEU B 1 65 ? 81.912 1.234 24.337 1.00 28.03 65 LEU B C 1
ATOM 2926 O O . LEU B 1 65 ? 81.984 2.348 23.831 1.00 30.15 65 LEU B O 1
ATOM 2931 N N . LEU B 1 66 ? 82.873 0.741 25.094 1.00 26.98 66 LEU B N 1
ATOM 2932 C CA . LEU B 1 66 ? 84.087 1.521 25.303 1.00 29.98 66 LEU B CA 1
ATOM 2933 C C . LEU B 1 66 ? 85.225 0.854 24.539 1.00 30.53 66 LEU B C 1
ATOM 2934 O O . LEU B 1 66 ? 85.527 -0.319 24.758 1.00 26.31 66 LEU B O 1
ATOM 2939 N N . LEU B 1 67 ? 85.827 1.605 23.624 1.00 27.82 67 LEU B N 1
ATOM 2940 C CA . LEU B 1 67 ? 86.813 1.080 22.679 1.00 26.37 67 LEU B CA 1
ATOM 2941 C C . LEU B 1 67 ? 88.211 1.549 23.065 1.00 30.24 67 LEU B C 1
ATOM 2942 O O . LEU B 1 67 ? 88.404 2.728 23.302 1.00 26.27 67 LEU B O 1
ATOM 2947 N N . ILE B 1 68 ? 89.173 0.636 23.139 1.00 26.44 68 ILE B N 1
ATOM 2948 C CA . ILE B 1 68 ? 90.493 0.972 23.647 1.00 28.04 68 ILE B CA 1
ATOM 2949 C C . ILE B 1 68 ? 91.572 0.611 22.638 1.00 27.36 68 ILE B C 1
ATOM 2950 O O . ILE B 1 68 ? 91.785 -0.564 22.339 1.00 28.43 68 ILE B O 1
ATOM 2955 N N . HIS B 1 69 ? 92.260 1.626 22.135 1.00 27.43 69 HIS B N 1
ATOM 2956 C CA . HIS B 1 69 ? 93.283 1.445 21.111 1.00 28.10 69 HIS B CA 1
ATOM 2957 C C . HIS B 1 69 ? 94.560 0.780 21.653 1.00 32.09 69 HIS B C 1
ATOM 2958 O O . HIS B 1 69 ? 94.738 0.614 22.874 1.00 28.89 69 HIS B O 1
ATOM 2965 N N . GLY B 1 70 ? 95.472 0.445 20.739 1.00 31.46 70 GLY B N 1
ATOM 2966 C CA . GLY B 1 70 ? 96.703 -0.225 21.113 1.00 29.80 70 GLY B CA 1
ATOM 2967 C C . GLY B 1 70 ? 97.940 0.658 21.172 1.00 34.06 70 GLY B C 1
ATOM 2968 O O . GLY B 1 70 ? 97.857 1.885 21.133 1.00 34.45 70 GLY B O 1
ATOM 2969 N N . PHE B 1 71 ? 99.103 0.022 21.266 1.00 31.71 71 PHE B N 1
ATOM 2970 C CA . PHE B 1 71 ? 100.357 0.754 21.460 1.00 33.13 71 PHE B CA 1
ATOM 2971 C C . PHE B 1 71 ? 100.655 1.698 20.305 1.00 34.49 71 PHE B C 1
ATOM 2972 O O . PHE B 1 71 ? 100.620 1.287 19.151 1.00 39.88 71 PHE B O 1
ATOM 2980 N N . GLY B 1 72 ? 100.960 2.959 20.627 1.00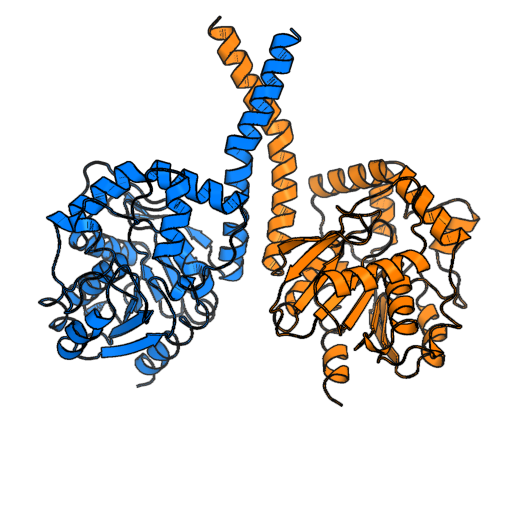 37.69 72 GLY B N 1
ATOM 2981 C CA . GLY B 1 72 ? 101.339 3.942 19.632 1.00 39.94 72 GLY B CA 1
ATOM 2982 C C . GLY B 1 72 ? 100.162 4.472 18.819 1.00 40.63 72 GLY B C 1
ATOM 2983 O O . GLY B 1 72 ? 100.317 5.375 18.003 1.00 42.51 72 GLY B O 1
ATOM 2984 N N . ALA B 1 73 ? 98.980 3.921 19.042 1.00 35.70 73 ALA B N 1
ATOM 2985 C CA . ALA B 1 73 ? 97.792 4.332 18.276 1.00 33.09 73 ALA B CA 1
ATOM 2986 C C . ALA B 1 73 ? 96.984 5.376 19.043 1.00 39.42 73 ALA B C 1
ATOM 2987 O O . ALA B 1 73 ? 97.487 5.973 19.998 1.00 36.06 73 ALA B O 1
ATOM 2989 N N . ASP B 1 74 ? 95.739 5.611 18.620 1.00 34.13 74 ASP B N 1
ATOM 2990 C CA . ASP B 1 74 ? 94.877 6.565 19.313 1.00 35.27 74 ASP B CA 1
ATOM 2991 C C . ASP B 1 74 ? 93.409 6.307 19.011 1.00 33.53 74 ASP B C 1
ATOM 2992 O O . ASP B 1 74 ? 93.080 5.377 18.275 1.00 30.84 74 ASP B O 1
ATOM 2997 N N . LYS B 1 75 ? 92.535 7.152 19.554 1.00 35.70 75 LYS B N 1
ATOM 2998 C CA . LYS B 1 75 ? 91.085 6.935 19.456 1.00 36.62 75 LYS B CA 1
ATOM 2999 C C . LYS B 1 75 ? 90.566 6.929 18.012 1.00 35.41 75 LYS B C 1
ATOM 3000 O O . LYS B 1 75 ? 89.525 6.336 17.726 1.00 32.07 75 LYS B O 1
ATOM 3006 N N . ASP B 1 76 ? 91.289 7.589 17.108 1.00 33.50 76 ASP B N 1
ATOM 3007 C CA . ASP B 1 76 ? 90.888 7.660 15.703 1.00 35.23 76 ASP B CA 1
ATOM 3008 C C . ASP B 1 76 ? 91.103 6.339 14.961 1.00 34.26 76 ASP B C 1
ATOM 3009 O O . ASP B 1 76 ? 90.667 6.191 13.829 1.00 35.09 76 ASP B O 1
ATOM 3014 N N . ASN B 1 77 ? 91.768 5.378 15.598 1.00 31.37 77 ASN B N 1
ATOM 3015 C CA . ASN B 1 77 ? 91.809 4.026 15.061 1.00 33.25 77 ASN B CA 1
ATOM 3016 C C . ASN B 1 77 ? 90.414 3.434 14.857 1.00 38.99 77 ASN B C 1
ATOM 3017 O O . ASN B 1 77 ? 90.237 2.515 14.054 1.00 33.76 77 ASN B O 1
ATOM 3022 N N . TRP B 1 78 ? 89.439 3.940 15.612 1.00 33.56 78 TRP B N 1
ATOM 3023 C CA . TRP B 1 78 ? 88.106 3.321 15.684 1.00 32.69 78 TRP B CA 1
ATOM 3024 C C . TRP B 1 78 ? 87.029 3.954 14.790 1.00 33.29 78 TRP B C 1
ATOM 3025 O O . TRP B 1 78 ? 85.888 3.502 14.804 1.00 31.81 78 TRP B O 1
ATOM 3036 N N . LEU B 1 79 ? 87.363 4.994 14.016 1.00 30.40 79 LEU B N 1
ATOM 3037 C CA . LEU B 1 79 ? 86.293 5.780 13.388 1.00 30.35 79 LEU B CA 1
ATOM 3038 C C . LEU B 1 79 ? 85.359 4.980 12.459 1.00 41.47 79 LEU B C 1
ATOM 3039 O O . LEU B 1 79 ? 84.132 4.998 12.639 1.00 34.43 79 LEU B O 1
ATOM 3044 N N . ARG B 1 80 ? 85.912 4.262 11.491 1.00 30.32 80 ARG B N 1
ATOM 3045 C CA . ARG B 1 80 ? 85.061 3.576 10.522 1.00 34.77 80 ARG B CA 1
ATOM 3046 C C . ARG B 1 80 ? 84.363 2.378 11.145 1.00 32.14 80 ARG B C 1
ATOM 3047 O O . ARG B 1 80 ? 83.250 2.042 10.769 1.00 32.85 80 ARG B O 1
ATOM 3055 N N . PHE B 1 81 ? 85.029 1.756 12.106 1.00 31.53 81 PHE B N 1
ATOM 3056 C CA . PHE B 1 81 ? 84.466 0.630 12.861 1.00 31.33 81 PHE B CA 1
ATOM 3057 C C . PHE B 1 81 ? 83.246 1.087 13.656 1.00 34.39 81 PHE B C 1
ATOM 3058 O O . PHE B 1 81 ? 82.226 0.394 13.715 1.00 30.14 81 PHE B O 1
ATOM 3066 N N . ALA B 1 82 ? 83.345 2.283 14.231 1.00 29.43 82 ALA B N 1
ATOM 3067 C CA . ALA B 1 82 ? 82.319 2.799 15.129 1.00 33.93 82 ALA B CA 1
ATOM 3068 C C . ALA B 1 82 ? 81.094 3.288 14.396 1.00 34.96 82 ALA B C 1
ATOM 3069 O O . ALA B 1 82 ? 80.017 3.388 14.991 1.00 36.94 82 ALA B O 1
ATOM 3071 N N . ARG B 1 83 ? 81.253 3.620 13.116 1.00 29.11 83 ARG B N 1
ATOM 3072 C CA . ARG B 1 83 ? 80.171 4.241 12.383 1.00 30.80 83 ARG B CA 1
ATOM 3073 C C . ARG B 1 83 ? 78.868 3.412 12.367 1.00 40.26 83 ARG B C 1
ATOM 3074 O O . ARG B 1 83 ? 77.807 3.958 12.611 1.00 34.32 83 ARG B O 1
ATOM 3082 N N . PRO B 1 84 ? 78.933 2.099 12.087 1.00 35.87 84 PRO B N 1
ATOM 3083 C CA . PRO B 1 84 ? 77.633 1.406 12.148 1.00 34.60 84 PRO B CA 1
ATOM 3084 C C . PRO B 1 84 ? 77.130 1.178 13.581 1.00 29.66 84 PRO B C 1
ATOM 3085 O O . PRO B 1 84 ? 75.984 0.811 13.791 1.00 38.22 84 PRO B O 1
ATOM 3089 N N . LEU B 1 85 ? 77.975 1.436 14.563 1.00 32.52 85 LEU B N 1
ATOM 3090 C CA . LEU B 1 85 ? 77.634 1.137 15.949 1.00 32.87 85 LEU B CA 1
ATOM 3091 C C . LEU B 1 85 ? 76.904 2.280 16.647 1.00 37.21 85 LEU B C 1
ATOM 3092 O O . LEU B 1 85 ? 76.152 2.048 17.595 1.00 37.68 85 LEU B O 1
ATOM 3097 N N . THR B 1 86 ? 77.120 3.512 16.186 1.00 34.96 86 THR B N 1
ATOM 3098 C CA . THR B 1 86 ? 76.593 4.661 16.911 1.00 38.03 86 THR B CA 1
ATOM 3099 C C . THR B 1 86 ? 75.083 4.777 16.743 1.00 43.81 86 THR B C 1
ATOM 3100 O O . THR B 1 86 ? 74.447 5.578 17.418 1.00 44.29 86 THR B O 1
ATOM 3104 N N . GLU B 1 87 ? 74.523 3.985 15.835 1.00 45.03 87 GLU B N 1
ATOM 3105 C CA . GLU B 1 87 ? 73.076 3.932 15.642 1.00 55.83 87 GLU B CA 1
ATOM 3106 C C . GLU B 1 87 ? 72.376 3.291 16.841 1.00 50.26 87 GLU B C 1
ATOM 3107 O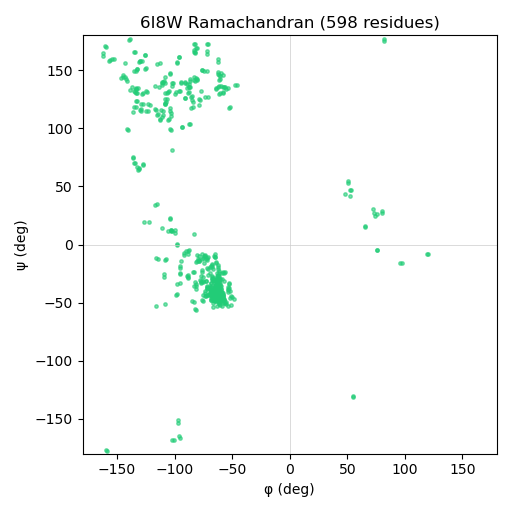 O . GLU B 1 87 ? 71.319 3.736 17.270 1.00 53.51 87 GLU B O 1
ATOM 3113 N N . ARG B 1 88 ? 72.992 2.260 17.402 1.00 42.31 88 ARG B N 1
ATOM 3114 C CA . ARG B 1 88 ? 72.349 1.465 18.447 1.00 39.45 88 ARG B CA 1
ATOM 3115 C C . ARG B 1 88 ? 73.064 1.550 19.795 1.00 37.65 88 ARG B C 1
ATOM 3116 O O . ARG B 1 88 ? 72.540 1.117 20.814 1.00 43.15 88 ARG B O 1
ATOM 3121 N N . TYR B 1 89 ? 74.265 2.111 19.806 1.00 32.65 89 TYR B N 1
ATOM 3122 C CA . TYR B 1 89 ? 75.045 2.123 21.037 1.00 31.70 89 TYR B CA 1
ATOM 3123 C C . TYR B 1 89 ? 75.559 3.504 21.357 1.00 33.94 89 TYR B C 1
ATOM 3124 O O . TYR B 1 89 ? 75.654 4.365 20.485 1.00 39.13 89 TYR B O 1
ATOM 3133 N N . HIS B 1 90 ? 75.870 3.691 22.634 1.00 34.60 90 HIS B N 1
ATOM 3134 C CA . HIS B 1 90 ? 76.604 4.835 23.117 1.00 36.98 90 HIS B CA 1
ATOM 3135 C C . HIS B 1 90 ? 78.073 4.471 22.982 1.00 41.07 90 HIS B C 1
ATOM 3136 O O . HIS B 1 90 ? 78.584 3.669 23.752 1.00 38.84 90 HIS B O 1
ATOM 3143 N N . VAL B 1 91 ? 78.737 5.017 21.970 1.00 36.00 91 VAL B N 1
ATOM 3144 C CA . VAL B 1 91 ? 80.106 4.613 21.664 1.00 33.26 91 VAL B CA 1
ATOM 3145 C C . VAL B 1 91 ? 81.082 5.632 22.246 1.00 35.96 91 VAL B C 1
ATOM 3146 O O . VAL B 1 91 ? 80.936 6.841 22.027 1.00 32.30 91 VAL B O 1
ATOM 3150 N N . VAL B 1 92 ? 82.069 5.133 22.979 1.00 33.84 92 VAL B N 1
ATOM 3151 C CA . VAL B 1 92 ? 83.127 5.960 23.550 1.00 31.58 92 VAL B CA 1
ATOM 3152 C C . VAL B 1 92 ? 84.487 5.370 23.161 1.00 34.43 92 VAL B C 1
ATOM 3153 O O . VAL B 1 92 ? 84.689 4.177 23.303 1.00 30.62 92 VAL B O 1
ATOM 3157 N N . ALA B 1 93 ? 85.395 6.196 22.643 1.00 28.63 93 ALA B N 1
ATOM 3158 C CA . ALA B 1 93 ? 86.745 5.755 22.330 1.00 30.61 93 ALA B CA 1
ATOM 3159 C C . ALA B 1 93 ? 87.712 6.743 22.951 1.00 31.56 93 ALA B C 1
ATOM 3160 O O . ALA B 1 93 ? 87.698 7.911 22.590 1.00 34.52 93 ALA B O 1
ATOM 3162 N N . LEU B 1 94 ? 88.517 6.299 23.911 1.00 33.07 94 LEU B N 1
ATOM 3163 C CA . LEU B 1 94 ? 89.444 7.221 24.557 1.00 36.23 94 LEU B CA 1
ATOM 3164 C C . LEU B 1 94 ? 90.860 7.161 23.995 1.00 35.85 94 LEU B C 1
ATOM 3165 O O . LEU B 1 94 ? 91.289 6.156 23.420 1.00 30.45 94 LEU B O 1
ATOM 3170 N N . ASP B 1 95 ? 91.585 8.263 24.170 1.00 33.34 95 ASP B N 1
ATOM 3171 C CA . ASP B 1 95 ? 93.033 8.239 24.097 1.00 34.38 95 ASP B CA 1
ATOM 3172 C C . ASP B 1 95 ? 93.579 7.818 25.462 1.00 36.11 95 ASP B C 1
ATOM 3173 O O . ASP B 1 95 ? 93.355 8.503 26.464 1.00 33.11 95 ASP B O 1
ATOM 3178 N N . LEU B 1 96 ? 94.283 6.696 25.519 1.00 30.24 96 LEU B N 1
ATOM 3179 C CA . LEU B 1 96 ? 94.944 6.331 26.764 1.00 29.46 96 LEU B CA 1
ATOM 3180 C C . LEU B 1 96 ? 95.958 7.392 27.124 1.00 32.73 96 LEU B C 1
ATOM 3181 O O . LEU B 1 96 ? 96.610 7.935 26.244 1.00 35.34 96 LEU B O 1
ATOM 3186 N N . PRO B 1 97 ? 96.070 7.709 28.421 1.00 35.98 97 PRO B N 1
ATOM 3187 C CA . PRO B 1 97 ? 97.181 8.535 28.897 1.00 37.60 97 PRO B CA 1
ATOM 3188 C C . PRO B 1 97 ? 98.498 8.012 28.310 1.00 36.20 97 PRO B C 1
ATOM 3189 O O . PRO B 1 97 ? 98.692 6.797 28.211 1.00 37.01 97 PRO B O 1
ATOM 3193 N N . GLY B 1 98 ? 99.352 8.924 27.869 1.00 38.78 98 GLY B N 1
ATOM 3194 C CA . GLY B 1 98 ? 100.561 8.553 27.166 1.00 40.13 98 GLY B CA 1
ATOM 3195 C C . GLY B 1 98 ? 100.439 8.623 25.656 1.00 39.15 98 GLY B C 1
ATOM 3196 O O . GLY B 1 98 ? 101.460 8.645 24.961 1.00 42.18 98 GLY B O 1
ATOM 3197 N N . PHE B 1 99 ? 99.201 8.686 25.158 1.00 36.77 99 PHE B N 1
ATOM 3198 C CA . PHE B 1 99 ? 98.925 8.600 23.718 1.00 35.63 99 PHE B CA 1
ATOM 3199 C C . PHE B 1 99 ? 97.905 9.638 23.238 1.00 37.34 99 PHE B C 1
ATOM 3200 O O . PHE B 1 99 ? 97.216 10.262 24.047 1.00 40.54 99 PHE B O 1
ATOM 3208 N N . GLY B 1 100 ? 97.821 9.817 21.919 1.00 41.19 100 GLY B N 1
ATOM 3209 C CA . GLY B 1 100 ? 96.830 10.708 21.322 1.00 44.07 100 GLY B CA 1
ATOM 3210 C C . GLY B 1 100 ? 96.888 12.114 21.884 1.00 49.10 100 GLY B C 1
ATOM 3211 O O . GLY B 1 100 ? 97.966 12.713 21.954 1.00 49.06 100 GLY B O 1
ATOM 3212 N N . ASP B 1 101 ? 95.734 12.642 22.292 1.00 43.27 101 ASP B N 1
ATOM 3213 C CA . ASP B 1 101 ? 95.668 13.989 22.865 1.00 48.20 101 ASP B CA 1
ATOM 3214 C C . ASP B 1 101 ? 95.526 13.981 24.390 1.00 45.57 101 ASP B C 1
ATOM 3215 O O . ASP B 1 101 ? 95.237 15.009 24.989 1.00 45.30 101 ASP B O 1
ATOM 3220 N N . SER B 1 102 ? 95.722 12.830 25.026 1.00 43.49 102 SER B N 1
ATOM 3221 C CA . SER B 1 102 ? 95.597 12.768 26.480 1.00 42.40 102 SER B CA 1
ATOM 3222 C C . SER B 1 102 ? 96.892 13.220 27.148 1.00 43.22 102 SER B C 1
ATOM 3223 O O . SER B 1 102 ? 97.904 13.390 26.476 1.00 45.84 102 SER B O 1
ATOM 3226 N N . SER B 1 103 ? 96.851 13.456 28.456 1.00 43.65 103 SER B N 1
ATOM 3227 C CA . SER B 1 103 ? 98.057 13.878 29.189 1.00 46.99 103 SER B CA 1
ATOM 3228 C C . SER B 1 103 ? 99.157 12.832 29.064 1.00 47.33 103 SER B C 1
ATOM 3229 O O . SER B 1 103 ? 98.882 11.637 28.959 1.00 40.90 103 SER B O 1
ATOM 3232 N N . LYS B 1 104 ? 100.405 13.287 29.054 1.00 43.92 104 LYS B N 1
ATOM 3233 C CA . LYS B 1 104 ? 101.533 12.372 29.000 1.00 45.11 104 LYS B CA 1
ATOM 3234 C C . LYS B 1 104 ? 102.601 12.724 30.037 1.00 45.52 104 LYS B C 1
ATOM 3235 O O . LYS B 1 104 ? 103.692 13.144 29.658 1.00 49.07 104 LYS B O 1
ATOM 3241 N N . PRO B 1 105 ? 102.286 12.577 31.342 1.00 42.34 105 PRO B N 1
ATOM 3242 C CA . PRO B 1 105 ? 103.306 12.873 32.367 1.00 51.36 105 PRO B CA 1
ATOM 3243 C C . PRO B 1 105 ? 104.551 12.009 32.148 1.00 52.47 105 PRO B C 1
ATOM 3244 O O . PRO B 1 105 ? 104.436 10.793 31.963 1.00 54.06 105 PRO B O 1
ATOM 3248 N N . GLN B 1 106 ? 105.716 12.641 32.152 1.00 50.64 106 GLN B N 1
ATOM 3249 C CA . GLN B 1 106 ? 106.971 11.992 31.795 1.00 50.92 106 GLN B CA 1
ATOM 3250 C C . GLN B 1 106 ? 107.412 10.909 32.783 1.00 56.61 106 GLN B C 1
ATOM 3251 O O . GLN B 1 106 ? 108.082 9.956 32.391 1.00 65.17 106 GLN B O 1
ATOM 3253 N N . GLN B 1 107 ? 107.062 11.058 34.058 1.00 46.96 107 GLN B N 1
ATOM 3254 C CA . GLN B 1 107 ? 107.513 10.108 35.066 1.00 51.98 107 GLN B CA 1
ATOM 3255 C C . GLN B 1 107 ? 106.432 9.108 35.490 1.00 55.83 107 GLN B C 1
ATOM 3256 O O . GLN B 1 107 ? 106.600 8.391 36.478 1.00 59.94 107 GLN B O 1
ATOM 3258 N N . ALA B 1 108 ? 105.333 9.048 34.747 1.00 49.46 108 ALA B N 1
ATOM 3259 C CA . ALA B 1 108 ? 104.215 8.192 35.141 1.00 43.87 108 ALA B CA 1
ATOM 3260 C C . ALA B 1 108 ? 104.415 6.737 34.722 1.00 44.53 108 ALA B C 1
ATOM 3261 O O . ALA B 1 108 ? 105.283 6.431 33.909 1.00 46.92 108 ALA B O 1
ATOM 3263 N N . SER B 1 109 ? 103.604 5.849 35.289 1.00 42.38 109 SER B N 1
ATOM 3264 C CA . SER B 1 109 ? 103.571 4.457 34.861 1.00 40.85 109 SER B CA 1
ATOM 3265 C C . SER B 1 109 ? 102.578 4.308 33.716 1.00 38.30 109 SER B C 1
ATOM 3266 O O . SER B 1 109 ? 101.497 4.911 33.743 1.00 37.22 109 SER B O 1
ATOM 3269 N N . TYR B 1 110 ? 102.953 3.529 32.704 1.00 39.23 110 TYR B N 1
ATOM 3270 C CA . TYR B 1 110 ? 102.063 3.263 31.572 1.00 38.49 110 TYR B CA 1
ATOM 3271 C C . TYR B 1 110 ? 101.905 1.767 31.337 1.00 38.44 110 TYR B C 1
ATOM 3272 O O . TYR B 1 110 ? 101.512 1.335 30.260 1.00 32.90 110 TYR B O 1
ATOM 3281 N N . ASP B 1 111 ? 102.227 0.980 32.352 1.00 36.98 111 ASP B N 1
ATOM 3282 C CA . ASP B 1 111 ? 101.990 -0.462 32.328 1.00 36.18 111 ASP B CA 1
ATOM 3283 C C . ASP B 1 111 ? 100.501 -0.747 32.220 1.00 37.91 111 ASP B C 1
ATOM 3284 O O . ASP B 1 111 ? 99.681 0.112 32.545 1.00 32.12 111 ASP B O 1
ATOM 3289 N N . VAL B 1 112 ? 100.141 -1.947 31.768 1.00 33.04 112 VAL B N 1
ATOM 3290 C CA . VAL B 1 112 ? 98.740 -2.232 31.470 1.00 33.10 112 VAL B CA 1
ATOM 3291 C C . VAL B 1 112 ? 97.885 -2.328 32.732 1.00 29.66 112 VAL B C 1
ATOM 3292 O O . VAL B 1 112 ? 96.680 -2.082 32.690 1.00 34.06 112 VAL B O 1
ATOM 3296 N N . GLY B 1 113 ? 98.515 -2.681 33.848 1.00 33.77 113 GLY B N 1
ATOM 3297 C CA . GLY B 1 113 ? 97.833 -2.759 35.129 1.00 33.29 113 GLY B CA 1
ATOM 3298 C C . GLY B 1 113 ? 97.358 -1.395 35.598 1.00 40.35 113 GLY B C 1
ATOM 3299 O O . GLY B 1 113 ? 96.213 -1.244 36.022 1.00 38.13 113 GLY B O 1
ATOM 3300 N N . THR B 1 114 ? 98.244 -0.404 35.545 1.00 36.07 114 THR B N 1
ATOM 3301 C CA . THR B 1 114 ? 97.859 0.981 35.801 1.00 31.86 114 THR B CA 1
ATOM 3302 C C . THR B 1 114 ? 96.825 1.517 34.793 1.00 32.24 114 THR B C 1
ATOM 3303 O O . THR B 1 114 ? 95.856 2.180 35.185 1.00 32.84 114 THR B O 1
ATOM 3307 N N . GLN B 1 115 ? 97.019 1.228 33.504 1.00 29.36 115 GLN B N 1
ATOM 3308 C CA . GLN B 1 115 ? 96.119 1.755 32.470 1.00 32.53 115 GLN B CA 1
ATOM 3309 C C . GLN B 1 115 ? 94.698 1.198 32.658 1.00 30.81 115 GLN B C 1
ATOM 3310 O O . GLN B 1 115 ? 93.709 1.901 32.441 1.00 31.23 115 GLN B O 1
ATOM 3316 N N . ALA B 1 116 ? 94.607 -0.062 33.066 1.00 30.19 116 ALA B N 1
ATOM 3317 C CA . ALA B 1 116 ? 93.303 -0.696 33.267 1.00 32.74 116 ALA B CA 1
ATOM 3318 C C . ALA B 1 116 ? 92.527 0.014 34.371 1.00 30.74 116 ALA B C 1
ATOM 3319 O O . ALA B 1 116 ? 91.318 0.188 34.274 1.00 32.61 116 ALA B O 1
ATOM 3321 N N . GLU B 1 117 ? 93.224 0.427 35.420 1.00 30.36 117 GLU B N 1
ATOM 3322 C CA . GLU B 1 117 ? 92.575 1.165 36.499 1.00 35.33 117 GLU B CA 1
ATOM 3323 C C . GLU B 1 117 ? 92.220 2.577 36.043 1.00 38.34 117 GLU B C 1
ATOM 3324 O O . GLU B 1 117 ? 91.162 3.107 36.418 1.00 39.30 117 GLU B O 1
ATOM 3330 N N . ARG B 1 118 ? 93.075 3.198 35.228 1.00 33.81 118 ARG B N 1
ATOM 3331 C CA . ARG B 1 118 ? 92.703 4.506 34.676 1.00 31.27 118 ARG B CA 1
ATOM 3332 C C . ARG B 1 118 ? 91.444 4.416 33.796 1.00 32.06 118 ARG B C 1
ATOM 3333 O O . ARG B 1 118 ? 90.606 5.309 33.822 1.00 34.02 118 ARG B O 1
ATOM 3341 N N . VAL B 1 119 ? 91.315 3.342 33.024 1.00 28.02 119 VAL B N 1
ATOM 3342 C CA . VAL B 1 119 ? 90.153 3.191 32.147 1.00 32.27 119 VAL B CA 1
ATOM 3343 C C . VAL B 1 119 ? 88.883 3.042 32.980 1.00 33.81 119 VAL B C 1
ATOM 3344 O O . VAL B 1 119 ? 87.850 3.634 32.660 1.00 34.27 119 VAL B O 1
ATOM 3348 N N . ALA B 1 120 ? 88.969 2.272 34.063 1.00 33.06 120 ALA B N 1
ATOM 3349 C CA . ALA B 1 120 ? 87.831 2.121 34.957 1.00 35.68 120 ALA B CA 1
ATOM 3350 C C . ALA B 1 120 ? 87.474 3.457 35.600 1.00 36.10 120 ALA B C 1
ATOM 3351 O O . ALA B 1 120 ? 86.297 3.790 35.714 1.00 35.93 120 ALA B O 1
ATOM 3353 N N . ASN B 1 121 ? 88.478 4.221 36.028 1.00 32.20 121 ASN B N 1
ATOM 3354 C CA . ASN B 1 121 ? 88.209 5.544 36.585 1.00 34.76 121 ASN B CA 1
ATOM 3355 C C . ASN B 1 121 ? 87.629 6.492 35.521 1.00 37.16 121 ASN B C 1
ATOM 3356 O O . ASN B 1 121 ? 86.788 7.342 35.817 1.00 38.95 121 ASN B O 1
ATOM 3361 N N . PHE B 1 122 ? 88.078 6.342 34.280 1.00 35.32 122 PHE B N 1
ATOM 3362 C CA . PHE B 1 122 ? 87.530 7.134 33.185 1.00 33.09 122 PHE B CA 1
ATOM 3363 C C . PHE B 1 122 ? 86.037 6.834 33.004 1.00 36.55 122 PHE B C 1
ATOM 3364 O O . PHE B 1 122 ? 85.235 7.749 32.835 1.00 36.56 122 PHE B O 1
ATOM 3372 N N . ALA B 1 123 ? 85.662 5.560 33.031 1.00 34.28 123 ALA B N 1
ATOM 3373 C CA . ALA B 1 123 ? 84.245 5.197 32.877 1.00 34.58 123 ALA B CA 1
ATOM 3374 C C . ALA B 1 123 ? 83.408 5.824 33.995 1.00 37.62 123 ALA B C 1
ATOM 3375 O O . ALA B 1 123 ? 82.343 6.391 33.739 1.00 40.36 123 ALA B O 1
ATOM 3377 N N . ALA B 1 124 ? 83.900 5.762 35.229 1.00 36.87 124 ALA B N 1
ATOM 3378 C CA . ALA B 1 124 ? 83.186 6.381 36.344 1.00 41.69 124 ALA B CA 1
ATOM 3379 C C . ALA B 1 124 ? 83.057 7.900 36.165 1.00 46.75 124 ALA B C 1
ATOM 3380 O O . ALA B 1 124 ? 82.004 8.469 36.435 1.00 49.67 124 ALA B O 1
ATOM 3382 N N . ALA B 1 125 ? 84.117 8.543 35.680 1.00 40.79 125 ALA B N 1
ATOM 3383 C CA . ALA B 1 125 ? 84.144 9.997 35.515 1.00 48.00 125 ALA B CA 1
ATOM 3384 C C . ALA B 1 125 ? 83.184 10.509 34.428 1.00 47.90 125 ALA B C 1
ATOM 3385 O O . ALA B 1 125 ? 82.757 11.662 34.472 1.00 49.26 125 ALA B O 1
ATOM 3387 N N . ILE B 1 126 ? 82.880 9.688 33.430 1.00 41.20 126 ILE B N 1
ATOM 3388 C CA . ILE B 1 126 ? 81.914 10.116 32.423 1.00 44.91 126 ILE B CA 1
ATOM 3389 C C . ILE B 1 126 ? 80.531 9.520 32.708 1.00 46.54 126 ILE B C 1
ATOM 3390 O O . ILE B 1 126 ? 79.651 9.547 31.852 1.00 46.50 126 ILE B O 1
ATOM 3395 N N . GLY B 1 127 ? 80.352 8.961 33.902 1.00 45.67 127 GLY B N 1
ATOM 3396 C CA . GLY B 1 127 ? 79.034 8.560 34.373 1.00 48.54 127 GLY B CA 1
ATOM 3397 C C . GLY B 1 127 ? 78.511 7.240 33.835 1.00 52.73 127 GLY B C 1
ATOM 3398 O O . GLY B 1 127 ? 77.306 7.029 33.752 1.00 50.98 127 GLY B O 1
ATOM 3399 N N . VAL B 1 128 ? 79.425 6.346 33.478 1.00 46.23 128 VAL B N 1
ATOM 3400 C CA . VAL B 1 128 ? 79.075 5.025 32.971 1.00 40.66 128 VAL B CA 1
ATOM 3401 C C . VAL B 1 128 ? 79.394 3.946 34.011 1.00 45.56 128 VAL B C 1
ATOM 3402 O O . VAL B 1 128 ? 80.523 3.858 34.486 1.00 45.41 128 VAL B O 1
ATOM 3406 N N . ARG B 1 129 ? 78.402 3.132 34.367 1.00 43.92 129 ARG B N 1
ATOM 3407 C CA . ARG B 1 129 ? 78.561 2.164 35.458 1.00 45.75 129 ARG B CA 1
ATOM 3408 C C . ARG B 1 129 ? 78.612 0.722 34.953 1.00 40.96 129 ARG B C 1
ATOM 3409 O O . ARG B 1 129 ? 79.157 -0.157 35.610 1.00 42.72 129 ARG B O 1
ATOM 3411 N N . ARG B 1 130 ? 78.004 0.489 33.795 1.00 37.71 130 ARG B N 1
ATOM 3412 C CA . ARG B 1 130 ? 77.993 -0.816 33.140 1.00 43.53 130 ARG B CA 1
ATOM 3413 C C . ARG B 1 130 ? 78.318 -0.599 31.680 1.00 41.84 130 ARG B C 1
ATOM 3414 O O . ARG B 1 130 ? 77.763 0.306 31.066 1.00 40.45 130 ARG B O 1
ATOM 3418 N N . LEU B 1 131 ? 79.206 -1.410 31.114 1.00 36.71 131 LEU B N 1
ATOM 3419 C CA . LEU B 1 131 ? 79.628 -1.174 29.736 1.00 32.25 131 LEU B CA 1
ATOM 3420 C C . LEU B 1 131 ? 80.163 -2.416 29.067 1.00 29.59 131 LEU B C 1
ATOM 3421 O O . LEU B 1 131 ? 80.599 -3.352 29.735 1.00 31.47 131 LEU B O 1
ATOM 3426 N N . HIS B 1 132 ? 80.133 -2.407 27.741 1.00 27.05 132 HIS B N 1
ATOM 3427 C CA . HIS B 1 132 ? 80.842 -3.405 26.947 1.00 31.05 132 HIS B CA 1
ATOM 3428 C C . HIS B 1 132 ? 82.240 -2.881 26.645 1.00 28.62 132 HIS B C 1
ATOM 3429 O O . HIS B 1 132 ? 82.389 -1.700 26.337 1.00 31.85 132 HIS B O 1
ATOM 3436 N N . LEU B 1 133 ? 83.244 -3.752 26.713 1.00 26.18 133 LEU B N 1
ATOM 3437 C CA . LEU B 1 133 ? 84.634 -3.368 26.425 1.00 27.47 133 LEU B CA 1
ATOM 3438 C C . LEU B 1 133 ? 85.115 -3.993 25.140 1.00 29.00 133 LEU B C 1
ATOM 3439 O O . LEU B 1 133 ? 84.831 -5.166 24.876 1.00 28.25 133 LEU B O 1
ATOM 3444 N N . ALA B 1 134 ? 85.856 -3.226 24.354 1.00 25.37 134 ALA B N 1
ATOM 3445 C CA . ALA B 1 134 ? 86.579 -3.772 23.210 1.00 27.86 134 ALA B CA 1
ATOM 3446 C C . ALA B 1 134 ? 87.956 -3.140 23.137 1.00 29.90 134 ALA B C 1
ATOM 3447 O O . ALA B 1 134 ? 88.080 -1.913 23.199 1.00 29.30 134 ALA B O 1
ATOM 3449 N N . GLY B 1 135 ? 88.983 -3.961 22.947 1.00 29.62 135 GLY B N 1
ATOM 3450 C CA . GLY B 1 135 ? 90.343 -3.448 22.887 1.00 26.75 135 GLY B CA 1
ATOM 3451 C C . GLY B 1 135 ? 91.173 -4.176 21.852 1.00 32.54 135 GLY B C 1
ATOM 3452 O O . GLY B 1 135 ? 91.051 -5.395 21.670 1.00 29.66 135 GLY B O 1
ATOM 3453 N N . ASN B 1 136 ? 92.024 -3.418 21.175 1.00 27.41 136 ASN B N 1
ATOM 3454 C CA . ASN B 1 136 ? 92.968 -3.972 20.213 1.00 27.42 136 ASN B CA 1
ATOM 3455 C C . ASN B 1 136 ? 94.375 -3.994 20.778 1.00 29.71 136 ASN B C 1
ATOM 3456 O O . ASN B 1 136 ? 94.837 -2.988 21.326 1.00 30.62 136 ASN B O 1
ATOM 3461 N N . SER B 1 137 ? 95.043 -5.141 20.644 1.00 29.33 137 SER B N 1
ATOM 3462 C CA A SER B 1 137 ? 96.446 -5.291 21.019 0.71 31.92 137 SER B CA 1
ATOM 3463 C CA B SER B 1 137 ? 96.444 -5.317 21.036 0.29 31.88 137 SER B CA 1
ATOM 3464 C C . SER B 1 137 ? 96.702 -4.923 22.490 1.00 32.76 137 SER B C 1
ATOM 3465 O O . SER B 1 137 ? 96.136 -5.523 23.398 1.00 35.07 137 SER B O 1
ATOM 3470 N N . MET B 1 138 ? 97.563 -3.939 22.724 1.00 30.85 138 MET B N 1
ATOM 3471 C CA . MET B 1 138 ? 97.789 -3.452 24.093 1.00 31.13 138 MET B CA 1
ATOM 3472 C C . MET B 1 138 ? 96.458 -3.055 24.778 1.00 27.30 138 MET B C 1
ATOM 3473 O O . MET B 1 138 ? 96.250 -3.304 25.968 1.00 27.95 138 MET B O 1
ATOM 3478 N N . GLY B 1 139 ? 95.565 -2.439 24.007 1.00 27.10 139 GLY B N 1
ATOM 3479 C CA . GLY B 1 139 ? 94.258 -2.055 24.523 1.00 29.43 139 GLY B CA 1
ATOM 3480 C C . GLY B 1 139 ? 93.410 -3.265 24.895 1.00 29.38 139 GLY B C 1
ATOM 3481 O O . GLY B 1 139 ? 92.602 -3.187 25.823 1.00 27.76 139 GLY B O 1
ATOM 3482 N N . GLY B 1 140 ? 93.602 -4.388 24.198 1.00 27.44 140 GLY B N 1
ATOM 3483 C CA . GLY B 1 140 ? 92.911 -5.628 24.557 1.00 25.86 140 GLY B CA 1
ATOM 3484 C C . GLY B 1 140 ? 93.462 -6.227 25.846 1.00 28.95 140 GLY B C 1
ATOM 3485 O O . GLY B 1 140 ? 92.721 -6.748 26.673 1.00 29.46 140 GLY B O 1
ATOM 3486 N N . HIS B 1 141 ? 94.778 -6.136 26.021 1.00 29.77 141 HIS B N 1
ATOM 3487 C CA . HIS B 1 141 ? 95.434 -6.569 27.249 1.00 31.11 141 HIS B CA 1
ATOM 3488 C C . HIS B 1 141 ? 94.820 -5.782 28.411 1.00 30.15 141 HIS B C 1
ATOM 3489 O O . HIS B 1 141 ? 94.418 -6.331 29.435 1.00 29.62 141 HIS B O 1
ATOM 3496 N N . ILE B 1 142 ? 94.709 -4.481 28.215 1.00 27.90 142 ILE B N 1
ATOM 3497 C CA . ILE B 1 142 ? 94.113 -3.601 29.210 1.00 29.88 142 ILE B CA 1
ATOM 3498 C C . ILE B 1 142 ? 92.627 -3.919 29.475 1.00 31.04 142 ILE B C 1
ATOM 3499 O O . ILE B 1 142 ? 92.192 -4.001 30.627 1.00 27.43 142 ILE B O 1
ATOM 3504 N N . ALA B 1 143 ? 91.858 -4.125 28.409 1.00 26.60 143 ALA B N 1
ATOM 3505 C CA . ALA B 1 143 ? 90.437 -4.428 28.552 1.00 29.30 143 ALA B CA 1
ATOM 3506 C C . ALA B 1 143 ? 90.219 -5.734 29.314 1.00 29.48 143 ALA B C 1
ATOM 3507 O O . ALA B 1 143 ? 89.327 -5.825 30.152 1.00 29.66 143 ALA B O 1
ATOM 3509 N N . ALA B 1 144 ? 91.034 -6.742 29.029 1.00 27.59 144 ALA B N 1
ATOM 3510 C CA . ALA B 1 144 ? 90.892 -8.028 29.726 1.00 28.93 144 ALA B CA 1
ATOM 3511 C C . ALA B 1 144 ? 91.108 -7.871 31.239 1.00 33.04 144 ALA B C 1
ATOM 3512 O O . ALA B 1 144 ? 90.413 -8.492 32.044 1.00 32.46 144 ALA B O 1
ATOM 3514 N N . LEU B 1 145 ? 92.073 -7.045 31.639 1.00 30.74 145 LEU B N 1
ATOM 3515 C CA . LEU B 1 145 ? 92.339 -6.852 33.069 1.00 33.42 145 LEU B CA 1
ATOM 3516 C C . LEU B 1 145 ? 91.178 -6.122 33.751 1.00 34.28 145 LEU B C 1
ATOM 3517 O O . LEU B 1 145 ? 90.779 -6.485 34.859 1.00 32.59 145 LEU B O 1
ATOM 3522 N N . TYR B 1 146 ? 90.619 -5.122 33.071 1.00 30.78 146 TYR B N 1
ATOM 3523 C CA . TYR B 1 146 ? 89.434 -4.429 33.563 1.00 31.74 146 TYR B CA 1
ATOM 3524 C C . TYR B 1 146 ? 88.324 -5.484 33.772 1.00 31.91 146 TYR B C 1
ATOM 3525 O O . TYR B 1 146 ? 87.736 -5.567 34.849 1.00 32.85 146 TYR B O 1
ATOM 3534 N N . ALA B 1 147 ? 88.070 -6.315 32.764 1.00 32.78 147 ALA B N 1
ATOM 3535 C CA . ALA B 1 147 ? 87.011 -7.332 32.881 1.00 32.68 147 ALA B CA 1
ATOM 3536 C C . ALA B 1 147 ? 87.281 -8.315 34.025 1.00 39.21 147 ALA B C 1
ATOM 3537 O O . ALA B 1 147 ? 86.352 -8.769 34.706 1.00 38.11 147 ALA B O 1
ATOM 3539 N N . ALA B 1 148 ? 88.549 -8.638 34.256 1.00 35.63 148 ALA B N 1
ATOM 3540 C CA . ALA B 1 148 ? 88.870 -9.594 35.317 1.00 37.42 148 ALA B CA 1
ATOM 3541 C C . ALA B 1 148 ? 88.777 -8.939 36.694 1.00 44.19 148 ALA B C 1
ATOM 3542 O O . ALA B 1 148 ? 88.393 -9.575 37.663 1.00 38.97 148 ALA B O 1
ATOM 3544 N N . ARG B 1 149 ? 89.107 -7.654 36.777 1.00 37.18 149 ARG B N 1
ATOM 3545 C CA . ARG B 1 149 ? 89.159 -6.978 38.067 1.00 43.16 149 ARG B CA 1
ATOM 3546 C C . ARG B 1 149 ? 87.830 -6.375 38.500 1.00 39.82 149 ARG B C 1
ATOM 3547 O O . ARG B 1 149 ? 87.565 -6.247 39.689 1.00 41.27 149 ARG B O 1
ATOM 3555 N N . HIS B 1 150 ? 86.990 -6.005 37.543 1.00 33.23 150 HIS B N 1
ATOM 3556 C CA . HIS B 1 150 ? 85.734 -5.359 37.889 1.00 41.82 150 HIS B CA 1
ATOM 3557 C C . HIS B 1 150 ? 84.587 -6.021 37.146 1.00 41.56 150 HIS B C 1
ATOM 3558 O O . HIS B 1 150 ? 83.921 -5.381 36.329 1.00 40.53 150 HIS B O 1
ATOM 3565 N N . PRO B 1 151 ? 84.334 -7.300 37.449 1.00 37.61 151 PRO B N 1
ATOM 3566 C CA . PRO B 1 151 ? 83.354 -8.069 36.669 1.00 36.66 151 PRO B CA 1
ATOM 3567 C C . PRO B 1 151 ? 81.948 -7.486 36.766 1.00 44.02 151 PRO B C 1
ATOM 3568 O O . PRO B 1 151 ? 81.152 -7.692 35.854 1.00 50.78 151 PRO B O 1
ATOM 3572 N N . GLU B 1 152 ? 81.643 -6.780 37.857 1.00 43.13 152 GLU B N 1
ATOM 3573 C CA . GLU B 1 152 ? 80.306 -6.221 38.037 1.00 42.82 152 GLU B CA 1
ATOM 3574 C C . GLU B 1 152 ? 80.027 -5.107 37.019 1.00 44.49 152 GLU B C 1
ATOM 3575 O O . GLU B 1 152 ? 78.879 -4.776 36.759 1.00 45.44 152 GLU B O 1
ATOM 3581 N N . GLN B 1 153 ? 81.073 -4.537 36.430 1.00 37.26 153 GLN B N 1
ATOM 3582 C CA . GLN B 1 153 ? 80.887 -3.418 35.502 1.00 36.49 153 GLN B CA 1
ATOM 3583 C C . GLN B 1 153 ? 80.835 -3.868 34.048 1.00 39.30 153 GLN B C 1
ATOM 3584 O O . GLN B 1 153 ? 80.393 -3.123 33.185 1.00 39.08 153 GLN B O 1
ATOM 3590 N N . VAL B 1 154 ? 81.318 -5.069 33.751 1.00 36.43 154 VAL B N 1
ATOM 3591 C CA . VAL B 1 154 ? 81.545 -5.400 32.343 1.00 32.62 154 VAL B CA 1
ATOM 3592 C C . VAL B 1 154 ? 80.483 -6.336 31.761 1.00 37.10 154 VAL B C 1
ATOM 3593 O O . VAL B 1 154 ? 80.317 -7.470 32.208 1.00 35.62 154 VAL B O 1
ATOM 3597 N N . LEU B 1 155 ? 79.755 -5.835 30.763 1.00 33.87 155 LEU B N 1
ATOM 3598 C CA . LEU B 1 155 ? 78.664 -6.583 30.140 1.00 34.35 155 LEU B CA 1
ATOM 3599 C C . LEU B 1 155 ? 79.177 -7.575 29.090 1.00 40.77 155 LEU B C 1
ATOM 3600 O O . LEU B 1 155 ? 78.616 -8.646 28.904 1.00 35.03 155 LEU B O 1
ATOM 3605 N N . SER B 1 156 ? 80.244 -7.212 28.396 1.00 31.37 156 SER B N 1
ATOM 3606 C CA . SER B 1 156 ? 80.883 -8.131 27.464 1.00 31.96 156 SER B CA 1
ATOM 3607 C C . SER B 1 156 ? 82.274 -7.612 27.185 1.00 35.85 156 SER B C 1
ATOM 3608 O O . SER B 1 156 ? 82.578 -6.455 27.488 1.00 31.70 156 SER B O 1
ATOM 3611 N N . LEU B 1 157 ? 83.107 -8.472 26.614 1.00 30.60 157 LEU B N 1
ATOM 3612 C CA . LEU B 1 157 ? 84.497 -8.152 26.341 1.00 33.50 157 LEU B CA 1
ATOM 3613 C C . LEU B 1 157 ? 84.858 -8.613 24.934 1.00 31.52 157 LEU B C 1
ATOM 3614 O O . LEU B 1 157 ? 84.538 -9.725 24.550 1.00 29.58 157 LEU B O 1
ATOM 3619 N N . ALA B 1 158 ? 85.491 -7.750 24.151 1.00 26.64 158 ALA B N 1
ATOM 3620 C CA . ALA B 1 158 ? 85.982 -8.155 22.838 1.00 25.79 158 ALA B CA 1
ATOM 3621 C C . ALA B 1 158 ? 87.469 -7.900 22.774 1.00 30.91 158 ALA B C 1
ATOM 3622 O O . ALA B 1 158 ? 87.926 -6.763 22.918 1.00 29.82 158 ALA B O 1
ATOM 3624 N N . LEU B 1 159 ? 88.209 -8.963 22.531 1.00 28.64 159 LEU B N 1
ATOM 3625 C CA . LEU B 1 159 ? 89.654 -8.906 22.438 1.00 26.93 159 LEU B CA 1
ATOM 3626 C C . LEU B 1 159 ? 90.014 -9.025 20.975 1.00 32.09 159 LEU B C 1
ATOM 3627 O O . LEU B 1 159 ? 89.886 -10.091 20.370 1.00 31.29 159 LEU B O 1
ATOM 3632 N N . ILE B 1 160 ? 90.438 -7.914 20.405 1.00 28.11 160 ILE B N 1
ATOM 3633 C CA . ILE B 1 160 ? 90.744 -7.843 18.991 1.00 27.29 160 ILE B CA 1
ATOM 3634 C C . ILE B 1 160 ? 92.266 -7.883 18.843 1.00 33.67 160 ILE B C 1
ATOM 3635 O O . ILE B 1 160 ? 92.951 -6.868 19.027 1.00 30.09 160 ILE B O 1
ATOM 3640 N N . ASP B 1 161 ? 92.786 -9.072 18.551 1.00 30.84 161 ASP B N 1
ATOM 3641 C CA . ASP B 1 161 ? 94.231 -9.284 18.466 1.00 34.64 161 ASP B CA 1
ATOM 3642 C C . ASP B 1 161 ? 94.923 -8.729 19.711 1.00 36.80 161 ASP B C 1
ATOM 3643 O O . ASP B 1 161 ? 95.817 -7.894 19.595 1.00 32.79 161 ASP B O 1
ATOM 3648 N N . ASN B 1 162 ? 94.492 -9.164 20.895 1.00 29.08 162 ASN B N 1
ATOM 3649 C CA . ASN B 1 162 ? 95.038 -8.629 22.155 1.00 34.63 162 ASN B CA 1
ATOM 3650 C C . ASN B 1 162 ? 96.427 -9.157 22.515 1.00 39.63 162 ASN B C 1
ATOM 3651 O O . ASN B 1 162 ? 96.766 -10.295 22.187 1.00 31.14 162 ASN B O 1
ATOM 3656 N N . ALA B 1 163 ? 97.210 -8.335 23.213 1.00 33.51 163 ALA B N 1
ATOM 3657 C CA . ALA B 1 163 ? 98.427 -8.793 23.881 1.00 35.53 163 ALA B CA 1
ATOM 3658 C C . ALA B 1 163 ? 98.065 -9.454 25.213 1.00 32.96 163 ALA B C 1
ATOM 3659 O O . ALA B 1 163 ? 96.917 -9.360 25.660 1.00 34.29 163 ALA B O 1
ATOM 3661 N N . GLY B 1 164 ? 99.022 -10.123 25.848 1.00 35.43 164 GLY B N 1
ATOM 3662 C CA . GLY B 1 164 ? 98.794 -10.637 27.189 1.00 40.95 164 GLY B CA 1
ATOM 3663 C C . GLY B 1 164 ? 98.874 -12.143 27.422 1.00 41.37 164 GLY B C 1
ATOM 3664 O O . GLY B 1 164 ? 98.822 -12.583 28.567 1.00 43.55 164 GLY B O 1
ATOM 3665 N N . VAL B 1 165 ? 98.984 -12.937 26.361 1.00 38.88 165 VAL B N 1
ATOM 3666 C CA . VAL B 1 165 ? 99.244 -14.360 26.525 1.00 44.95 165 VAL B CA 1
ATOM 3667 C C . VAL B 1 165 ? 100.464 -14.749 25.717 1.00 44.79 165 VAL B C 1
ATOM 3668 O O . VAL B 1 165 ? 100.890 -14.006 24.837 1.00 44.41 165 VAL B O 1
ATOM 3672 N N . MET B 1 166 ? 101.032 -15.907 26.038 1.00 43.90 166 MET B N 1
ATOM 3673 C CA A MET B 1 166 ? 102.201 -16.444 25.346 0.71 49.24 166 MET B CA 1
ATOM 3674 C CA B MET B 1 166 ? 102.173 -16.398 25.288 0.29 49.11 166 MET B CA 1
ATOM 3675 C C . MET B 1 166 ? 101.820 -17.714 24.613 1.00 50.92 166 MET B C 1
ATOM 3676 O O . MET B 1 166 ? 101.755 -18.772 25.243 1.00 60.98 166 MET B O 1
ATOM 3685 N N . PRO B 1 167 ? 101.578 -17.631 23.303 1.00 54.75 167 PRO B N 1
ATOM 3686 C CA . PRO B 1 167 ? 101.099 -18.776 22.533 1.00 53.41 167 PRO B CA 1
ATOM 3687 C C . PRO B 1 167 ? 102.233 -19.684 22.127 1.00 65.38 167 PRO B C 1
ATOM 3688 O O . PRO B 1 167 ? 103.399 -19.348 22.342 1.00 60.38 167 PRO B O 1
ATOM 3692 N N . ALA B 1 168 ? 101.879 -20.829 21.557 1.00 77.11 168 ALA B N 1
ATOM 3693 C CA . ALA B 1 168 ? 102.851 -21.847 21.194 1.00 83.29 168 ALA B CA 1
ATOM 3694 C C . ALA B 1 168 ? 103.784 -21.334 20.109 1.00 82.08 168 ALA B C 1
ATOM 3695 O O . ALA B 1 168 ? 104.984 -21.602 20.125 1.00 83.39 168 ALA B O 1
ATOM 3697 N N . ARG B 1 169 ? 103.222 -20.577 19.175 1.00 77.92 169 ARG B N 1
ATOM 3698 C CA . ARG B 1 169 ? 103.998 -20.054 18.064 1.00 75.27 169 ARG B CA 1
ATOM 3699 C C . ARG B 1 169 ? 104.497 -18.642 18.333 1.00 67.93 169 ARG B C 1
ATOM 3700 O O . ARG B 1 169 ? 103.739 -17.771 18.764 1.00 57.99 169 ARG B O 1
ATOM 3708 N N . LYS B 1 170 ? 105.783 -18.427 18.077 1.00 65.92 170 LYS B N 1
ATOM 3709 C CA . LYS B 1 170 ? 106.398 -17.117 18.250 1.00 63.01 170 LYS B CA 1
ATOM 3710 C C . LYS B 1 170 ? 106.044 -16.197 17.079 1.00 60.31 170 LYS B C 1
ATOM 3711 O O . LYS B 1 170 ? 106.268 -16.539 15.919 1.00 63.35 170 LYS B O 1
ATOM 3714 N N . SER B 1 171 ? 105.475 -15.035 17.385 1.00 54.87 171 SER B N 1
ATOM 3715 C CA . SER B 1 171 ? 105.091 -14.081 16.348 1.00 54.34 171 SER B CA 1
ATOM 3716 C C . SER B 1 171 ? 106.326 -13.436 15.743 1.00 56.54 171 SER B C 1
ATOM 3717 O O . SER B 1 171 ? 107.428 -13.541 16.290 1.00 58.41 171 SER B O 1
ATOM 3720 N N . GLU B 1 172 ? 106.142 -12.770 14.610 1.00 53.34 172 GLU B N 1
ATOM 3721 C CA . GLU B 1 172 ? 107.252 -12.091 13.951 1.00 61.35 172 GLU B CA 1
ATOM 3722 C C . GLU B 1 172 ? 107.819 -10.961 14.817 1.00 55.29 172 GLU B C 1
ATOM 3723 O O . GLU B 1 172 ? 109.033 -10.739 14.840 1.00 60.07 172 GLU B O 1
ATOM 3729 N N . LEU B 1 173 ? 106.945 -10.276 15.554 1.00 52.72 173 LEU B N 1
ATOM 3730 C CA . LEU B 1 173 ? 107.368 -9.207 16.460 1.00 52.44 173 LEU B CA 1
ATOM 3731 C C . LEU B 1 173 ? 108.310 -9.730 17.537 1.00 56.57 173 LEU B C 1
ATOM 3732 O O . LEU B 1 173 ? 109.369 -9.152 17.783 1.00 60.07 173 LEU B O 1
ATOM 3737 N N . PHE B 1 174 ? 107.923 -10.821 18.188 1.00 53.14 174 PHE B N 1
ATOM 3738 C CA . PHE B 1 174 ? 108.725 -11.344 19.296 1.00 56.68 174 PHE B CA 1
ATOM 3739 C C . PHE B 1 174 ? 110.055 -11.863 18.781 1.00 61.19 174 PHE B C 1
ATOM 3740 O O . PHE B 1 174 ? 111.063 -11.818 19.491 1.00 63.14 174 PHE B O 1
ATOM 3748 N N . GLU B 1 175 ? 110.068 -12.338 17.538 1.00 65.44 175 GLU B N 1
ATOM 3749 C CA . GLU B 1 175 ? 111.325 -12.716 16.898 1.00 74.72 175 GLU B CA 1
ATOM 3750 C C . GLU B 1 175 ? 112.181 -11.476 16.637 1.00 72.01 175 GLU B C 1
ATOM 3751 O O . GLU B 1 175 ? 113.391 -11.502 16.840 1.00 72.16 175 GLU B O 1
ATOM 3754 N N . ASP B 1 176 ? 111.554 -10.392 16.186 1.00 71.22 176 ASP B N 1
ATOM 3755 C CA . ASP B 1 176 ? 112.277 -9.137 15.979 1.00 70.50 176 ASP B CA 1
ATOM 3756 C C . ASP B 1 176 ? 112.867 -8.609 17.284 1.00 71.30 176 ASP B C 1
ATOM 3757 O O . ASP B 1 176 ? 114.006 -8.135 17.310 1.00 75.11 176 ASP B O 1
ATOM 3762 N N . LEU B 1 177 ? 112.091 -8.687 18.364 1.00 66.84 177 LEU B N 1
ATOM 3763 C CA . LEU B 1 177 ? 112.511 -8.115 19.641 1.00 68.25 177 LEU B CA 1
ATOM 3764 C C . LEU B 1 177 ? 113.779 -8.752 20.223 1.00 72.27 177 LEU B C 1
ATOM 3765 O O . LEU B 1 177 ? 114.597 -8.063 20.841 1.00 77.78 177 LEU B O 1
ATOM 3770 N N . GLU B 1 178 ? 113.957 -10.054 20.020 1.00 73.00 178 GLU B N 1
ATOM 3771 C CA . GLU B 1 178 ? 115.157 -10.720 20.520 1.00 83.62 178 GLU B CA 1
ATOM 3772 C C . GLU B 1 178 ? 116.391 -10.314 19.707 1.00 86.07 178 GLU B C 1
ATOM 3773 O O . GLU B 1 178 ? 117.523 -10.585 20.113 1.00 84.78 178 GLU B O 1
ATOM 3779 N N . ARG B 1 179 ? 116.169 -9.657 18.570 1.00 85.16 179 ARG B N 1
ATOM 3780 C CA . ARG B 1 179 ? 117.271 -9.159 17.751 1.00 87.71 179 ARG B CA 1
ATOM 3781 C C . ARG B 1 179 ? 117.408 -7.641 17.879 1.00 85.46 179 ARG B C 1
ATOM 3782 O O . ARG B 1 179 ? 118.141 -7.009 17.120 1.00 87.53 179 ARG B O 1
ATOM 3790 N N . GLY B 1 180 ? 116.709 -7.067 18.854 1.00 85.49 180 GLY B N 1
ATOM 3791 C CA . GLY B 1 180 ? 116.790 -5.642 19.126 1.00 87.06 180 GLY B CA 1
ATOM 3792 C C . GLY B 1 180 ? 116.078 -4.779 18.100 1.00 84.75 180 GLY B C 1
ATOM 3793 O O . GLY B 1 180 ? 116.409 -3.607 17.923 1.00 84.48 180 GLY B O 1
ATOM 3794 N N . GLU B 1 181 ? 115.099 -5.359 17.414 1.00 79.58 181 GLU B N 1
ATOM 3795 C CA . GLU B 1 181 ? 114.342 -4.617 16.417 1.00 75.92 181 GLU B CA 1
ATOM 3796 C C . GLU B 1 181 ? 112.863 -4.504 16.795 1.00 70.63 181 GLU B C 1
ATOM 3797 O O . GLU B 1 181 ? 112.245 -5.477 17.240 1.00 64.06 181 GLU B O 1
ATOM 3803 N N . ASN B 1 182 ? 112.308 -3.306 16.626 1.00 64.76 182 ASN B N 1
ATOM 3804 C CA . ASN B 1 182 ? 110.915 -3.054 16.949 1.00 62.96 182 ASN B CA 1
ATOM 3805 C C . ASN B 1 182 ? 110.239 -2.131 15.928 1.00 60.40 182 ASN B C 1
ATOM 3806 O O . ASN B 1 182 ? 110.371 -0.914 16.003 1.00 60.07 182 ASN B O 1
ATOM 3811 N N . PRO B 1 183 ? 109.496 -2.718 14.979 1.00 59.51 183 PRO B N 1
ATOM 3812 C CA . PRO B 1 183 ? 108.774 -1.970 13.943 1.00 56.83 183 PRO B CA 1
ATOM 3813 C C . PRO B 1 183 ? 107.696 -1.039 14.500 1.00 54.78 183 PRO B C 1
ATOM 3814 O O . PRO B 1 183 ? 107.276 -0.121 13.798 1.00 54.12 183 PRO B O 1
ATOM 3818 N N . LEU B 1 184 ? 107.254 -1.270 15.736 1.00 47.21 184 LEU B N 1
ATOM 3819 C CA . LEU B 1 184 ? 106.185 -0.464 16.327 1.00 48.28 184 LEU B CA 1
ATOM 3820 C C . LEU B 1 184 ? 106.716 0.873 16.827 1.00 49.48 184 LEU B C 1
ATOM 3821 O O . LEU B 1 184 ? 105.945 1.772 17.147 1.00 48.92 184 LEU B O 1
ATOM 3826 N N . VAL B 1 185 ? 108.036 0.981 16.928 1.00 46.29 185 VAL B N 1
ATOM 3827 C CA . VAL B 1 185 ? 108.674 2.234 17.312 1.00 54.46 185 VAL B CA 1
ATOM 3828 C C . VAL B 1 185 ? 109.419 2.799 16.113 1.00 59.82 185 VAL B C 1
ATOM 3829 O O . VAL B 1 185 ? 110.450 2.264 15.679 1.00 65.57 185 VAL B O 1
ATOM 3833 N N . VAL B 1 186 ? 108.888 3.895 15.586 1.00 51.33 186 VAL B N 1
ATOM 3834 C CA . VAL B 1 186 ? 109.359 4.451 14.325 1.00 53.60 186 VAL B CA 1
ATOM 3835 C C . VAL B 1 186 ? 110.415 5.509 14.588 1.00 57.87 186 VAL B C 1
ATOM 3836 O O . VAL B 1 186 ? 110.077 6.633 14.959 1.00 60.95 186 VAL B O 1
ATOM 3840 N N . ARG B 1 187 ? 111.689 5.146 14.416 1.00 65.20 187 ARG B N 1
ATOM 3841 C CA A ARG B 1 187 ? 112.806 6.037 14.735 0.71 72.32 187 ARG B CA 1
ATOM 3842 C CA B ARG B 1 187 ? 112.783 6.056 14.747 0.29 71.86 187 ARG B CA 1
ATOM 3843 C C . ARG B 1 187 ? 113.089 7.030 13.612 1.00 76.28 187 ARG B C 1
ATOM 3844 O O . ARG B 1 187 ? 113.495 8.169 13.859 1.00 70.07 187 ARG B O 1
ATOM 3859 N N . GLN B 1 188 ? 112.898 6.580 12.375 1.00 75.13 188 GLN B N 1
ATOM 3860 C CA . GLN B 1 188 ? 113.204 7.400 11.211 1.00 78.77 188 GLN B CA 1
ATOM 3861 C C . GLN B 1 188 ? 111.950 7.456 10.342 1.00 78.27 188 GLN B C 1
ATOM 3862 O O . GLN B 1 188 ? 111.157 6.520 10.369 1.00 73.60 188 GLN B O 1
ATOM 3868 N N . PRO B 1 189 ? 111.757 8.545 9.576 1.00 82.72 189 PRO B N 1
ATOM 3869 C CA . PRO B 1 189 ? 110.506 8.697 8.812 1.00 80.17 189 PRO B CA 1
ATOM 3870 C C . PRO B 1 189 ? 110.251 7.555 7.822 1.00 80.66 189 PRO B C 1
ATOM 3871 O O . PRO B 1 189 ? 109.099 7.231 7.543 1.00 77.34 189 PRO B O 1
ATOM 3875 N N . GLU B 1 190 ? 111.317 6.952 7.310 1.00 82.06 190 GLU B N 1
ATOM 3876 C CA . GLU B 1 190 ? 111.190 5.838 6.382 1.00 83.16 190 GLU B CA 1
ATOM 3877 C C . GLU B 1 190 ? 110.710 4.558 7.068 1.00 85.19 190 GLU B C 1
ATOM 3878 O O . GLU B 1 190 ? 110.294 3.607 6.401 1.00 81.89 190 GLU B O 1
ATOM 3884 N N . ASP B 1 191 ? 110.739 4.551 8.397 1.00 82.98 191 ASP B N 1
ATOM 3885 C CA . ASP B 1 191 ? 110.282 3.396 9.163 1.00 75.93 191 ASP B CA 1
ATOM 3886 C C . ASP B 1 191 ? 108.766 3.375 9.291 1.00 67.61 191 ASP B C 1
ATOM 3887 O O . ASP B 1 191 ? 108.192 2.387 9.770 1.00 63.82 191 ASP B O 1
ATOM 3892 N N . PHE B 1 192 ? 108.100 4.453 8.885 1.00 60.82 192 PHE B N 1
ATOM 3893 C CA . PHE B 1 192 ? 106.652 4.478 9.052 1.00 63.07 192 PHE B CA 1
ATOM 3894 C C . PHE B 1 192 ? 105.961 3.525 8.081 1.00 61.34 192 PHE B C 1
ATOM 3895 O O . PHE B 1 192 ? 105.050 2.797 8.473 1.00 55.66 192 PHE B O 1
ATOM 3903 N N . GLN B 1 193 ? 106.398 3.525 6.825 1.00 61.91 193 GLN B N 1
ATOM 3904 C CA . GLN B 1 193 ? 105.854 2.597 5.839 1.00 69.18 193 GLN B CA 1
ATOM 3905 C C . GLN B 1 193 ? 106.124 1.162 6.283 1.00 68.04 193 GLN B C 1
ATOM 3906 O O . GLN B 1 193 ? 105.334 0.261 6.010 1.00 65.89 193 GLN B O 1
ATOM 3912 N N . LYS B 1 194 ? 107.246 0.959 6.966 1.00 65.96 194 LYS B N 1
ATOM 3913 C CA . LYS B 1 194 ? 107.600 -0.356 7.486 1.00 62.48 194 LYS B CA 1
ATOM 3914 C C . LYS B 1 194 ? 106.581 -0.812 8.528 1.00 60.00 194 LYS B C 1
ATOM 3915 O O . LYS B 1 194 ? 106.220 -1.988 8.581 1.00 58.60 194 LYS B O 1
ATOM 3918 N N . LEU B 1 195 ? 106.119 0.125 9.352 1.00 54.06 195 LEU B N 1
ATOM 3919 C CA . LEU B 1 195 ? 105.102 -0.169 10.361 1.00 50.47 195 LEU B CA 1
ATOM 3920 C C . LEU B 1 195 ? 103.779 -0.585 9.711 1.00 51.88 195 LEU B C 1
ATOM 3921 O O . LEU B 1 195 ? 103.172 -1.587 10.099 1.00 48.16 195 LEU B O 1
ATOM 3926 N N . LEU B 1 196 ? 103.338 0.194 8.726 1.00 54.33 196 LEU B N 1
ATOM 3927 C CA . LEU B 1 196 ? 102.108 -0.102 7.993 1.00 54.70 196 LEU B CA 1
ATOM 3928 C C . LEU B 1 196 ? 102.177 -1.472 7.336 1.00 55.25 196 LEU B C 1
ATOM 3929 O O . LEU B 1 196 ? 101.229 -2.258 7.427 1.00 46.83 196 LEU B O 1
ATOM 3934 N N . ASP B 1 197 ? 103.305 -1.757 6.684 1.00 52.84 197 ASP B N 1
ATOM 3935 C CA . ASP B 1 197 ? 103.496 -3.046 6.028 1.00 58.76 197 ASP B CA 1
ATOM 3936 C C . ASP B 1 197 ? 103.427 -4.179 7.044 1.00 59.10 197 ASP B C 1
ATOM 3937 O O . ASP B 1 197 ? 103.028 -5.298 6.725 1.00 58.91 197 ASP B O 1
ATOM 3942 N N . PHE B 1 198 ? 103.827 -3.870 8.271 1.00 55.25 198 PHE B N 1
ATOM 3943 C CA . PHE B 1 198 ? 103.915 -4.856 9.333 1.00 51.80 198 PHE B CA 1
ATOM 3944 C C . PHE B 1 198 ? 102.550 -5.217 9.928 1.00 45.28 198 PHE B C 1
ATOM 3945 O O . PHE B 1 198 ? 102.346 -6.352 10.355 1.00 49.20 198 PHE B O 1
ATOM 3953 N N . VAL B 1 199 ? 101.615 -4.269 9.954 1.00 41.20 199 VAL B N 1
ATOM 3954 C CA . VAL B 1 199 ? 100.355 -4.508 10.657 1.00 38.31 199 VAL B CA 1
ATOM 3955 C C . VAL B 1 199 ? 99.179 -4.712 9.695 1.00 42.15 199 VAL B C 1
ATOM 3956 O O . VAL B 1 199 ? 98.103 -5.129 10.119 1.00 38.69 199 VAL B O 1
ATOM 3960 N N . PHE B 1 200 ? 99.376 -4.402 8.415 1.00 43.56 200 PHE B N 1
ATOM 3961 C CA . PHE B 1 200 ? 98.329 -4.597 7.398 1.00 45.66 200 PHE B CA 1
ATOM 3962 C C . PHE B 1 200 ? 98.665 -5.703 6.404 1.00 50.29 200 PHE B C 1
ATOM 3963 O O . PHE B 1 200 ? 99.808 -5.809 5.959 1.00 48.58 200 PHE B O 1
ATOM 3971 N N . VAL B 1 201 ? 97.675 -6.522 6.046 1.00 46.75 201 VAL B N 1
ATOM 3972 C CA . VAL B 1 201 ? 97.809 -7.345 4.843 1.00 45.95 201 VAL B CA 1
ATOM 3973 C C . VAL B 1 201 ? 97.449 -6.471 3.641 1.00 46.21 201 VAL B C 1
ATOM 3974 O O . VAL B 1 201 ? 98.236 -6.312 2.711 1.00 47.31 201 VAL B O 1
ATOM 3978 N N . GLN B 1 202 ? 96.251 -5.893 3.672 1.00 45.92 202 GLN B N 1
ATOM 3979 C CA . GLN B 1 202 ? 95.837 -4.933 2.647 1.00 48.87 202 GLN B CA 1
ATOM 3980 C C . GLN B 1 202 ? 95.696 -3.543 3.281 1.00 51.38 202 GLN B C 1
ATOM 3981 O O . GLN B 1 202 ? 94.758 -3.288 4.035 1.00 48.71 202 GLN B O 1
ATOM 3987 N N . GLN B 1 203 ? 96.628 -2.644 2.987 1.00 53.52 203 GLN B N 1
ATOM 3988 C CA A GLN B 1 203 ? 96.603 -1.307 3.578 0.45 53.90 203 GLN B CA 1
ATOM 3989 C CA B GLN B 1 203 ? 96.596 -1.316 3.589 0.55 54.11 203 GLN B CA 1
ATOM 3990 C C . GLN B 1 203 ? 95.506 -0.450 2.967 1.00 50.39 203 GLN B C 1
ATOM 3991 O O . GLN B 1 203 ? 95.420 -0.335 1.754 1.00 51.37 203 GLN B O 1
ATOM 4002 N N . PRO B 1 204 ? 94.667 0.161 3.812 1.00 49.83 204 PRO B N 1
ATOM 4003 C CA . PRO B 1 204 ? 93.645 1.097 3.329 1.00 51.92 204 PRO B CA 1
ATOM 4004 C C . PRO B 1 204 ? 94.319 2.282 2.660 1.00 55.95 204 PRO B C 1
ATOM 4005 O O . PRO B 1 204 ? 95.437 2.632 3.060 1.00 54.80 204 PRO B O 1
ATOM 4009 N N . PRO B 1 205 ? 93.669 2.875 1.648 1.00 54.55 205 PRO B N 1
ATOM 4010 C CA . PRO B 1 205 ? 94.256 4.022 0.948 1.00 64.40 205 PRO B CA 1
ATOM 4011 C C . PRO B 1 205 ? 94.657 5.132 1.907 1.00 65.91 205 PRO B C 1
ATOM 4012 O O . PRO B 1 205 ? 93.913 5.470 2.827 1.00 61.64 205 PRO B O 1
ATOM 4016 N N . LEU B 1 206 ? 95.857 5.661 1.701 1.00 68.92 206 LEU B N 1
ATOM 4017 C CA . LEU B 1 206 ? 96.390 6.709 2.551 1.00 69.32 206 LEU B CA 1
ATOM 4018 C C . LEU B 1 206 ? 97.032 7.790 1.682 1.00 70.81 206 LEU B C 1
ATOM 4019 O O . LEU B 1 206 ? 98.035 7.538 1.010 1.00 65.15 206 LEU B O 1
ATOM 4024 N N . PRO B 1 207 ? 96.448 8.999 1.685 1.00 74.93 207 PRO B N 1
ATOM 4025 C CA . PRO B 1 207 ? 96.983 10.137 0.923 1.00 76.78 207 PRO B CA 1
ATOM 4026 C C . PRO B 1 207 ? 98.405 10.492 1.362 1.00 69.74 207 PRO B C 1
ATOM 4027 O O . PRO B 1 207 ? 98.680 10.517 2.565 1.00 66.47 207 PRO B O 1
ATOM 4031 N N . ALA B 1 208 ? 99.285 10.754 0.401 1.00 69.83 208 ALA B N 1
ATOM 4032 C CA . ALA B 1 208 ? 100.691 11.041 0.684 1.00 75.46 208 ALA B CA 1
ATOM 4033 C C . ALA B 1 208 ? 100.918 12.117 1.763 1.00 79.90 208 ALA B C 1
ATOM 4034 O O . ALA B 1 208 ? 101.754 11.918 2.643 1.00 80.66 208 ALA B O 1
ATOM 4036 N N . PRO B 1 209 ? 100.188 13.253 1.710 1.00 83.15 209 PRO B N 1
ATOM 4037 C CA . PRO B 1 209 ? 100.443 14.243 2.766 1.00 82.19 209 PRO B CA 1
ATOM 4038 C C . PRO B 1 209 ? 100.099 13.733 4.159 1.00 80.02 209 PRO B C 1
ATOM 4039 O O . PRO B 1 209 ? 100.837 13.995 5.113 1.00 74.85 209 PRO B O 1
ATOM 4043 N N . LEU B 1 210 ? 98.995 13.000 4.272 1.00 71.75 210 LEU B N 1
ATOM 4044 C CA . LEU B 1 210 ? 98.596 12.454 5.549 1.00 66.00 210 LEU B CA 1
ATOM 4045 C C . LEU B 1 210 ? 99.626 11.432 6.004 1.00 70.41 210 LEU B C 1
ATOM 4046 O O . LEU B 1 210 ? 99.965 11.370 7.187 1.00 71.68 210 LEU B O 1
ATOM 4051 N N . LYS B 1 211 ? 100.117 10.624 5.066 1.00 70.16 211 LYS B N 1
ATOM 4052 C CA . LYS B 1 211 ? 101.134 9.629 5.395 1.00 68.38 211 LYS B CA 1
ATOM 4053 C C . LYS B 1 211 ? 102.384 10.333 5.924 1.00 66.66 211 LYS B C 1
ATOM 4054 O O . LYS B 1 211 ? 102.964 9.913 6.923 1.00 65.57 211 LYS B O 1
ATOM 4060 N N . ARG B 1 212 ? 102.778 11.412 5.250 1.00 65.44 212 ARG B N 1
ATOM 4061 C CA . ARG B 1 212 ? 103.948 12.196 5.635 1.00 67.06 212 ARG B CA 1
ATOM 4062 C C . ARG B 1 212 ? 103.780 12.771 7.037 1.00 68.83 212 ARG B C 1
ATOM 4063 O O . ARG B 1 212 ? 104.705 12.734 7.839 1.00 74.10 212 ARG B O 1
ATOM 4065 N N . TYR B 1 213 ? 102.584 13.264 7.343 1.00 74.32 213 TYR B N 1
ATOM 4066 C CA . TYR B 1 213 ? 102.295 13.786 8.676 1.00 76.78 213 TYR B CA 1
ATOM 4067 C C . TYR B 1 213 ? 102.344 12.707 9.753 1.00 73.52 213 TYR B C 1
ATOM 4068 O O . TYR B 1 213 ? 102.970 12.889 10.802 1.00 69.89 213 TYR B O 1
ATOM 4077 N N . LEU B 1 214 ? 101.690 11.581 9.481 1.00 64.07 214 LEU B N 1
ATOM 4078 C CA . LEU B 1 214 ? 101.660 10.471 10.424 1.00 61.31 214 LEU B CA 1
ATOM 4079 C C . LEU B 1 214 ? 103.050 9.939 10.758 1.00 58.41 214 LEU B C 1
ATOM 4080 O O . LEU B 1 214 ? 103.347 9.670 11.917 1.00 56.19 214 LEU B O 1
ATOM 4085 N N . GLY B 1 215 ? 103.903 9.817 9.746 1.00 62.22 215 GLY B N 1
ATOM 4086 C CA . GLY B 1 215 ? 105.261 9.364 9.959 1.00 61.91 215 GLY B CA 1
ATOM 4087 C C . GLY B 1 215 ? 106.043 10.339 10.821 1.00 66.96 215 GLY B C 1
ATOM 4088 O O . GLY B 1 215 ? 106.810 9.929 11.694 1.00 65.12 215 GLY B O 1
ATOM 4089 N N . GLU B 1 216 ? 105.840 11.631 10.584 1.00 60.59 216 GLU B N 1
ATOM 4090 C CA . GLU B 1 216 ? 106.505 12.666 11.374 1.00 72.89 216 GLU B CA 1
ATOM 4091 C C . GLU B 1 216 ? 106.070 12.613 12.832 1.00 63.21 216 GLU B C 1
ATOM 4092 O O . GLU B 1 216 ? 106.901 12.700 13.736 1.00 60.47 216 GLU B O 1
ATOM 4098 N N . ARG B 1 217 ? 104.769 12.469 13.059 1.00 59.34 217 ARG B N 1
ATOM 4099 C CA . ARG B 1 217 ? 104.249 12.371 14.420 1.00 63.96 217 ARG B CA 1
ATOM 4100 C C . ARG B 1 217 ? 104.805 11.142 15.139 1.00 67.94 217 ARG B C 1
ATOM 4101 O O . ARG B 1 217 ? 105.147 11.209 16.320 1.00 63.47 217 ARG B O 1
ATOM 4104 N N . ALA B 1 218 ? 104.910 10.028 14.417 1.00 66.28 218 ALA B N 1
ATOM 4105 C CA . ALA B 1 218 ? 105.438 8.788 14.982 1.00 63.79 218 ALA B CA 1
ATOM 4106 C C . ALA B 1 218 ? 106.921 8.920 15.365 1.00 65.38 218 ALA B C 1
ATOM 4107 O O . ALA B 1 218 ? 107.339 8.434 16.418 1.00 60.48 218 ALA B O 1
ATOM 4109 N N . VAL B 1 219 ? 107.713 9.572 14.514 1.00 62.38 219 VAL B N 1
ATOM 4110 C CA . VAL B 1 219 ? 109.119 9.824 14.834 1.00 64.42 219 VAL B CA 1
ATOM 4111 C C . VAL B 1 219 ? 109.234 10.728 16.060 1.00 68.74 219 VAL B C 1
ATOM 4112 O O . VAL B 1 219 ? 110.058 10.494 16.954 1.00 68.16 219 VAL B O 1
ATOM 4116 N N . ALA B 1 220 ? 108.410 11.769 16.091 1.00 66.48 220 ALA B N 1
ATOM 4117 C CA . ALA B 1 220 ? 108.406 12.707 17.207 1.00 70.52 220 ALA B CA 1
ATOM 4118 C C . ALA B 1 220 ? 108.000 12.028 18.523 1.00 63.72 220 ALA B C 1
ATOM 4119 O O . ALA B 1 220 ? 108.437 12.435 19.596 1.00 67.15 220 ALA B O 1
ATOM 4121 N N . ALA B 1 221 ? 107.164 10.998 18.438 1.00 63.46 221 ALA B N 1
ATOM 4122 C CA . ALA B 1 221 ? 106.685 10.294 19.627 1.00 57.71 221 ALA B CA 1
ATOM 4123 C C . ALA B 1 221 ? 107.590 9.126 20.030 1.00 63.22 221 ALA B C 1
ATOM 4124 O O . ALA B 1 221 ? 107.374 8.499 21.072 1.00 58.49 221 ALA B O 1
ATOM 4126 N N . SER B 1 222 ? 108.601 8.836 19.215 1.00 59.91 222 SER B N 1
ATOM 4127 C CA . SER B 1 222 ? 109.272 7.546 19.315 1.00 60.65 222 SER B CA 1
ATOM 4128 C C . SER B 1 222 ? 110.077 7.350 20.610 1.00 59.53 222 SER B C 1
ATOM 4129 O O . SER B 1 222 ? 110.055 6.254 21.176 1.00 60.46 222 SER B O 1
ATOM 4132 N N . ALA B 1 223 ? 110.768 8.387 21.084 1.00 56.43 223 ALA B N 1
ATOM 4133 C CA . ALA B 1 223 ? 111.548 8.257 22.320 1.00 53.93 223 ALA B CA 1
ATOM 4134 C C . ALA B 1 223 ? 110.627 7.939 23.506 1.00 58.78 223 ALA B C 1
ATOM 4135 O O . ALA B 1 223 ? 110.890 7.019 24.282 1.00 59.79 223 ALA B O 1
ATOM 4137 N N . PHE B 1 224 ? 109.537 8.690 23.624 1.00 54.36 224 PHE B N 1
ATOM 4138 C CA . PHE B 1 224 ? 108.537 8.453 24.658 1.00 52.93 224 PHE B CA 1
ATOM 4139 C C . PHE B 1 224 ? 107.831 7.099 24.483 1.00 50.06 224 PHE B C 1
ATOM 4140 O O . PHE B 1 224 ? 107.631 6.354 25.453 1.00 48.10 224 PHE B O 1
ATOM 4148 N N . ASN B 1 225 ? 107.464 6.770 23.250 1.00 47.90 225 ASN B N 1
ATOM 4149 C CA . ASN B 1 225 ? 106.825 5.481 22.988 1.00 46.47 225 ASN B CA 1
ATOM 4150 C C . ASN B 1 225 ? 107.761 4.331 23.349 1.00 44.80 225 ASN B C 1
ATOM 4151 O O . ASN B 1 225 ? 107.331 3.318 23.892 1.00 44.62 225 ASN B O 1
ATOM 4156 N N . ALA B 1 226 ? 109.040 4.494 23.030 1.00 45.20 226 ALA B N 1
ATOM 4157 C CA . ALA B 1 226 ? 110.036 3.481 23.350 1.00 58.26 226 ALA B CA 1
ATOM 4158 C C . ALA B 1 226 ? 110.136 3.251 24.864 1.00 54.72 226 ALA B C 1
ATOM 4159 O O . ALA B 1 226 ? 110.322 2.119 25.316 1.00 48.88 226 ALA B O 1
ATOM 4161 N N . GLN B 1 227 ? 110.010 4.324 25.640 1.00 51.74 227 GLN B N 1
ATOM 4162 C CA . GLN B 1 227 ? 110.087 4.219 27.095 1.00 53.84 227 GLN B CA 1
ATOM 4163 C C . GLN B 1 227 ? 108.839 3.472 27.608 1.00 42.99 227 GLN B C 1
ATOM 4164 O O . GLN B 1 227 ? 108.927 2.605 28.478 1.00 45.30 227 GLN B O 1
ATOM 4170 N N . ILE B 1 228 ? 107.673 3.793 27.061 1.00 40.94 228 ILE B N 1
ATOM 4171 C CA . ILE B 1 228 ? 106.460 3.056 27.409 1.00 39.69 228 ILE B CA 1
ATOM 4172 C C . ILE B 1 228 ? 106.575 1.581 27.040 1.00 44.31 228 ILE B C 1
ATOM 4173 O O . ILE B 1 228 ? 106.175 0.703 27.811 1.00 43.49 228 ILE B O 1
ATOM 4178 N N . PHE B 1 229 ? 107.114 1.308 25.858 1.00 43.99 229 PHE B N 1
ATOM 4179 C CA . PHE B 1 229 ? 107.253 -0.068 25.405 1.00 42.22 229 PHE B CA 1
ATOM 4180 C C . PHE B 1 229 ? 108.150 -0.843 26.387 1.00 46.13 229 PHE B C 1
ATOM 4181 O O . PHE B 1 229 ? 107.908 -2.011 26.667 1.00 46.29 229 PHE B O 1
ATOM 4189 N N . GLU B 1 230 ? 109.156 -0.174 26.942 1.00 45.10 230 GLU B N 1
ATOM 4190 C CA . GLU B 1 230 ? 110.033 -0.824 27.923 1.00 46.10 230 GLU B CA 1
ATOM 4191 C C . GLU B 1 230 ? 109.263 -1.168 29.205 1.00 48.03 230 GLU B C 1
ATOM 4192 O O . GLU B 1 230 ? 109.462 -2.234 29.795 1.00 48.11 230 GLU B O 1
ATOM 4198 N N . GLN B 1 231 ? 108.365 -0.279 29.619 1.00 47.29 231 GLN B N 1
ATOM 4199 C CA . GLN B 1 231 ? 107.485 -0.564 30.751 1.00 47.64 231 GLN B CA 1
ATOM 4200 C C . GLN B 1 231 ? 106.586 -1.764 30.481 1.00 43.41 231 GLN B C 1
ATOM 4201 O O . GLN B 1 231 ? 106.343 -2.574 31.371 1.00 48.11 231 GLN B O 1
ATOM 4207 N N . LEU B 1 232 ? 106.101 -1.876 29.247 1.00 39.76 232 LEU B N 1
ATOM 4208 C CA . LEU B 1 232 ? 105.221 -2.973 28.860 1.00 36.02 232 LEU B CA 1
ATOM 4209 C C . LEU B 1 232 ? 105.955 -4.312 28.924 1.00 38.35 232 LEU B C 1
ATOM 4210 O O . LEU B 1 232 ? 105.353 -5.349 29.216 1.00 43.00 232 LEU B O 1
ATOM 4215 N N . ARG B 1 233 ? 107.254 -4.287 28.650 1.00 42.56 233 ARG B N 1
ATOM 4216 C CA . ARG B 1 233 ? 108.071 -5.490 28.766 1.00 45.31 233 ARG B CA 1
ATOM 4217 C C . ARG B 1 233 ? 108.383 -5.808 30.227 1.00 46.49 233 ARG B C 1
ATOM 4218 O O . ARG B 1 233 ? 108.227 -6.952 30.666 1.00 55.01 233 ARG B O 1
ATOM 4226 N N . GLN B 1 234 ? 108.820 -4.804 30.983 1.00 45.37 234 GLN B N 1
ATOM 4227 C CA . GLN B 1 234 ? 109.290 -5.046 32.354 1.00 44.86 234 GLN B CA 1
ATOM 4228 C C . GLN B 1 234 ? 108.142 -5.285 33.328 1.00 43.38 234 GLN B C 1
ATOM 4229 O O . GLN B 1 234 ? 108.307 -5.973 34.327 1.00 44.68 234 GLN B O 1
ATOM 4235 N N . ARG B 1 235 ? 106.981 -4.712 33.022 1.00 40.93 235 ARG B N 1
ATOM 4236 C CA . ARG B 1 235 ? 105.823 -4.771 33.902 1.00 46.42 235 ARG B CA 1
ATOM 4237 C C . ARG B 1 235 ? 104.646 -5.507 33.249 1.00 44.37 235 ARG B C 1
ATOM 4238 O O . ARG B 1 235 ? 103.486 -5.193 33.483 1.00 39.62 235 ARG B O 1
ATOM 4246 N N . TYR B 1 236 ? 104.982 -6.508 32.443 1.00 47.33 236 TYR B N 1
ATOM 4247 C CA . TYR B 1 236 ? 104.022 -7.348 31.743 1.00 48.69 236 TYR B CA 1
ATOM 4248 C C . TYR B 1 236 ? 103.184 -8.146 32.745 1.00 47.10 236 TYR B C 1
ATOM 4249 O O . TYR B 1 236 ? 103.723 -8.697 33.696 1.00 42.56 236 TYR B O 1
ATOM 4258 N N . ILE B 1 237 ? 101.872 -8.191 32.543 1.00 43.98 237 ILE B N 1
ATOM 4259 C CA . ILE B 1 237 ? 100.985 -9.003 33.381 1.00 46.65 237 ILE B CA 1
ATOM 4260 C C . ILE B 1 237 ? 100.366 -10.131 32.550 1.00 42.72 237 ILE B C 1
ATOM 4261 O O . ILE B 1 237 ? 99.568 -9.868 31.648 1.00 42.90 237 ILE B O 1
ATOM 4266 N N . PRO B 1 238 ? 100.731 -11.382 32.844 1.00 42.55 238 PRO B N 1
ATOM 4267 C CA . PRO B 1 238 ? 100.168 -12.511 32.102 1.00 40.09 238 PRO B CA 1
ATOM 4268 C C . PRO B 1 238 ? 98.656 -12.580 32.268 1.00 38.08 238 PRO B C 1
ATOM 4269 O O . PRO B 1 238 ?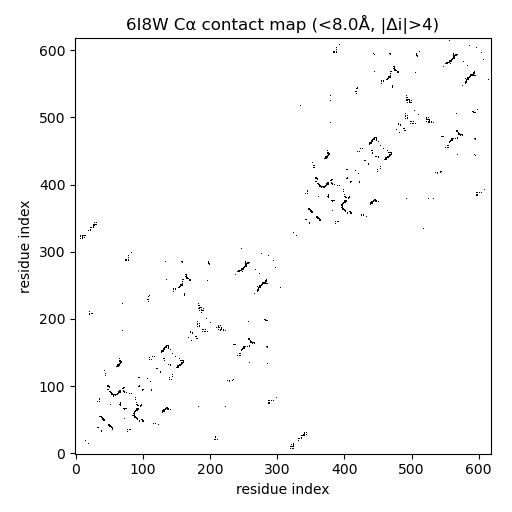 98.147 -12.399 33.372 1.00 41.53 238 PRO B O 1
ATOM 4273 N N . LEU B 1 239 ? 97.937 -12.824 31.180 1.00 39.83 239 LEU B N 1
ATOM 4274 C CA . LEU B 1 239 ? 96.490 -12.955 31.261 1.00 39.15 239 LEU B CA 1
ATOM 4275 C C . LEU B 1 239 ? 96.039 -14.366 31.649 1.00 41.50 239 LEU B C 1
ATOM 4276 O O . LEU B 1 239 ? 94.932 -14.540 32.161 1.00 46.93 239 LEU B O 1
ATOM 4281 N N . GLU B 1 240 ? 96.882 -15.368 31.404 1.00 40.38 240 GLU B N 1
ATOM 4282 C CA . GLU B 1 240 ? 96.478 -16.763 31.646 1.00 42.91 240 GLU B CA 1
ATOM 4283 C C . GLU B 1 240 ? 95.841 -16.983 33.033 1.00 47.13 240 GLU B C 1
ATOM 4284 O O . GLU B 1 240 ? 94.761 -17.569 33.116 1.00 44.33 240 GLU B O 1
ATOM 4290 N N . PRO B 1 241 ? 96.449 -16.451 34.113 1.00 47.85 241 PRO B N 1
ATOM 4291 C CA . PRO B 1 241 ? 95.766 -16.642 35.401 1.00 55.68 241 PRO B CA 1
ATOM 4292 C C . PRO B 1 241 ? 94.544 -15.732 35.607 1.00 51.34 241 PRO B C 1
ATOM 4293 O O . PRO B 1 241 ? 93.758 -15.974 36.517 1.00 49.94 241 PRO B O 1
ATOM 4297 N N . GLU B 1 242 ? 94.367 -14.717 34.768 1.00 40.76 242 GLU B N 1
ATOM 4298 C CA . GLU B 1 242 ? 93.300 -13.747 34.996 1.00 42.63 242 GLU B CA 1
ATOM 4299 C C . GLU B 1 242 ? 92.041 -14.091 34.203 1.00 45.99 242 GLU B C 1
ATOM 4300 O O . GLU B 1 242 ? 90.923 -13.787 34.630 1.00 44.45 242 GLU B O 1
ATOM 4306 N N . LEU B 1 243 ? 92.229 -14.673 33.025 1.00 40.49 243 LEU B N 1
ATOM 4307 C CA . LEU B 1 243 ? 91.098 -15.004 32.159 1.00 39.71 243 LEU B CA 1
ATOM 4308 C C . LEU B 1 243 ? 90.002 -15.847 32.851 1.00 43.67 243 LEU B C 1
ATOM 4309 O O . LEU B 1 243 ? 88.825 -15.564 32.646 1.00 41.58 243 LEU B O 1
ATOM 4314 N N . PRO B 1 244 ? 90.371 -16.850 33.694 1.00 40.00 244 PRO B N 1
ATOM 4315 C CA . PRO B 1 244 ? 89.279 -17.617 34.315 1.00 42.63 244 PRO B CA 1
ATOM 4316 C C . PRO B 1 244 ? 88.405 -16.778 35.240 1.00 47.95 244 PRO B C 1
ATOM 4317 O O . PRO B 1 244 ? 87.305 -17.210 35.583 1.00 47.95 244 PRO B O 1
ATOM 4321 N N . LYS B 1 245 ? 88.884 -15.598 35.628 1.00 43.66 245 LYS B N 1
ATOM 4322 C CA . LYS B 1 245 ? 88.117 -14.720 36.501 1.00 43.75 245 LYS B CA 1
ATOM 4323 C C . LYS B 1 245 ? 87.079 -13.898 35.754 1.00 44.27 245 LYS B C 1
ATOM 4324 O O . LYS B 1 245 ? 86.190 -13.308 36.362 1.00 45.29 245 LYS B O 1
ATOM 4330 N N . ILE B 1 246 ? 87.199 -13.844 34.435 1.00 39.39 246 ILE B N 1
ATOM 4331 C CA . ILE B 1 246 ? 86.284 -13.036 33.647 1.00 38.21 246 ILE B CA 1
ATOM 4332 C C . ILE B 1 246 ? 84.913 -13.707 33.649 1.00 45.15 246 ILE B C 1
ATOM 4333 O O . ILE B 1 246 ? 84.801 -14.895 33.375 1.00 42.72 246 ILE B O 1
ATOM 4338 N N . GLU B 1 247 ? 83.885 -12.946 34.015 1.00 44.40 247 GLU B N 1
ATOM 4339 C CA . GLU B 1 247 ? 82.526 -13.471 34.083 1.00 46.36 247 GLU B CA 1
ATOM 4340 C C . GLU B 1 247 ? 81.750 -13.184 32.799 1.00 47.48 247 GLU B C 1
ATOM 4341 O O . GLU B 1 247 ? 80.828 -13.915 32.444 1.00 52.08 247 GLU B O 1
ATOM 4347 N N . ALA B 1 248 ? 82.153 -12.132 32.093 1.00 40.69 248 ALA B N 1
ATOM 4348 C CA . ALA B 1 248 ? 81.455 -11.688 30.889 1.00 38.92 248 ALA B CA 1
ATOM 4349 C C . ALA B 1 248 ? 81.699 -12.574 29.671 1.00 39.12 248 ALA B C 1
ATOM 4350 O O . ALA B 1 248 ? 82.783 -13.140 29.515 1.00 38.53 248 ALA B O 1
ATOM 4352 N N . PRO B 1 249 ? 80.702 -12.659 28.774 1.00 34.93 249 PRO B N 1
ATOM 4353 C CA . PRO B 1 249 ? 80.964 -13.236 27.449 1.00 36.84 249 PRO B CA 1
ATOM 4354 C C . PRO B 1 249 ? 82.103 -12.500 26.744 1.00 33.50 249 PRO B C 1
ATOM 4355 O O . PRO B 1 249 ? 82.182 -11.253 26.773 1.00 30.88 249 PRO B O 1
ATOM 4359 N N . THR B 1 250 ? 83.002 -13.273 26.145 1.00 31.21 250 THR B N 1
ATOM 4360 C CA . THR B 1 250 ? 84.245 -12.729 25.600 1.00 31.32 250 THR B CA 1
ATOM 4361 C C . THR B 1 250 ? 84.475 -13.155 24.153 1.00 33.52 250 THR B C 1
ATOM 4362 O O . THR B 1 250 ? 84.571 -14.352 23.848 1.00 38.53 250 THR B O 1
ATOM 4366 N N . LEU B 1 251 ? 84.579 -12.166 23.273 1.00 27.83 251 LEU B N 1
ATOM 4367 C CA . LEU B 1 251 ? 84.858 -12.390 21.867 1.00 28.04 251 LEU B CA 1
ATOM 4368 C C . LEU B 1 251 ? 86.351 -12.353 21.641 1.00 29.68 251 LEU B C 1
ATOM 4369 O O . LEU B 1 251 ? 87.006 -11.393 22.033 1.00 27.44 251 LEU B O 1
ATOM 4374 N N . LEU B 1 252 ? 86.882 -13.406 21.026 1.00 28.61 252 LEU B N 1
ATOM 4375 C CA . LEU B 1 252 ? 88.264 -13.424 20.558 1.00 31.78 252 LEU B CA 1
ATOM 4376 C C . LEU B 1 252 ? 88.246 -13.229 19.056 1.00 34.10 252 LEU B C 1
ATOM 4377 O O . LEU B 1 252 ? 87.734 -14.085 18.340 1.00 31.95 252 LEU B O 1
ATOM 4382 N N . LEU B 1 253 ? 88.766 -12.106 18.571 1.00 27.21 253 LEU B N 1
ATOM 4383 C CA . LEU B 1 253 ? 88.761 -11.845 17.130 1.00 27.07 253 LEU B CA 1
ATOM 4384 C C . LEU B 1 253 ? 90.187 -11.561 16.643 1.00 34.75 253 LEU B C 1
ATOM 4385 O O . LEU B 1 253 ? 90.926 -10.777 17.252 1.00 31.81 253 LEU B O 1
ATOM 4390 N N . TRP B 1 254 ? 90.575 -12.219 15.554 1.00 30.78 254 TRP B N 1
ATOM 4391 C CA . TRP B 1 254 ? 91.937 -12.119 15.023 1.00 29.52 254 TRP B CA 1
ATOM 4392 C C . TRP B 1 254 ? 91.945 -11.942 13.520 1.00 34.39 254 TRP B C 1
ATOM 4393 O O . TRP B 1 254 ? 91.072 -12.465 12.830 1.00 33.60 254 TRP B O 1
ATOM 4404 N N . GLY B 1 255 ? 92.955 -11.234 13.022 1.00 34.48 255 GLY B N 1
ATOM 4405 C CA . GLY B 1 255 ? 93.331 -11.334 11.626 1.00 36.50 255 GLY B CA 1
ATOM 4406 C C . GLY B 1 255 ? 94.259 -12.537 11.521 1.00 39.14 255 GLY B C 1
ATOM 4407 O O . GLY B 1 255 ? 95.232 -12.634 12.278 1.00 41.01 255 GLY B O 1
ATOM 4408 N N . ASP B 1 256 ? 93.971 -13.462 10.604 1.00 39.22 256 ASP B N 1
ATOM 4409 C CA . ASP B 1 256 ? 94.711 -14.726 10.569 1.00 38.29 256 ASP B CA 1
ATOM 4410 C C . ASP B 1 256 ? 96.201 -14.535 10.299 1.00 50.43 256 ASP B C 1
ATOM 4411 O O . ASP B 1 256 ? 97.008 -15.378 10.681 1.00 53.80 256 ASP B O 1
ATOM 4416 N N . ARG B 1 257 ? 96.558 -13.454 9.606 1.00 38.89 257 ARG B N 1
ATOM 4417 C CA . ARG B 1 257 ? 97.956 -13.214 9.241 1.00 45.50 257 ARG B CA 1
ATOM 4418 C C . ARG B 1 257 ? 98.618 -12.138 10.095 1.00 46.52 257 ARG B C 1
ATOM 4419 O O . ARG B 1 257 ? 99.614 -11.541 9.686 1.00 50.83 257 ARG B O 1
ATOM 4427 N N . ASP B 1 258 ? 98.057 -11.908 11.278 1.00 41.48 258 ASP B N 1
ATOM 4428 C CA . ASP B 1 258 ? 98.634 -11.006 12.275 1.00 36.81 258 ASP B CA 1
ATOM 4429 C C . ASP B 1 258 ? 100.092 -11.387 12.552 1.00 40.34 258 ASP B C 1
ATOM 4430 O O . ASP B 1 258 ? 100.380 -12.484 13.041 1.00 43.89 258 ASP B O 1
ATOM 4435 N N . ARG B 1 259 ? 101.006 -10.475 12.250 1.00 42.44 259 ARG B N 1
ATOM 4436 C CA . ARG B 1 259 ? 102.435 -10.757 12.397 1.00 44.43 259 ARG B CA 1
ATOM 4437 C C . ARG B 1 259 ? 102.959 -10.279 13.745 1.00 47.02 259 ARG B C 1
ATOM 4438 O O . ARG B 1 259 ? 104.065 -10.643 14.166 1.00 52.07 259 ARG B O 1
ATOM 4446 N N . VAL B 1 260 ? 102.158 -9.452 14.409 1.00 41.52 260 VAL B N 1
ATOM 4447 C CA . VAL B 1 260 ? 102.554 -8.815 15.665 1.00 40.41 260 VAL B CA 1
ATOM 4448 C C . VAL B 1 260 ? 102.281 -9.741 16.844 1.00 44.22 260 VAL B C 1
ATOM 4449 O O . VAL B 1 260 ? 103.129 -9.940 17.724 1.00 48.55 260 VAL B O 1
ATOM 4453 N N . LEU B 1 261 ? 101.072 -10.290 16.862 1.00 37.77 261 LEU B N 1
ATOM 4454 C CA . LEU B 1 261 ? 100.646 -11.209 17.905 1.00 40.60 261 LEU B CA 1
ATOM 4455 C C . LEU B 1 261 ? 99.987 -12.419 17.249 1.00 40.61 261 LEU B C 1
ATOM 4456 O O . LEU B 1 261 ? 99.124 -12.271 16.388 1.00 40.41 261 LEU B O 1
ATOM 4461 N N . ASP B 1 262 ? 100.389 -13.620 17.638 1.00 41.71 262 ASP B N 1
ATOM 4462 C CA . ASP B 1 262 ? 100.018 -14.773 16.834 1.00 42.57 262 ASP B CA 1
ATOM 4463 C C . ASP B 1 262 ? 98.599 -15.267 17.078 1.00 44.06 262 ASP B C 1
ATOM 4464 O O . ASP B 1 262 ? 98.121 -15.290 18.211 1.00 44.07 262 ASP B O 1
ATOM 4469 N N . VAL B 1 263 ? 97.949 -15.683 15.993 1.00 44.45 263 VAL B N 1
ATOM 4470 C CA . VAL B 1 263 ? 96.57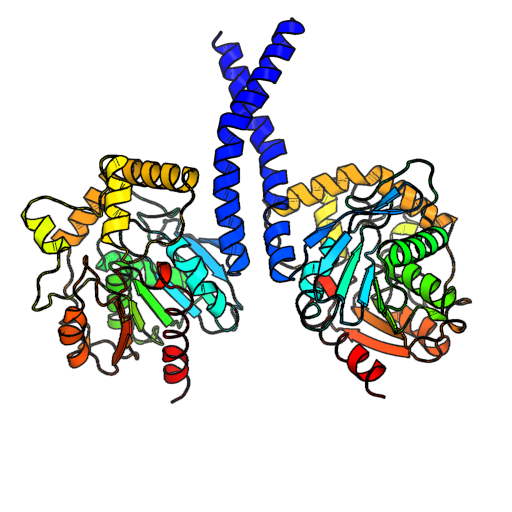1 -16.164 16.033 1.00 37.07 263 VAL B CA 1
ATOM 4471 C C . VAL B 1 263 ? 96.427 -17.372 16.972 1.00 40.25 263 VAL B C 1
ATOM 4472 O O . VAL B 1 263 ? 95.357 -17.583 17.547 1.00 41.05 263 VAL B O 1
ATOM 4476 N N . SER B 1 264 ? 97.518 -18.112 17.200 1.00 41.59 264 SER B N 1
ATOM 4477 C CA . SER B 1 264 ? 97.486 -19.235 18.146 1.00 48.93 264 SER B CA 1
ATOM 4478 C C . SER B 1 264 ? 97.235 -18.783 19.599 1.00 46.65 264 SER B C 1
ATOM 4479 O O . SER B 1 264 ? 97.009 -19.607 20.483 1.00 46.10 264 SER B O 1
ATOM 4482 N N . SER B 1 265 ? 97.252 -17.477 19.839 1.00 39.44 265 SER B N 1
ATOM 4483 C CA . SER B 1 265 ? 96.792 -16.913 21.107 1.00 38.76 265 SER B CA 1
ATOM 4484 C C . SER B 1 265 ? 95.392 -17.402 21.461 1.00 41.22 265 SER B C 1
ATOM 4485 O O . SER B 1 265 ? 95.060 -17.588 22.635 1.00 43.05 265 SER B O 1
ATOM 4488 N N . ILE B 1 266 ? 94.574 -17.613 20.437 1.00 37.26 266 ILE B N 1
ATOM 4489 C CA . ILE B 1 266 ? 93.198 -18.025 20.651 1.00 36.92 266 ILE B CA 1
ATOM 4490 C C . ILE B 1 266 ? 93.139 -19.409 21.298 1.00 43.04 266 ILE B C 1
ATOM 4491 O O . ILE B 1 266 ? 92.307 -19.648 22.175 1.00 42.03 266 ILE B O 1
ATOM 4496 N N . GLU B 1 267 ? 94.058 -20.294 20.910 1.00 42.52 267 GLU B N 1
ATOM 4497 C CA . GLU B 1 267 ? 94.113 -21.639 21.477 1.00 53.91 267 GLU B CA 1
ATOM 4498 C C . GLU B 1 267 ? 94.490 -21.580 22.955 1.00 49.69 267 GLU B C 1
ATOM 4499 O O . GLU B 1 267 ? 94.111 -22.445 23.729 1.00 49.61 267 GLU B O 1
ATOM 4505 N N . VAL B 1 268 ? 95.239 -20.552 23.343 1.00 50.44 268 VAL B N 1
ATOM 4506 C CA . VAL B 1 268 ? 95.578 -20.353 24.749 1.00 49.34 268 VAL B CA 1
ATOM 4507 C C . VAL B 1 268 ? 94.373 -19.849 25.550 1.00 47.09 268 VAL B C 1
ATOM 4508 O O . VAL B 1 268 ? 94.094 -20.352 26.636 1.00 43.57 268 VAL B O 1
ATOM 4512 N N . MET B 1 269 ? 93.642 -18.878 25.002 1.00 40.74 269 MET B N 1
ATOM 4513 C CA . MET B 1 269 ? 92.604 -18.181 25.759 1.00 39.70 269 MET B CA 1
ATOM 4514 C C . MET B 1 269 ? 91.274 -18.932 25.839 1.00 40.69 269 MET B C 1
ATOM 4515 O O . MET B 1 269 ? 90.618 -18.946 26.888 1.00 40.10 269 MET B O 1
ATOM 4520 N N . ARG B 1 270 ? 90.900 -19.577 24.742 1.00 41.93 270 ARG B N 1
ATOM 4521 C CA . ARG B 1 270 ? 89.610 -20.245 24.649 1.00 47.47 270 ARG B CA 1
ATOM 4522 C C . ARG B 1 270 ? 89.339 -21.192 25.844 1.00 46.13 270 ARG B C 1
ATOM 4523 O O . ARG B 1 270 ? 88.304 -21.039 26.491 1.00 47.09 270 ARG B O 1
ATOM 4531 N N . PRO B 1 271 ? 90.268 -22.121 26.176 1.00 50.38 271 PRO B N 1
ATOM 4532 C CA . PRO B 1 271 ? 90.026 -22.989 27.346 1.00 53.20 271 PRO B CA 1
ATOM 4533 C C . PRO B 1 271 ? 89.897 -22.274 28.700 1.00 54.43 271 PRO B C 1
ATOM 4534 O O . PRO B 1 271 ? 89.301 -22.818 29.632 1.00 51.12 271 PRO B O 1
ATOM 4538 N N . LEU B 1 272 ? 90.457 -21.074 28.805 1.00 45.47 272 LEU B N 1
ATOM 4539 C CA . LEU B 1 272 ? 90.536 -20.355 30.072 1.00 50.90 272 LEU B CA 1
ATOM 4540 C C . LEU B 1 272 ? 89.344 -19.433 30.290 1.00 50.53 272 LEU B C 1
ATOM 4541 O O . LEU B 1 272 ? 89.194 -18.845 31.358 1.00 48.17 272 LEU B O 1
ATOM 4546 N N . LEU B 1 273 ? 88.504 -19.292 29.271 1.00 46.86 273 LEU B N 1
ATOM 4547 C CA . LEU B 1 273 ? 87.373 -18.382 29.364 1.00 44.28 273 LEU B CA 1
ATOM 4548 C C . LEU B 1 273 ? 86.078 -19.115 29.632 1.00 42.58 273 LEU B C 1
ATOM 4549 O O . LEU B 1 273 ? 85.813 -20.162 29.044 1.00 44.08 273 LEU B O 1
ATOM 4554 N N . LYS B 1 274 ? 85.249 -18.544 30.497 1.00 40.50 274 LYS B N 1
ATOM 4555 C CA . LYS B 1 274 ? 83.962 -19.154 30.798 1.00 48.63 274 LYS B CA 1
ATOM 4556 C C . LYS B 1 274 ? 83.037 -19.141 29.581 1.00 52.41 274 LYS B C 1
ATOM 4557 O O . LYS B 1 274 ? 82.374 -20.143 29.298 1.00 41.31 274 LYS B O 1
ATOM 4563 N N . ARG B 1 275 ? 82.988 -18.008 28.867 1.00 37.95 275 ARG B N 1
ATOM 4564 C CA . ARG B 1 275 ? 82.060 -17.864 27.744 1.00 43.65 275 ARG B CA 1
ATOM 4565 C C . ARG B 1 275 ? 82.712 -17.237 26.508 1.00 40.49 275 ARG B C 1
ATOM 4566 O O . ARG B 1 275 ? 82.391 -16.097 26.145 1.00 37.54 275 ARG B O 1
ATOM 4574 N N . PRO B 1 276 ? 83.612 -17.983 25.843 1.00 38.17 276 PRO B N 1
ATOM 4575 C CA . PRO B 1 276 ? 84.307 -17.423 24.678 1.00 36.53 276 PRO B CA 1
ATOM 4576 C C . PRO B 1 276 ? 83.535 -17.589 23.360 1.00 37.43 276 PRO B C 1
ATOM 4577 O O . PRO B 1 276 ? 82.880 -18.615 23.158 1.00 36.68 276 PRO B O 1
ATOM 4581 N N . SER B 1 277 ? 83.608 -16.564 22.507 1.00 32.94 277 SER B N 1
ATOM 4582 C CA . SER B 1 277 ? 83.228 -16.606 21.096 1.00 35.68 277 SER B CA 1
ATOM 4583 C C . SER B 1 277 ? 84.507 -16.428 20.297 1.00 34.20 277 SER B C 1
ATOM 4584 O O . SER B 1 277 ? 85.469 -15.852 20.794 1.00 30.64 277 SER B O 1
ATOM 4587 N N . VAL B 1 278 ? 84.526 -16.902 19.060 1.00 34.31 278 VAL B N 1
ATOM 4588 C CA . VAL B 1 278 ? 85.728 -16.800 18.247 1.00 32.97 278 VAL B CA 1
ATOM 4589 C C . VAL B 1 278 ? 85.409 -16.293 16.849 1.00 32.72 278 VAL B C 1
ATOM 4590 O O . VAL B 1 278 ? 84.461 -16.760 16.209 1.00 31.62 278 VAL B O 1
ATOM 4594 N N . VAL B 1 279 ? 86.197 -15.331 16.388 1.00 29.57 279 VAL B N 1
ATOM 4595 C CA . VAL B 1 279 ? 86.162 -14.922 14.993 1.00 30.29 279 VAL B CA 1
ATOM 4596 C C . VAL B 1 279 ? 87.582 -14.809 14.471 1.00 29.39 279 VAL B C 1
ATOM 4597 O O . VAL B 1 279 ? 88.403 -14.083 15.041 1.00 31.81 279 VAL B O 1
ATOM 4601 N N . ILE B 1 280 ? 87.881 -15.536 13.403 1.00 32.67 280 ILE B N 1
ATOM 4602 C CA . ILE B 1 280 ? 89.157 -15.369 12.721 1.00 37.07 280 ILE B CA 1
ATOM 4603 C C . ILE B 1 280 ? 88.905 -14.891 11.305 1.00 37.18 280 ILE B C 1
ATOM 4604 O O . ILE B 1 280 ? 88.279 -15.592 10.506 1.00 33.54 280 ILE B O 1
ATOM 4609 N N . MET B 1 281 ? 89.382 -13.688 11.002 1.00 31.84 281 MET B N 1
ATOM 4610 C CA . MET B 1 281 ? 89.192 -13.110 9.676 1.00 31.45 281 MET B CA 1
ATOM 4611 C C . MET B 1 281 ? 90.325 -13.482 8.727 1.00 40.99 281 MET B C 1
ATOM 4612 O O . MET B 1 281 ? 91.503 -13.389 9.076 1.00 37.34 281 MET B O 1
ATOM 4617 N N . GLU B 1 282 ? 89.957 -13.877 7.516 1.00 38.26 282 GLU B N 1
ATOM 4618 C CA . GLU B 1 282 ? 90.916 -14.419 6.568 1.00 43.79 282 GLU B CA 1
ATOM 4619 C C . GLU B 1 282 ? 91.685 -13.330 5.820 1.00 42.13 282 GLU B C 1
ATOM 4620 O O . GLU B 1 282 ? 91.122 -12.306 5.440 1.00 39.31 282 GLU B O 1
ATOM 4626 N N . ASN B 1 283 ? 92.978 -13.575 5.619 1.00 44.56 283 ASN B N 1
ATOM 4627 C CA . ASN B 1 283 ? 93.873 -12.654 4.912 1.00 48.58 283 ASN B CA 1
ATOM 4628 C C . ASN B 1 283 ? 93.844 -11.237 5.484 1.00 43.04 283 ASN B C 1
ATOM 4629 O O . ASN B 1 283 ? 93.724 -10.251 4.758 1.00 41.78 283 ASN B O 1
ATOM 4634 N N . CYS B 1 284 ? 93.940 -11.156 6.803 1.00 39.32 284 CYS B N 1
ATOM 4635 C CA . CYS B 1 284 ? 93.848 -9.895 7.510 1.00 35.41 284 CYS B CA 1
ATOM 4636 C C . CYS B 1 284 ? 94.983 -9.786 8.528 1.00 36.76 284 CYS B C 1
ATOM 4637 O O . CYS B 1 284 ? 95.455 -10.798 9.055 1.00 40.88 284 CYS B O 1
ATOM 4640 N N . GLY B 1 285 ? 95.402 -8.561 8.813 1.00 37.05 285 GLY B N 1
ATOM 4641 C CA . GLY B 1 285 ? 96.514 -8.328 9.723 1.00 35.05 285 GLY B CA 1
ATOM 4642 C C . GLY B 1 285 ? 96.115 -8.004 11.151 1.00 34.20 285 GLY B C 1
ATOM 4643 O O . GLY B 1 285 ? 95.039 -8.359 11.610 1.00 35.31 285 GLY B O 1
ATOM 4644 N N . HIS B 1 286 ? 96.987 -7.275 11.834 1.00 34.39 286 HIS B N 1
ATOM 4645 C CA . HIS B 1 286 ? 96.906 -7.016 13.274 1.00 33.31 286 HIS B CA 1
ATOM 4646 C C . HIS B 1 286 ? 95.799 -6.061 13.723 1.00 31.87 286 HIS B C 1
ATOM 4647 O O . HIS B 1 286 ? 95.447 -6.038 14.907 1.00 32.15 286 HIS B O 1
ATOM 4654 N N . VAL B 1 287 ? 95.284 -5.246 12.803 1.00 32.05 287 VAL B N 1
ATOM 4655 C CA . VAL B 1 287 ? 94.266 -4.258 13.152 1.00 32.87 287 VAL B CA 1
ATOM 4656 C C . VAL B 1 287 ? 93.022 -4.361 12.246 1.00 31.58 287 VAL B C 1
ATOM 4657 O O . VAL B 1 287 ? 92.716 -3.444 11.471 1.00 31.00 287 VAL B O 1
ATOM 4661 N N . PRO B 1 288 ? 92.266 -5.469 12.381 1.00 33.21 288 PRO B N 1
ATOM 4662 C CA . PRO B 1 288 ? 91.089 -5.725 11.545 1.00 34.78 288 PRO B CA 1
ATOM 4663 C C . PRO B 1 288 ? 90.097 -4.565 11.555 1.00 30.10 288 PRO B C 1
ATOM 4664 O O . PRO B 1 288 ? 89.501 -4.280 10.516 1.00 31.44 288 PRO B O 1
ATOM 4668 N N . MET B 1 289 ? 89.929 -3.906 12.701 1.00 27.59 289 MET B N 1
ATOM 4669 C CA . MET B 1 289 ? 88.952 -2.815 12.785 1.00 32.20 289 MET B CA 1
ATOM 4670 C C . MET B 1 289 ? 89.383 -1.620 11.935 1.00 32.72 289 MET B C 1
ATOM 4671 O O . MET B 1 289 ? 88.564 -0.750 11.628 1.00 31.21 289 MET B O 1
ATOM 4676 N N . VAL B 1 290 ? 90.665 -1.562 11.568 1.00 32.53 290 VAL B N 1
ATOM 4677 C CA . VAL B 1 290 ? 91.123 -0.531 10.626 1.00 32.31 290 VAL B CA 1
ATOM 4678 C C . VAL B 1 290 ? 91.205 -1.088 9.203 1.00 31.62 290 VAL B C 1
ATOM 4679 O O . VAL B 1 290 ? 90.814 -0.435 8.225 1.00 35.12 290 VAL B O 1
ATOM 4683 N N . GLU B 1 291 ? 91.726 -2.302 9.077 1.00 35.50 291 GLU B N 1
ATOM 4684 C CA . GLU B 1 291 ? 91.921 -2.874 7.749 1.00 35.04 291 GLU B CA 1
ATOM 4685 C C . GLU B 1 291 ? 90.588 -3.161 7.060 1.00 36.90 291 GLU B C 1
ATOM 4686 O O . GLU B 1 291 ? 90.408 -2.852 5.881 1.00 37.20 291 GLU B O 1
ATOM 4692 N N . ARG B 1 292 ? 89.665 -3.764 7.799 1.00 34.87 292 ARG B N 1
ATOM 4693 C CA . ARG B 1 292 ? 88.338 -4.112 7.260 1.00 36.81 292 ARG B CA 1
ATOM 4694 C C . ARG B 1 292 ? 87.282 -3.739 8.299 1.00 36.63 292 ARG B C 1
ATOM 4695 O O . ARG B 1 292 ? 86.734 -4.611 8.989 1.00 33.84 292 ARG B O 1
ATOM 4703 N N . PRO B 1 293 ? 87.004 -2.429 8.425 1.00 32.71 293 PRO B N 1
ATOM 4704 C CA . PRO B 1 293 ? 86.220 -1.892 9.548 1.00 32.98 293 PRO B CA 1
ATOM 4705 C C . PRO B 1 293 ? 84.767 -2.369 9.573 1.00 33.48 293 PRO B C 1
ATOM 4706 O O . PRO B 1 293 ? 84.280 -2.737 10.628 1.00 31.93 293 PRO B O 1
ATOM 4710 N N . GLU B 1 294 ? 84.092 -2.338 8.431 1.00 35.34 294 GLU B N 1
ATOM 4711 C CA . GLU B 1 294 ? 82.671 -2.680 8.363 1.00 38.64 294 GLU B CA 1
ATOM 4712 C C . GLU B 1 294 ? 82.456 -4.168 8.635 1.00 34.64 294 GLU B C 1
ATOM 4713 O O . GLU B 1 294 ? 81.514 -4.577 9.313 1.00 36.32 294 GLU B O 1
ATOM 4719 N N . GLU B 1 295 ? 83.345 -4.981 8.093 1.00 29.71 295 GLU B N 1
ATOM 4720 C CA . GLU B 1 295 ? 83.322 -6.410 8.344 1.00 35.10 295 GLU B CA 1
ATOM 4721 C C . GLU B 1 295 ? 83.575 -6.738 9.814 1.00 35.26 295 GLU B C 1
ATOM 4722 O O . GLU B 1 295 ? 82.872 -7.534 10.421 1.00 27.23 295 GLU B O 1
ATOM 4728 N N . THR B 1 296 ? 84.585 -6.110 10.392 1.00 27.80 296 THR B N 1
ATOM 4729 C CA . THR B 1 296 ? 84.922 -6.361 11.781 1.00 28.35 296 THR B CA 1
ATOM 4730 C C . THR B 1 296 ? 83.765 -5.934 12.666 1.00 25.23 296 THR B C 1
ATOM 4731 O O . THR B 1 296 ? 83.404 -6.633 13.617 1.00 26.18 296 THR B O 1
ATOM 4735 N N . ALA B 1 297 ? 83.169 -4.791 12.332 1.00 25.84 297 ALA B N 1
ATOM 4736 C CA . ALA B 1 297 ? 82.038 -4.256 13.093 1.00 25.46 297 ALA B CA 1
ATOM 4737 C C . ALA B 1 297 ? 80.818 -5.151 13.002 1.00 25.21 297 ALA B C 1
ATOM 4738 O O . ALA B 1 297 ? 80.067 -5.256 13.957 1.00 27.30 297 ALA B O 1
ATOM 4740 N N . GLN B 1 298 ? 80.592 -5.752 11.838 1.00 26.73 298 GLN B N 1
ATOM 4741 C CA A GLN B 1 298 ? 79.455 -6.660 11.673 0.55 25.94 298 GLN B CA 1
ATOM 4742 C CA B GLN B 1 298 ? 79.456 -6.650 11.658 0.45 25.95 298 GLN B CA 1
ATOM 4743 C C . GLN B 1 298 ? 79.623 -7.920 12.523 1.00 25.98 298 GLN B C 1
ATOM 4744 O O . GLN B 1 298 ? 78.668 -8.377 13.162 1.00 27.44 298 GLN B O 1
ATOM 4755 N N . HIS B 1 299 ? 80.832 -8.488 12.548 1.00 25.45 299 HIS B N 1
ATOM 4756 C CA . HIS B 1 299 ? 81.105 -9.635 13.443 1.00 26.09 299 HIS B CA 1
ATOM 4757 C C . HIS B 1 299 ? 80.858 -9.235 14.889 1.00 29.93 299 HIS B C 1
ATOM 4758 O O . HIS B 1 299 ? 80.269 -9.988 15.670 1.00 25.13 299 HIS B O 1
ATOM 4765 N N . TYR B 1 300 ? 81.322 -8.040 15.255 1.00 26.11 300 TYR B N 1
ATOM 4766 C CA . TYR B 1 300 ? 81.152 -7.550 16.620 1.00 25.09 300 TYR B CA 1
ATOM 4767 C C . TYR B 1 300 ? 79.669 -7.329 16.974 1.00 23.82 300 TYR B C 1
ATOM 4768 O O . TYR B 1 300 ? 79.225 -7.735 18.052 1.00 29.16 300 TYR B O 1
ATOM 4777 N N . GLN B 1 301 ? 78.903 -6.713 16.064 1.00 24.31 301 GLN B N 1
ATOM 4778 C CA A GLN B 1 301 ? 77.459 -6.531 16.245 0.52 29.59 301 GLN B CA 1
ATOM 4779 C CA B GLN B 1 301 ? 77.471 -6.536 16.294 0.48 25.16 301 GLN B CA 1
ATOM 4780 C C . GLN B 1 301 ? 76.756 -7.884 16.426 1.00 31.23 301 GLN B C 1
ATOM 4781 O O . GLN B 1 301 ? 75.837 -8.030 17.246 1.00 28.62 301 GLN B O 1
ATOM 4792 N N . ALA B 1 302 ? 77.175 -8.863 15.635 1.00 26.21 302 ALA B N 1
ATOM 4793 C CA . ALA B 1 302 ? 76.596 -10.213 15.730 1.00 27.56 302 ALA B CA 1
ATOM 4794 C C . ALA B 1 302 ? 76.859 -10.773 17.124 1.00 26.98 302 ALA B C 1
ATOM 4795 O O . ALA B 1 302 ? 75.957 -11.269 17.786 1.00 30.76 302 ALA B O 1
ATOM 4797 N N . PHE B 1 303 ? 78.108 -10.653 17.569 1.00 27.59 303 PHE B N 1
ATOM 4798 C CA . PHE B 1 303 ? 78.504 -11.074 18.909 1.00 29.07 303 PHE B CA 1
ATOM 4799 C C . PHE B 1 303 ? 77.651 -10.399 19.987 1.00 33.78 303 PHE B C 1
ATOM 4800 O O . PHE B 1 303 ? 77.116 -11.064 20.882 1.00 29.83 303 PHE B O 1
ATOM 4808 N N . LEU B 1 304 ? 77.520 -9.077 19.888 1.00 25.75 304 LEU B N 1
ATOM 4809 C CA . LEU B 1 304 ? 76.709 -8.303 20.826 1.00 31.40 304 LEU B CA 1
ATOM 4810 C C . LEU B 1 304 ? 75.250 -8.753 20.820 1.00 28.38 304 LEU B C 1
ATOM 4811 O O . LEU B 1 304 ? 74.608 -8.775 21.858 1.00 29.60 304 LEU B O 1
ATOM 4816 N N . ASP B 1 305 ? 74.727 -9.084 19.651 1.00 28.21 305 ASP B N 1
ATOM 4817 C CA . ASP B 1 305 ? 73.357 -9.549 19.549 1.00 34.81 305 ASP B CA 1
ATOM 4818 C C . ASP B 1 305 ? 73.164 -10.825 20.391 1.00 42.19 305 ASP B C 1
ATOM 4819 O O . ASP B 1 305 ? 72.163 -10.965 21.096 1.00 37.61 305 ASP B O 1
ATOM 4824 N N . GLY B 1 306 ? 74.122 -11.747 20.312 1.00 36.80 306 GLY B N 1
ATOM 4825 C CA . GLY B 1 306 ? 74.114 -12.936 21.166 1.00 41.17 306 GLY B CA 1
ATOM 4826 C C . GLY B 1 306 ? 74.176 -12.626 22.654 1.00 40.36 306 GLY B C 1
ATOM 4827 O O . GLY B 1 306 ? 73.463 -13.205 23.459 1.00 41.76 306 GLY B O 1
ATOM 4828 N N . VAL B 1 307 ? 75.050 -11.706 23.026 1.00 35.21 307 VAL B N 1
ATOM 4829 C CA . VAL B 1 307 ? 75.170 -11.297 24.419 1.00 39.73 307 VAL B CA 1
ATOM 4830 C C . VAL B 1 307 ? 73.856 -10.759 24.993 1.00 44.44 307 VAL B C 1
ATOM 4831 O O . VAL B 1 307 ? 73.467 -11.105 26.100 1.00 44.47 307 VAL B O 1
ATOM 4835 N N . ARG B 1 308 ? 73.167 -9.915 24.234 1.00 40.43 308 ARG B N 1
ATOM 4836 C CA . ARG B 1 308 ? 71.928 -9.322 24.714 1.00 47.86 308 ARG B CA 1
ATOM 4837 C C . ARG B 1 308 ? 70.768 -10.324 24.691 1.00 56.42 308 ARG B C 1
ATOM 4838 O O . ARG B 1 308 ? 69.852 -10.246 25.501 1.00 59.28 308 ARG B O 1
ATOM 4846 N N . ASN B 1 309 ? 70.805 -11.235 23.730 1.00 62.91 309 ASN B N 1
ATOM 4847 C CA . ASN B 1 309 ? 69.700 -12.133 23.454 1.00 72.21 309 ASN B CA 1
ATOM 4848 C C . ASN B 1 309 ? 69.932 -13.544 24.014 1.00 83.16 309 ASN B C 1
ATOM 4849 O O . ASN B 1 309 ? 70.350 -14.442 23.274 1.00 89.25 309 ASN B O 1
ATOM 4854 N N . ALA B 1 310 ? 69.675 -13.747 25.303 1.00 84.86 310 ALA B N 1
ATOM 4855 C CA . ALA B 1 310 ? 69.955 -15.035 25.936 1.00 86.11 310 ALA B CA 1
ATOM 4856 C C . ALA B 1 310 ? 69.198 -15.165 27.252 1.00 88.37 310 ALA B C 1
ATOM 4857 O O . ALA B 1 310 ? 67.968 -15.228 27.265 1.00 89.53 310 ALA B O 1
#

Foldseek 3Di:
DVVVVVVVVVVVVCCCVVPVPLVVVVVVVCCVLCVLQQWDWDWDAFVNKIKIKIWAADPVAAEEEEEEAFQDFQSLQRLLNNVVRPHHTYMYIGFALYDPIPPDLPDALALLVSLVSVVSVCVRVPQQAHAYEYAASGLLNQLNNLLPCVVRHQAYEYELYDAADFPDDFLQNVLVVVPDHLSQQQDLVSQVVVQVQFWLDHPDDDPSNSSVVSVVSNVSRVSSVVNVVSCVVVPHHCLVRQLSRPHAYEYEYACAARNHHPSVCVSRVVSHPHYDYYYHYSTYRSCCNRPNNVVSVVVVVVVCVSPVD/DVVVVVVVVVVVVVVCCVPCVLVVVLVVVVVVLCVLLQWDWDWFAFPNKIKIKIWAADPVAAEEEEEEDQQDFQSLQRLLNSVVNDHHTYMYIGQALYDPIPPPLPDADALLVSLVRVVRVCVRVPQQAHAYEYAASGLLNQLLNLLPPVVRHLAYEYELYDAADFPDDFLQNVQVVVVDHLSQQQDLVSLVVVQVQFWLDRDDDDPSRSSVSSVVSNVSRVSSVVNVVSCVVVPHHCLVRQLSRPHAYEYEYACNARNHHPSVCVSRVVSHPHYDYYYHYSTYRSCCNRPVHVVSVVVVVVVVVSVPD

Secondary structure (DSSP, 8-state):
-HHHHHHHHHHHHHHIIIIIHHHHHHHHHHHHHHHHHT-EEEEEEETTEEEEEEEES-TTSPEEEEE--TT--GGGGHHHHTTTTTTSEEEEEPPTTSTTS---TTS---HHHHHHHHHHHHHHTT--SEEEEEETHHHHHHHHHHHH-TTTEEEEEEES------SSPPHHHHHHTTT--TTS--STTHHHHHHHHH-SSPPP--HHHHHHHHHHHHHHHHHHHHHHHHHHHT---STTTGGG--S-EEEEEETT-SSS-TTHHHHHGGG-SSEEEEEETT--S-HHHHSHHHHHHHHHHHHHHHH--/-HHHHHHHHHHHHHHHHHHHHHHHHHHHHHHHHHHHTT-EEEEEEETTEEEEEEEES-TTSPEEEEE--TT--GGGGHHHHTTTTTTSEEEEEPPTTSTTS---TTS--SHHHHHHHHHHHHHHTT-SSEEEEEETHHHHHHHHHHHH-TTTEEEEEEES--S---SSPPHHHHHHTTT--TTS--STTHHHHHHHHH-SSPPP--HHHHHHHHHHHHHHHHHHHHHHHHHHHT---STTTGGG--S-EEEEEETT-SSS-TTHHHHHGGG-SSEEEEEETT--S-HHHHSHHHHHHHHHHHHHHHH--

InterPro domains:
  IPR000073 Alpha/beta hydrolase fold-1 [PF00561] (63-293)
  IPR000073 Alpha/beta hydrolase fold-1 [PR00111] (88-103)
  IPR000073 Alpha/beta hydrolase fold-1 [PR00111] (133-146)
  IPR000073 Alpha/beta hydrolase fold-1 [PR00111] (147-160)
  IPR000073 Alpha/beta hydrolase fold-1 [PR00111] (250-264)
  IPR000639 Epoxide hydrolase-like [PR00412] (88-103)
  IPR000639 Epoxide hydrolase-like [PR00412] (147-160)
  IPR000639 Epoxide hydrolase-like [PR00412] (281-303)
  IPR029058 Alpha/Beta hydrolase fold [G3DSA:3.40.50.1820] (40-312)
  IPR029058 Alpha/Beta hydrolase fold [SSF53474] (37-304)
  IPR050266 AB hydrolase superfamily [PTHR43798] (56-311)

Solvent-accessible surface area: 27278 Å² total

B-factor: mean 49.1, std 19.16, range [23.34, 169.79]

Radius of gyration: 28.87 Å; Cα contacts (8 Å, |Δi|>4): 1242; chains: 2; bounding box: 78×75×53 Å